Protein AF-A0A3D4EE93-F1 (afdb_monomer)

Foldseek 3Di:
DWEWEEDAQAIDTPDADAAEAQDAPPAKYFYHYDPVLVQFFKKKWKAFPVVRDIDIDRPPDRMDHDHNVSRNDWGWIKMKMFGAHPVRDTDGIHDIDTRHTHDYDPDNDRPPPHDHDPVVVVVVVVVVDDLVPDPAPDSPDPVVSVVSVVVLPDDDAAEKEWEDDPNFIAIPDFPVRVVVCVVSVHQYWYAYPVGDTWHWDWDQDDDFKTKTWTAPDPFWIKIKIAGNVRGIDIDGDDGDDCVVVVVVCVVVDQLVPQPFPQSPDPLRSVVRVVVVPPCDQVNCVVVQWHFCPPDDDADPVGDDLVLAFPLLNVLVVLLVQFPPDDDPQWDQPVVLVVVCVQWDFDDPPWDFDPDDDDPVVVVVLVPQDPDDDDDPPPDPCVVVVVVVVVVVVVVVVVVPPPQPPVDPVSDDPDHDDDDPCDQVNCVVVNIHRPPRDDDRDPRGHYLVNDDPVSNVVSVVSVPGDRDDDPSTDDVVVVCVSCVRIDGDDPPIDIDDDDDDPVSVVSVVVDPPDRDDDPDDDDCPVVVVVVCLQPDWAWWDKAFDPQQWDPKDKTWTHRPVVLKIWIKIKTAGADFADAPDKDFTIFTPDSAFPAWDWKDKDKPFDWTWIRHSVRTIIIHGNDGDSHGIMMIITDMGRD

pLDDT: mean 70.99, std 13.66, range [40.75, 96.69]

Solvent-accessible surface area (backbone atoms only — not comparable to full-atom values): 38159 Å² total; per-residue (Å²): 119,27,32,33,44,34,54,90,51,43,52,44,76,79,44,79,56,84,39,60,46,46,45,67,76,67,57,32,38,35,50,44,72,43,79,85,56,71,80,31,55,33,32,36,36,39,31,20,67,67,78,65,51,70,49,78,43,80,39,87,50,59,60,42,62,56,62,36,81,57,28,69,50,60,32,44,31,32,34,34,45,32,27,26,38,96,85,74,44,83,74,46,59,34,47,77,31,80,60,38,50,28,50,67,65,100,61,98,75,56,75,91,77,62,81,72,60,71,74,56,55,59,60,49,61,68,70,75,65,66,76,87,76,57,90,56,93,52,72,92,44,78,67,52,36,56,55,54,60,63,72,67,73,67,92,60,77,46,81,42,43,40,46,77,57,98,89,45,59,45,61,82,60,54,48,70,58,52,53,48,42,51,76,68,63,33,56,51,43,37,36,40,80,88,69,57,74,41,59,40,48,81,47,86,58,64,99,57,34,40,39,32,46,26,40,79,51,102,77,38,46,30,37,37,35,41,28,71,91,63,51,58,50,77,48,77,67,65,69,93,56,74,65,61,55,49,53,50,39,62,75,73,49,56,65,84,74,48,94,43,91,45,62,88,41,73,57,45,29,51,55,42,52,64,72,63,60,74,84,42,76,67,61,42,42,76,74,51,26,46,75,82,80,86,74,91,54,82,44,96,87,54,84,62,64,88,51,34,16,70,69,54,42,50,20,51,51,38,46,75,58,31,62,89,66,86,61,88,78,46,42,52,68,74,68,48,62,65,58,59,72,52,45,40,80,58,55,93,95,56,50,73,66,88,77,75,79,54,74,69,61,53,52,62,63,67,70,58,66,98,73,77,87,76,85,82,77,76,79,85,52,62,74,58,51,56,53,49,53,53,51,52,53,60,55,50,61,76,70,60,78,84,76,72,90,79,49,78,82,69,49,80,93,61,72,83,77,78,75,76,89,42,76,68,63,44,43,76,72,64,33,46,75,68,78,69,75,72,84,80,54,96,72,27,53,51,64,85,78,44,60,68,72,59,46,52,52,41,55,54,21,66,71,51,63,70,78,82,71,90,80,47,53,56,65,68,68,47,49,62,59,51,70,47,38,42,81,60,52,93,95,64,62,73,55,90,76,75,85,49,72,70,59,48,50,61,57,66,69,49,62,99,74,78,84,85,77,98,70,88,84,83,59,64,73,58,55,54,54,52,53,54,75,73,56,62,48,79,42,53,72,43,76,30,86,68,31,50,40,84,70,48,73,50,36,36,32,34,77,82,76,39,31,32,44,38,38,39,37,27,29,28,58,44,92,55,60,56,78,44,78,40,64,38,28,35,49,73,54,74,47,26,79,49,76,27,75,31,52,54,48,48,99,51,57,55,44,31,32,39,31,53,88,28,32,34,29,40,26,31,71,42,77,74,48,46,76,37,54,40,39,38,38,45,54,38,49,74

Secondary structure (DSSP, 8-state):
-EEEEEETTEEEEEE--PEETT-SS--EEEEEE-GGGGGSEEEEEEEETTT--EEEEE--SSEEEPPGGGGSS-EEEEEEEEEE-TTSSEEEEPPPEEEEEEEPPSS----S-SPPPHHHHHHHHTTS--GGG---S--SSHHHHHHHHHH-S----EEEEEEEETTEEEESS-HHHHHHHHHTTPPEEEEETTS-EEEEEEEE--TTEEEEEEEEETTEEEEEEEETTS-EEEEE--S--HHHHHHHHHHH--GGGSS-S--SSHHHHHHHHHHH----HHHHHHTTEEE--------TT---GGGB-HHHHHHHHHHHHS-SS--TTS--HHHHHHHHTTEEE--TT--B-SSPPPHHHHHHHHTS-SS----------HHHHHHHHHHHHHHHHHH--TT--S-GGG-TTPPPPPPP--HHHHHHTTEE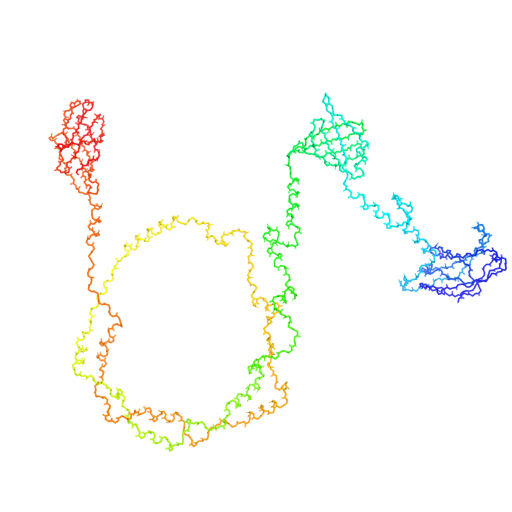E-S------TT-B-GGGS-HHHHHHHHHHTT------TTS--HHHHHHHHTTEEE--TT--B-S-PPPHHHHHHHHTS-SS----------HHHHHHHHHHH-PEEPPEEE-TTSEEEEEEEEEEETTTTEEEEEEEEEE-S---TT--EEEEEE-SS--SS-EEEEEEESS-EEEEEETTTEEEEEESSS--TT-EEEEEEEEE-

Structure (mmCIF, N/CA/C/O backbone):
data_AF-A0A3D4EE93-F1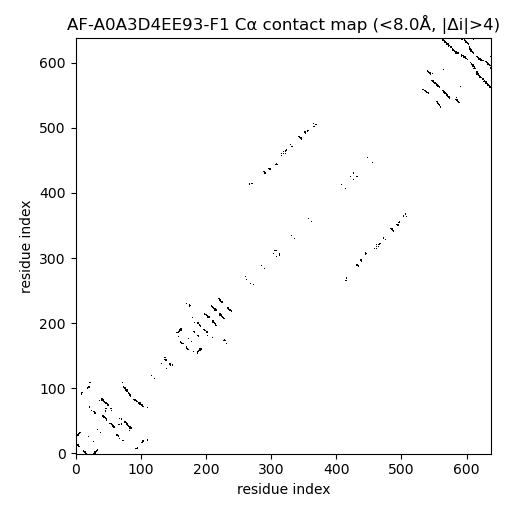
#
_entry.id   AF-A0A3D4EE93-F1
#
loop_
_atom_site.group_PDB
_atom_site.id
_atom_site.type_symbol
_atom_site.label_atom_id
_atom_site.label_alt_id
_atom_site.label_comp_id
_atom_site.label_asym_id
_atom_site.label_entity_id
_atom_site.label_seq_id
_atom_site.pdbx_PDB_ins_code
_atom_site.Cartn_x
_atom_site.Cartn_y
_atom_site.Cartn_z
_atom_site.occupancy
_atom_site.B_iso_or_equiv
_atom_site.auth_seq_id
_atom_site.auth_comp_id
_atom_site.auth_asym_id
_atom_site.auth_atom_id
_atom_site.pdbx_PDB_model_num
ATOM 1 N N . MET A 1 1 ? -30.752 37.827 77.256 1.00 70.75 1 MET A N 1
ATOM 2 C CA . MET A 1 1 ? -31.293 38.884 76.386 1.00 70.75 1 MET A CA 1
ATOM 3 C C . MET A 1 1 ? -31.217 40.205 77.133 1.00 70.75 1 MET A C 1
ATOM 5 O O . MET A 1 1 ? -31.628 40.242 78.287 1.00 70.75 1 MET A O 1
ATOM 9 N N . ILE A 1 2 ? -30.734 41.274 76.499 1.00 83.00 2 ILE A N 1
ATOM 10 C CA . ILE A 1 2 ? -30.638 42.598 77.132 1.00 83.00 2 ILE A CA 1
ATOM 11 C C . ILE A 1 2 ? -32.047 43.173 77.314 1.00 83.00 2 ILE A C 1
ATOM 13 O O . ILE A 1 2 ? -32.886 43.045 76.422 1.00 83.00 2 ILE A O 1
ATOM 17 N N . LYS A 1 3 ? -32.332 43.796 78.459 1.00 86.19 3 LYS A N 1
ATOM 18 C CA . LYS A 1 3 ? -33.631 44.434 78.722 1.00 86.19 3 LYS A CA 1
ATOM 19 C C . LYS A 1 3 ? -33.453 45.922 78.959 1.00 86.19 3 LYS A C 1
ATOM 21 O O . LYS A 1 3 ? -32.588 46.326 79.738 1.00 86.19 3 LYS A O 1
ATOM 26 N N . ALA A 1 4 ? -34.302 46.718 78.320 1.00 86.12 4 ALA A N 1
ATOM 27 C CA . ALA A 1 4 ? -34.351 48.154 78.512 1.00 86.12 4 ALA A CA 1
ATOM 28 C C . ALA A 1 4 ? -35.780 48.642 78.740 1.00 86.12 4 ALA A C 1
ATOM 30 O O . ALA A 1 4 ? -36.746 48.162 78.136 1.00 86.12 4 ALA A O 1
ATOM 31 N N . ARG A 1 5 ? -35.894 49.631 79.622 1.00 86.88 5 ARG A N 1
ATOM 32 C CA . ARG A 1 5 ? -37.134 50.350 79.892 1.00 86.88 5 ARG A CA 1
ATOM 33 C C . ARG A 1 5 ? -36.977 51.792 79.439 1.00 86.88 5 ARG A C 1
ATOM 35 O O . ARG A 1 5 ? -35.997 52.448 79.797 1.00 86.88 5 ARG A O 1
ATOM 42 N N . ILE A 1 6 ? -37.941 52.240 78.646 1.00 87.75 6 ILE A N 1
ATOM 43 C CA . ILE A 1 6 ? -38.070 53.603 78.160 1.00 87.75 6 ILE A CA 1
ATOM 44 C C . ILE A 1 6 ? -39.212 54.254 78.934 1.00 87.75 6 ILE A C 1
ATOM 46 O O . ILE A 1 6 ? -40.345 53.773 78.888 1.00 87.75 6 ILE A O 1
ATOM 50 N N . ASP A 1 7 ? -38.886 55.321 79.656 1.00 83.81 7 ASP A N 1
ATOM 51 C CA . ASP A 1 7 ? -39.820 56.136 80.434 1.00 83.81 7 ASP A CA 1
ATOM 52 C C . ASP A 1 7 ? -39.532 57.607 80.093 1.00 83.81 7 ASP A C 1
ATOM 54 O O . ASP A 1 7 ? -38.438 58.116 80.354 1.00 83.81 7 ASP A O 1
ATOM 58 N N . GLY A 1 8 ? -40.445 58.278 79.395 1.00 84.44 8 GLY A N 1
ATOM 59 C CA . GLY A 1 8 ? -40.204 59.589 78.799 1.00 84.44 8 GLY A CA 1
ATOM 60 C C . GLY A 1 8 ? -39.093 59.558 77.754 1.00 84.44 8 GLY A C 1
ATOM 61 O O . GLY A 1 8 ? -39.101 58.771 76.808 1.00 84.44 8 GLY A O 1
ATOM 62 N N . VAL A 1 9 ? -38.114 60.441 77.938 1.00 85.06 9 VAL A N 1
ATOM 63 C CA . VAL A 1 9 ? -36.894 60.532 77.119 1.00 85.06 9 VAL A CA 1
ATOM 64 C C . VAL A 1 9 ? -35.737 59.712 77.695 1.00 85.06 9 VAL A C 1
ATOM 66 O O . VAL A 1 9 ? -34.616 59.794 77.197 1.00 85.06 9 VAL A O 1
ATOM 69 N N . GLU A 1 10 ? -35.974 58.934 78.750 1.00 87.19 10 GLU A N 1
ATOM 70 C CA . GLU A 1 10 ? -34.929 58.170 79.418 1.00 87.19 10 GLU A CA 1
ATOM 71 C C . GLU A 1 10 ? -34.970 56.696 78.996 1.00 87.19 10 GLU A C 1
ATOM 73 O O . GLU A 1 10 ? -35.968 56.004 79.194 1.00 87.19 10 GLU A O 1
ATOM 78 N N . LEU A 1 11 ? -33.868 56.205 78.430 1.00 88.94 11 LEU A N 1
ATOM 79 C CA . LEU A 1 11 ? -33.621 54.799 78.133 1.00 88.94 11 LEU A CA 1
ATOM 80 C C . LEU A 1 11 ? -32.654 54.244 79.180 1.00 88.94 11 LEU A C 1
ATOM 82 O O . LEU A 1 11 ? -31.473 54.602 79.219 1.00 88.94 11 LEU A O 1
ATOM 86 N N . LYS A 1 12 ? -33.162 53.339 80.024 1.00 87.31 12 LYS A N 1
ATOM 87 C CA . LYS A 1 12 ? -32.379 52.631 81.044 1.00 87.31 12 LYS A CA 1
ATOM 88 C C . LYS A 1 12 ? -32.225 51.161 80.690 1.00 87.31 12 LYS A C 1
ATOM 90 O O . LYS A 1 12 ? -33.219 50.456 80.513 1.00 87.31 12 LYS A O 1
ATOM 95 N N . ILE A 1 13 ? -30.981 50.687 80.660 1.00 86.81 13 ILE A N 1
ATOM 96 C CA . ILE A 1 13 ? -30.675 49.259 80.546 1.00 86.81 13 ILE A CA 1
ATOM 97 C C . ILE A 1 13 ? -30.785 48.632 81.937 1.00 86.81 13 ILE A C 1
ATOM 99 O O . ILE A 1 13 ? -30.038 48.999 82.842 1.00 86.81 13 ILE A O 1
ATOM 103 N N . SER A 1 14 ? -31.731 47.711 82.114 1.00 81.06 14 SER A N 1
ATOM 104 C CA . SER A 1 14 ? -32.001 47.059 83.401 1.00 81.06 14 SER A CA 1
ATOM 105 C C . SER A 1 14 ? -31.238 45.745 83.583 1.00 81.06 14 SER A C 1
ATOM 107 O O . SER A 1 14 ? -30.918 45.383 84.709 1.00 81.06 14 SER A O 1
ATOM 109 N N . GLU A 1 15 ? -30.923 45.038 82.495 1.00 81.94 15 GLU A N 1
ATOM 110 C CA . GLU A 1 15 ? -30.105 43.815 82.493 1.00 81.94 15 GLU A CA 1
ATOM 111 C C . GLU A 1 15 ? -29.155 43.861 81.291 1.00 81.94 15 GLU A C 1
ATOM 113 O O . GLU A 1 15 ? -29.619 44.076 80.171 1.00 81.94 15 GLU A O 1
ATOM 118 N N . ARG A 1 16 ? -27.848 43.661 81.511 1.00 77.94 16 ARG A N 1
ATOM 119 C CA . ARG A 1 16 ? -26.829 43.600 80.449 1.00 77.94 16 ARG A CA 1
ATOM 120 C C . ARG A 1 16 ? -26.317 42.177 80.259 1.00 77.94 16 ARG A C 1
ATOM 122 O O . ARG A 1 16 ? -26.124 41.451 81.229 1.00 77.94 16 ARG A O 1
ATOM 129 N N . GLU A 1 17 ? -26.028 41.836 79.011 1.00 74.75 17 GLU A N 1
ATOM 130 C CA . GLU A 1 17 ? -25.298 40.635 78.608 1.00 74.75 17 GLU A CA 1
ATOM 131 C C . GLU A 1 17 ? -24.143 41.036 77.683 1.00 74.75 17 GLU A C 1
ATOM 133 O O . GLU A 1 17 ? -24.255 42.055 76.993 1.00 74.75 17 GLU A O 1
ATOM 138 N N . PRO A 1 18 ? -23.034 40.276 77.672 1.00 71.56 18 PRO A N 1
ATOM 139 C CA . PRO A 1 18 ? -21.932 40.531 76.754 1.00 71.56 18 PRO A CA 1
ATOM 140 C C . PRO A 1 18 ? -22.391 40.355 75.304 1.00 71.56 18 PRO A C 1
ATOM 142 O O . PRO A 1 18 ? -23.074 39.384 74.975 1.00 71.56 18 PRO A O 1
ATOM 145 N N . LEU A 1 19 ? -21.997 41.291 74.439 1.00 77.50 19 LEU A N 1
ATOM 146 C CA . LEU A 1 19 ? -22.240 41.195 73.006 1.00 77.50 19 LEU A CA 1
ATOM 147 C C . LEU A 1 19 ? -21.121 40.360 72.380 1.00 77.50 19 LEU A C 1
ATOM 149 O O . LEU A 1 19 ? -19.941 40.677 72.529 1.00 77.50 19 LEU A O 1
ATOM 153 N N . LEU A 1 20 ? -21.498 39.278 71.701 1.00 71.06 20 LEU A N 1
ATOM 154 C CA . LEU A 1 20 ? -20.548 38.366 71.061 1.00 71.06 20 LEU A CA 1
ATOM 155 C C . LEU A 1 20 ? -20.373 38.709 69.584 1.00 71.06 20 LEU A C 1
ATOM 157 O O . LEU A 1 20 ? -21.358 38.720 68.829 1.00 71.06 20 LEU A O 1
ATOM 161 N N . ALA A 1 21 ? -19.119 38.936 69.186 1.00 69.00 21 ALA A N 1
ATOM 162 C CA . ALA A 1 21 ? -18.758 39.188 67.801 1.00 69.00 21 ALA A CA 1
ATOM 163 C C . ALA A 1 21 ? -19.217 38.041 66.888 1.00 69.00 21 ALA A C 1
ATOM 165 O O . ALA A 1 21 ? -19.162 36.863 67.241 1.00 69.00 21 ALA A O 1
ATOM 166 N N . GLY A 1 22 ? -19.712 38.401 65.706 1.00 62.56 22 GLY A N 1
ATOM 167 C CA . GLY A 1 22 ? -20.025 37.452 64.641 1.00 62.56 22 GLY A CA 1
ATOM 168 C C . GLY A 1 22 ? -21.259 36.566 64.792 1.00 62.56 22 GLY A C 1
ATOM 169 O O . GLY A 1 22 ? -21.443 35.610 64.039 1.00 62.56 22 GLY A O 1
ATOM 170 N N . THR A 1 23 ? -22.147 36.907 65.718 1.00 66.50 23 THR A N 1
ATOM 171 C CA . THR A 1 23 ? -23.424 36.213 65.885 1.00 66.50 23 THR A CA 1
ATOM 172 C C . THR A 1 23 ? -24.553 36.910 65.118 1.00 66.50 23 THR A C 1
ATOM 174 O O . THR A 1 23 ? -24.770 38.112 65.253 1.00 66.50 23 THR A O 1
ATOM 177 N N . VAL A 1 24 ? -25.320 36.151 64.325 1.00 66.56 24 VAL A N 1
ATOM 178 C CA . VAL A 1 24 ? -26.496 36.654 63.592 1.00 66.56 24 VAL A CA 1
ATOM 179 C C . VAL A 1 24 ? -27.763 36.293 64.360 1.00 66.56 24 VAL A C 1
ATOM 181 O O . VAL A 1 24 ? -27.999 35.126 64.662 1.00 66.56 24 VAL A O 1
ATOM 184 N N . GLY A 1 25 ? -28.599 37.277 64.701 1.00 68.25 25 GLY A N 1
ATOM 185 C CA . GLY A 1 25 ? -29.917 37.007 65.292 1.00 68.25 25 GLY A CA 1
ATOM 186 C C . GLY A 1 25 ? -29.943 36.687 66.793 1.00 68.25 25 GLY A C 1
ATOM 187 O O . GLY A 1 25 ? -31.035 36.576 67.352 1.00 68.25 25 GLY A O 1
ATOM 188 N N . LEU A 1 26 ? -28.785 36.536 67.450 1.00 72.25 26 LEU A N 1
ATOM 189 C CA . LEU A 1 26 ? -28.692 36.103 68.854 1.00 72.25 26 LEU A CA 1
ATOM 190 C C . LEU A 1 26 ? -28.763 37.259 69.859 1.00 72.25 26 LEU A C 1
ATOM 192 O O . LEU A 1 26 ? -29.502 37.167 70.841 1.00 72.25 26 LEU A O 1
ATOM 196 N N . ASN A 1 27 ? -28.043 38.355 69.610 1.00 77.44 27 ASN A N 1
ATOM 197 C CA . ASN A 1 27 ? -28.063 39.517 70.497 1.00 77.44 27 ASN A CA 1
ATOM 198 C C . ASN A 1 27 ? -29.378 40.270 70.317 1.00 77.44 27 ASN A C 1
ATOM 200 O O . ASN A 1 27 ? -29.587 40.967 69.326 1.00 77.44 27 ASN A O 1
ATOM 204 N N . LYS A 1 28 ? -30.288 40.100 71.273 1.00 80.88 28 LYS A N 1
ATOM 205 C CA . LYS A 1 28 ? -31.600 40.745 71.272 1.00 80.88 28 LYS A CA 1
ATOM 206 C C . LYS A 1 28 ? -31.727 41.682 72.459 1.00 80.88 28 LYS A C 1
ATOM 208 O O . LYS A 1 28 ? -31.300 41.354 73.569 1.00 80.88 28 LYS A O 1
ATOM 213 N N . ILE A 1 29 ? -32.365 42.816 72.210 1.00 84.19 29 ILE A N 1
ATOM 214 C CA . ILE A 1 29 ? -32.796 43.773 73.213 1.00 84.19 29 ILE A CA 1
ATOM 215 C C . ILE A 1 29 ? -34.321 43.760 73.289 1.00 84.19 29 ILE A C 1
ATOM 217 O O . ILE A 1 29 ? -35.005 43.958 72.288 1.00 84.19 29 ILE A O 1
ATOM 221 N N . SER A 1 30 ? -34.867 43.520 74.476 1.00 86.50 30 SER A N 1
ATOM 222 C CA . SER A 1 30 ? -36.286 43.735 74.743 1.00 86.50 30 SER A CA 1
ATOM 223 C C . SER A 1 30 ? -36.499 45.161 75.233 1.00 86.50 30 SER A C 1
ATOM 225 O O . SER A 1 30 ? -35.852 45.598 76.185 1.00 86.50 30 SER A O 1
ATOM 227 N N . LEU A 1 31 ? -37.393 45.879 74.558 1.00 85.38 31 LEU A N 1
ATOM 228 C CA . LEU A 1 31 ? -37.742 47.267 74.827 1.00 85.38 31 LEU A CA 1
ATOM 229 C C . LEU A 1 31 ? -39.155 47.322 75.409 1.00 85.38 31 LEU A C 1
ATOM 231 O O . LEU A 1 31 ? -40.117 46.870 74.788 1.00 85.38 31 LEU A O 1
ATOM 235 N N . SER A 1 32 ? -39.271 47.901 76.598 1.00 86.25 32 SER A N 1
ATOM 236 C CA . SER A 1 32 ? -40.549 48.211 77.241 1.00 86.25 32 SER A CA 1
ATOM 237 C C . SER A 1 32 ? -40.748 49.721 77.248 1.00 86.25 32 SER A C 1
ATOM 239 O O . SER A 1 32 ? -39.836 50.453 77.623 1.00 86.25 32 SER A O 1
ATOM 241 N N . PHE A 1 33 ? -41.918 50.185 76.815 1.00 86.12 33 PHE A N 1
ATOM 242 C CA . PHE A 1 33 ? -42.217 51.607 76.643 1.00 86.12 33 PHE A CA 1
ATOM 243 C C . PHE A 1 33 ? -43.337 52.050 77.588 1.00 86.12 33 PHE A C 1
ATOM 245 O O . PHE A 1 33 ? -44.287 51.297 77.798 1.00 86.12 33 PHE A O 1
ATOM 252 N N . SER A 1 34 ? -43.237 53.264 78.131 1.00 87.00 34 SER A N 1
ATOM 253 C CA . SER A 1 34 ? -44.355 53.975 78.763 1.00 87.00 34 SER A CA 1
ATOM 254 C C . SER A 1 34 ? -45.463 54.288 77.741 1.00 87.00 34 SER A C 1
ATOM 256 O O . SER A 1 34 ? -45.212 54.383 76.535 1.00 87.00 34 SER A O 1
ATOM 258 N N . ASP A 1 35 ? -46.699 54.468 78.219 1.00 85.44 35 ASP A N 1
ATOM 259 C CA . ASP A 1 35 ? -47.897 54.629 77.374 1.00 85.44 35 ASP A CA 1
ATOM 260 C C . ASP A 1 35 ? -47.802 55.797 76.373 1.00 85.44 35 ASP A C 1
ATOM 262 O O . ASP A 1 35 ? -48.377 55.747 75.286 1.00 85.44 35 ASP A O 1
ATOM 266 N N . GLU A 1 36 ? -47.029 56.836 76.691 1.00 83.25 36 GLU A N 1
ATOM 267 C CA . GLU A 1 36 ? -46.832 58.011 75.830 1.00 83.25 36 GLU A CA 1
ATOM 268 C C . GLU A 1 36 ? -46.137 57.695 74.494 1.00 83.25 36 GLU A C 1
ATOM 270 O O . GLU A 1 36 ? -46.307 58.422 73.516 1.00 83.25 36 GLU A O 1
ATOM 275 N N . TRP A 1 37 ? -45.402 56.583 74.408 1.00 85.75 37 TRP A N 1
ATOM 276 C CA . TRP A 1 37 ? -44.758 56.140 73.172 1.00 85.75 37 TRP A CA 1
ATOM 277 C C . TRP A 1 37 ? -45.708 55.380 72.237 1.00 85.75 37 TRP A C 1
ATOM 279 O O . TRP A 1 37 ? -45.333 55.071 71.102 1.00 85.75 37 TRP A O 1
ATOM 289 N N . ALA A 1 38 ? -46.932 55.056 72.673 1.00 82.94 38 ALA A N 1
ATOM 290 C CA . ALA A 1 38 ? -47.883 54.256 71.899 1.00 82.94 38 ALA A CA 1
ATOM 291 C C . ALA A 1 38 ? -48.249 54.898 70.549 1.00 82.94 38 ALA A C 1
ATOM 293 O O . ALA A 1 38 ? -48.442 54.179 69.573 1.00 82.94 38 ALA A O 1
ATOM 294 N N . ILE A 1 39 ? -48.272 56.233 70.480 1.00 82.88 39 ILE A N 1
ATOM 295 C CA . ILE A 1 39 ? -48.678 56.999 69.291 1.00 82.88 39 ILE A CA 1
ATOM 296 C C . ILE A 1 39 ? -47.577 57.174 68.234 1.00 82.88 39 ILE A C 1
ATOM 298 O O . ILE A 1 39 ? -47.859 57.684 67.152 1.00 82.88 39 ILE A O 1
ATOM 302 N N . PHE A 1 40 ? -46.333 56.779 68.526 1.00 83.69 40 PHE A N 1
ATOM 303 C CA . PHE A 1 40 ? -45.205 56.953 67.609 1.00 83.69 40 PHE A CA 1
ATOM 304 C C . PHE A 1 40 ? -44.798 55.648 66.933 1.00 83.69 40 PHE A C 1
ATOM 306 O O . PHE A 1 40 ? -44.754 54.583 67.569 1.00 83.69 40 PHE A O 1
ATOM 313 N N . THR A 1 41 ? -44.376 55.762 65.674 1.00 83.50 41 THR A N 1
ATOM 314 C CA . THR A 1 41 ? -43.570 54.729 65.022 1.00 83.50 41 THR A CA 1
ATOM 315 C C . THR A 1 41 ? -42.186 54.756 65.654 1.00 83.50 41 THR A C 1
ATOM 317 O O . THR A 1 41 ? -41.505 55.782 65.659 1.00 83.50 41 THR A O 1
ATOM 320 N N . LYS A 1 42 ? -41.780 53.636 66.245 1.00 86.44 42 LYS A N 1
ATOM 321 C CA . LYS A 1 42 ? -40.547 53.553 67.025 1.00 86.44 42 LYS A CA 1
ATOM 322 C C . LYS A 1 42 ? -39.430 53.065 66.122 1.00 86.44 42 LYS A C 1
ATOM 324 O O . LYS A 1 42 ? -39.594 52.091 65.394 1.00 86.44 42 LYS A O 1
ATOM 329 N N . GLN A 1 43 ? -38.289 53.730 66.174 1.00 85.69 43 GLN A N 1
ATOM 330 C CA . GLN A 1 43 ? -37.079 53.296 65.485 1.00 85.69 43 GLN A CA 1
ATOM 331 C C . GLN A 1 43 ? -35.935 53.301 66.482 1.00 85.69 43 GLN A C 1
ATOM 333 O O . GLN A 1 43 ? -35.798 54.249 67.250 1.00 85.69 43 GLN A O 1
ATOM 338 N N . ILE A 1 44 ? -35.136 52.244 66.495 1.00 86.56 44 ILE A N 1
ATOM 339 C CA . ILE A 1 44 ? -33.929 52.180 67.312 1.00 86.56 44 ILE A CA 1
ATOM 340 C C . ILE A 1 44 ? -32.721 52.316 66.401 1.00 86.56 44 ILE A C 1
ATOM 342 O O . ILE A 1 44 ? -32.654 51.699 65.337 1.00 86.56 44 ILE A O 1
ATOM 346 N N . ASP A 1 45 ? -31.773 53.133 66.825 1.00 87.06 45 ASP A N 1
ATOM 347 C CA . ASP A 1 45 ? -30.479 53.227 66.179 1.00 87.06 45 ASP A CA 1
ATOM 348 C C . ASP A 1 45 ? -29.446 52.596 67.081 1.00 87.06 45 ASP A C 1
ATOM 350 O O . ASP A 1 45 ? -29.372 52.911 68.269 1.00 87.06 45 ASP A O 1
ATOM 354 N N . PHE A 1 46 ? -28.668 51.705 66.488 1.00 88.50 46 PHE A N 1
ATOM 355 C CA . PHE A 1 46 ? -27.486 51.132 67.093 1.00 88.50 46 PHE A CA 1
ATOM 356 C C . PHE A 1 46 ? -26.271 51.741 66.418 1.00 88.50 46 PHE A C 1
ATOM 358 O O . PHE A 1 46 ? -26.228 51.814 65.188 1.00 88.50 46 PHE A O 1
ATOM 365 N N . THR A 1 47 ? -25.284 52.120 67.214 1.00 87.12 47 THR A N 1
ATOM 366 C CA . THR A 1 47 ? -24.005 52.618 66.722 1.00 87.12 47 THR A CA 1
ATOM 367 C C . THR A 1 47 ? -22.898 51.785 67.331 1.00 87.12 47 THR A C 1
ATOM 369 O O . THR A 1 47 ? -22.890 51.560 68.539 1.00 87.12 47 THR A O 1
ATOM 372 N N . ASN A 1 48 ? -21.971 51.316 66.501 1.00 87.25 48 ASN A N 1
ATOM 373 C CA . ASN A 1 48 ? -20.695 50.819 66.993 1.00 87.25 48 ASN A CA 1
ATOM 374 C C . ASN A 1 48 ? -19.736 52.012 67.066 1.00 87.25 48 ASN A C 1
ATOM 376 O O . ASN A 1 48 ? -19.293 52.513 66.032 1.00 87.25 48 ASN A O 1
ATOM 380 N N . GLU A 1 49 ? -19.437 52.471 68.280 1.00 84.56 49 GLU A N 1
ATOM 381 C CA . GLU A 1 49 ? -18.675 53.701 68.542 1.00 84.56 49 GLU A CA 1
ATOM 382 C C . GLU A 1 49 ? -17.259 53.669 67.951 1.00 84.56 49 GLU A C 1
ATOM 384 O O . GLU A 1 49 ? -16.711 54.706 67.588 1.00 84.56 49 GLU A O 1
ATOM 389 N N . GLN A 1 50 ? -16.664 52.481 67.818 1.00 82.62 50 GLN A N 1
ATOM 390 C CA . GLN A 1 50 ? -15.303 52.341 67.306 1.00 82.62 50 GLN A CA 1
ATOM 391 C C . GLN A 1 50 ? -15.246 52.449 65.781 1.00 82.62 50 GLN A C 1
ATOM 393 O O . GLN A 1 50 ? -14.354 53.096 65.235 1.00 82.62 50 GLN A O 1
ATOM 398 N N . SER A 1 51 ? -16.202 51.831 65.085 1.00 79.00 51 SER A N 1
ATOM 399 C CA . SER A 1 51 ? -16.302 51.941 63.621 1.00 79.00 51 SER A CA 1
ATOM 400 C C . SER A 1 51 ? -16.995 53.228 63.156 1.00 79.00 51 SER A C 1
ATOM 402 O O . SER A 1 51 ? -16.817 53.650 62.016 1.00 79.00 51 SER A O 1
ATOM 404 N N . GLY A 1 52 ? -17.815 53.835 64.018 1.00 77.62 52 GLY A N 1
ATOM 405 C CA . GLY A 1 52 ? -18.742 54.907 63.662 1.00 77.62 52 GLY A CA 1
ATOM 406 C C . GLY A 1 52 ? -19.946 54.442 62.833 1.00 77.62 52 GLY A C 1
ATOM 407 O O . GLY A 1 52 ? -20.793 55.265 62.477 1.00 77.62 52 GLY A O 1
ATOM 408 N N . GLU A 1 53 ? -20.065 53.147 62.511 1.00 81.38 53 GLU A N 1
ATOM 409 C CA . GLU A 1 53 ? -21.212 52.638 61.763 1.00 81.38 53 GLU A CA 1
ATOM 410 C C . GLU A 1 53 ? -22.482 52.706 62.609 1.00 81.38 53 GLU A C 1
ATOM 412 O O . GLU A 1 53 ? -22.536 52.224 63.740 1.00 81.38 53 GLU A O 1
ATOM 417 N N . THR A 1 54 ? -23.531 53.279 62.022 1.00 81.00 54 THR A N 1
ATOM 418 C CA . THR A 1 54 ? -24.866 53.343 62.615 1.00 81.00 54 THR A CA 1
ATOM 419 C C . THR A 1 54 ? -25.837 52.540 61.763 1.00 81.00 54 THR A C 1
ATOM 421 O O . THR A 1 54 ? -25.870 52.686 60.539 1.00 81.00 54 THR A O 1
ATOM 424 N N . ARG A 1 55 ? -26.672 51.720 62.398 1.00 83.62 55 ARG A N 1
ATOM 425 C CA . ARG A 1 55 ? -27.786 51.028 61.747 1.00 83.62 55 ARG A CA 1
ATOM 426 C C . ARG A 1 55 ? -29.078 51.383 62.443 1.00 83.62 55 ARG A C 1
ATOM 428 O O . ARG A 1 55 ? -29.207 51.239 63.659 1.00 83.62 55 ARG A O 1
ATOM 435 N N . ARG A 1 56 ? -30.040 51.824 61.641 1.00 84.06 56 ARG A N 1
ATOM 436 C CA . ARG A 1 56 ? -31.397 52.071 62.097 1.00 84.06 56 ARG A CA 1
ATOM 437 C C . ARG A 1 56 ? -32.242 50.858 61.810 1.00 84.06 56 ARG A C 1
ATOM 439 O O . ARG A 1 56 ? -32.192 50.339 60.706 1.00 84.06 56 ARG A O 1
ATOM 446 N N . ILE A 1 57 ? -33.038 50.467 62.789 1.00 78.44 57 ILE A N 1
ATOM 447 C CA . ILE A 1 57 ? -34.041 49.430 62.634 1.00 78.44 57 ILE A CA 1
ATOM 448 C C . ILE A 1 57 ? -35.386 50.029 63.014 1.00 78.44 57 ILE A C 1
ATOM 450 O O . ILE A 1 57 ? -35.531 50.665 64.064 1.00 78.44 57 ILE A O 1
ATOM 454 N N . SER A 1 58 ? -36.382 49.823 62.157 1.00 69.31 58 SER A N 1
ATOM 455 C CA . SER A 1 58 ? -37.767 50.116 62.507 1.00 69.31 58 SER A CA 1
ATOM 456 C C . SER A 1 58 ? -38.200 49.152 63.609 1.00 69.31 58 SER A C 1
ATOM 458 O O . SER A 1 58 ? -38.372 47.956 63.396 1.00 69.31 58 SER A O 1
ATOM 460 N N . ALA A 1 59 ? -38.313 49.672 64.824 1.00 61.19 59 ALA A N 1
ATOM 461 C CA . ALA A 1 59 ? -38.638 48.914 66.018 1.00 61.19 59 ALA A CA 1
ATOM 462 C C . ALA A 1 59 ? -40.154 48.919 66.231 1.00 61.19 59 ALA A C 1
ATOM 464 O O . ALA A 1 59 ? -40.648 49.434 67.229 1.00 61.19 59 ALA A O 1
ATOM 465 N N . GLU A 1 60 ? -40.922 48.337 65.310 1.00 60.31 60 GLU A N 1
ATOM 466 C CA . GLU A 1 60 ? -42.369 48.177 65.524 1.00 60.31 60 GLU A CA 1
ATOM 467 C C . GLU A 1 60 ? -42.714 47.135 66.613 1.00 60.31 60 GLU A C 1
ATOM 469 O O . GLU A 1 60 ? -43.881 46.973 66.959 1.00 60.31 60 GLU A O 1
ATOM 474 N N . VAL A 1 61 ? -41.728 46.455 67.222 1.00 56.16 61 VAL A N 1
ATOM 475 C CA . VAL A 1 61 ? -41.954 45.342 68.164 1.00 56.16 61 VAL A CA 1
ATOM 476 C C . VAL A 1 61 ? -41.045 45.454 69.400 1.00 56.16 61 VAL A C 1
ATOM 478 O O . VAL A 1 61 ? -39.860 45.751 69.282 1.00 56.16 61 VAL A O 1
ATOM 481 N N . GLY A 1 62 ? -41.579 45.167 70.598 1.00 66.44 62 GLY A N 1
ATOM 482 C CA . GLY A 1 62 ? -40.894 45.230 71.909 1.00 66.44 62 GLY A CA 1
ATOM 483 C C . GLY A 1 62 ? -39.697 44.283 72.121 1.00 66.44 62 GLY A C 1
ATOM 484 O O . GLY A 1 62 ? -39.195 44.157 73.239 1.00 66.44 62 GLY A O 1
ATOM 485 N N . VAL A 1 63 ? -39.218 43.614 71.070 1.00 77.44 63 VAL A N 1
ATOM 486 C CA . VAL A 1 63 ? -37.920 42.931 71.029 1.00 77.44 63 VAL A CA 1
ATOM 487 C C . VAL A 1 63 ? -37.273 43.217 69.677 1.00 77.44 63 VAL A C 1
ATOM 489 O O . VAL A 1 63 ? -37.832 42.866 68.642 1.00 77.44 63 VAL A O 1
ATOM 492 N N . CYS A 1 64 ? -36.084 43.813 69.691 1.00 78.94 64 CYS A N 1
ATOM 493 C CA . CYS A 1 64 ? -35.272 44.072 68.508 1.00 78.94 64 CYS A CA 1
ATOM 494 C C . CYS A 1 64 ? -33.995 43.231 68.560 1.00 78.94 64 CYS A C 1
ATOM 496 O O . CYS A 1 64 ? -33.411 43.025 69.623 1.00 78.94 64 CYS A O 1
ATOM 498 N N . THR A 1 65 ? -33.538 42.754 67.410 1.00 82.56 65 THR A N 1
ATOM 499 C CA . THR A 1 65 ? -32.213 42.140 67.280 1.00 82.56 65 THR A CA 1
ATOM 500 C C . THR A 1 65 ? -31.192 43.245 67.021 1.00 82.56 65 THR A C 1
ATOM 502 O O . THR A 1 65 ? -31.443 44.117 66.191 1.00 82.56 65 THR A O 1
ATOM 505 N N . VAL A 1 66 ? -30.053 43.218 67.712 1.00 81.94 66 VAL A N 1
ATOM 506 C CA . VAL A 1 66 ? -28.915 44.091 67.400 1.00 81.94 66 VAL A CA 1
ATOM 507 C C . VAL A 1 66 ? -28.369 43.675 66.027 1.00 81.94 66 VAL A C 1
ATOM 509 O O . VAL A 1 66 ? -28.080 42.488 65.849 1.00 81.94 66 VAL A O 1
ATOM 512 N N . PRO A 1 67 ? -28.250 44.596 65.053 1.00 80.56 67 PRO A N 1
ATOM 513 C CA . PRO A 1 67 ? -27.779 44.274 63.710 1.00 80.56 67 PRO A CA 1
ATOM 514 C C . PRO A 1 67 ? -26.422 43.584 63.764 1.00 80.56 67 PRO A C 1
ATOM 516 O O . PRO A 1 67 ? -25.456 44.134 64.296 1.00 80.56 67 PRO A O 1
ATOM 519 N N . TRP A 1 68 ? -26.356 42.367 63.228 1.00 76.88 68 TRP A N 1
ATOM 520 C CA . TRP A 1 68 ? -25.139 41.556 63.254 1.00 76.88 68 TRP A CA 1
ATOM 521 C C . TRP A 1 68 ? -24.000 42.234 62.488 1.00 76.88 68 TRP A C 1
ATOM 523 O O . TRP A 1 68 ? -22.831 42.017 62.788 1.00 76.88 68 TRP A O 1
ATOM 533 N N . GLU A 1 69 ? -24.346 43.101 61.534 1.00 76.94 69 GLU A N 1
ATOM 534 C CA . GLU A 1 69 ? -23.418 43.920 60.773 1.00 76.94 69 GLU A CA 1
ATOM 535 C C . GLU A 1 69 ? -22.563 44.816 61.685 1.00 76.94 69 GLU A C 1
ATOM 537 O O . GLU A 1 69 ? -21.369 44.947 61.436 1.00 76.94 69 GLU A O 1
ATOM 542 N N . LEU A 1 70 ? -23.135 45.348 62.775 1.00 77.94 70 LEU A N 1
ATOM 543 C CA . LEU A 1 70 ? -22.422 46.176 63.760 1.00 77.94 70 LEU A CA 1
ATOM 544 C C . LEU A 1 70 ? -21.586 45.362 64.755 1.00 77.94 70 LEU A C 1
ATOM 546 O O . LEU A 1 70 ? -20.764 45.924 65.477 1.00 77.94 70 LEU A O 1
ATOM 550 N N . LEU A 1 71 ? -21.790 44.045 64.794 1.00 76.25 71 LEU A N 1
ATOM 551 C CA . LEU A 1 71 ? -21.097 43.108 65.680 1.00 76.25 71 LEU A CA 1
ATOM 552 C C . LEU A 1 71 ? -19.897 42.431 64.998 1.00 76.25 71 LEU A C 1
ATOM 554 O O . LEU A 1 71 ? -19.353 41.462 65.524 1.00 76.25 71 LEU A O 1
ATOM 558 N N . LYS A 1 72 ? -19.508 42.892 63.804 1.00 73.00 72 LYS A N 1
ATOM 559 C CA . LYS A 1 72 ? -18.331 42.386 63.079 1.00 73.00 72 LYS A CA 1
ATOM 560 C C . LYS A 1 72 ? -17.011 42.905 63.643 1.00 73.00 72 LYS A C 1
ATOM 562 O O . LYS A 1 72 ? -16.000 42.230 63.503 1.00 73.00 72 LYS A O 1
ATOM 567 N N . ALA A 1 73 ? -17.021 44.098 64.230 1.00 69.94 73 ALA A N 1
ATOM 568 C CA . ALA A 1 73 ? -15.844 44.747 64.791 1.00 69.94 73 ALA A CA 1
ATOM 569 C C . ALA A 1 73 ? -15.982 44.878 66.310 1.00 69.94 73 ALA A C 1
ATOM 571 O O . ALA A 1 73 ? -17.082 45.127 66.812 1.00 69.94 73 ALA A O 1
ATOM 572 N N . GLU A 1 74 ? -14.862 44.744 67.021 1.00 75.56 74 GLU A N 1
ATOM 573 C CA . GLU A 1 74 ? -14.782 45.114 68.434 1.00 75.56 74 GLU A CA 1
ATOM 574 C C . GLU A 1 74 ? -15.161 46.586 68.618 1.00 75.56 74 GLU A C 1
ATOM 576 O O . GLU A 1 74 ? -14.914 47.420 67.742 1.00 75.56 74 GLU A O 1
ATOM 581 N N . GLY A 1 75 ? -15.799 46.890 69.744 1.00 79.12 75 GLY A N 1
ATOM 582 C CA . GLY A 1 75 ? -16.230 48.244 70.067 1.00 79.12 75 GLY A CA 1
ATOM 583 C C . GLY A 1 75 ? -17.470 48.273 70.946 1.00 79.12 75 GLY A C 1
ATOM 584 O O . GLY A 1 75 ? -18.203 47.291 71.070 1.00 79.12 75 GLY A O 1
ATOM 585 N N . ASP A 1 76 ? -17.714 49.420 71.568 1.00 84.56 76 ASP A N 1
ATOM 586 C CA . ASP A 1 76 ? -18.933 49.646 72.334 1.00 84.56 76 ASP A CA 1
ATOM 587 C C . ASP A 1 76 ? -20.122 49.850 71.400 1.00 84.56 76 ASP A C 1
ATOM 589 O O . ASP A 1 76 ? -20.077 50.676 70.487 1.00 84.56 76 ASP A O 1
ATOM 593 N N . ILE A 1 77 ? -21.207 49.115 71.656 1.00 88.56 77 ILE A N 1
ATOM 594 C CA . ILE A 1 77 ? -22.486 49.377 71.007 1.00 88.56 77 ILE A CA 1
ATOM 595 C C . ILE A 1 77 ? -23.280 50.331 71.880 1.00 88.56 77 ILE A C 1
ATOM 597 O O . ILE A 1 77 ? -23.613 50.019 73.027 1.00 88.56 77 ILE A O 1
ATOM 601 N N . THR A 1 78 ? -23.637 51.480 71.327 1.00 88.88 78 THR A N 1
ATOM 602 C CA . THR A 1 78 ? -24.601 52.406 71.916 1.00 88.88 78 THR A CA 1
ATOM 603 C C . THR A 1 78 ? -25.920 52.319 71.169 1.00 88.88 78 THR A C 1
ATOM 605 O O . THR A 1 78 ? -25.995 51.887 70.016 1.00 88.88 78 THR A O 1
ATOM 608 N N . CYS A 1 79 ? -27.002 52.680 71.852 1.00 89.06 79 CYS A N 1
ATOM 609 C CA . CYS A 1 79 ? -28.300 52.792 71.218 1.00 89.06 79 CYS A CA 1
ATOM 610 C C . CYS A 1 79 ? -29.135 53.925 71.799 1.00 89.06 79 CYS A C 1
ATOM 612 O O . CYS A 1 79 ? -28.987 54.314 72.959 1.00 89.06 79 CYS A O 1
ATOM 614 N N . TYR A 1 80 ? -30.047 54.430 70.979 1.00 88.88 80 TYR A N 1
ATOM 615 C CA . TYR A 1 80 ? -31.125 55.314 71.401 1.00 88.88 80 TYR A CA 1
ATOM 616 C C . TYR A 1 80 ? -32.371 55.030 70.567 1.00 88.88 80 TYR A C 1
ATOM 618 O O . TYR A 1 80 ? -32.287 54.537 69.440 1.00 88.88 80 TYR A O 1
ATOM 626 N N . VAL A 1 81 ? -33.540 55.358 71.114 1.00 88.69 81 VAL A N 1
ATOM 627 C CA . VAL A 1 81 ? -34.822 55.157 70.439 1.00 88.69 81 VAL A CA 1
ATOM 628 C C . VAL A 1 81 ? -35.410 56.494 70.010 1.00 88.69 81 VAL A C 1
ATOM 630 O O . VAL A 1 81 ? -35.301 57.512 70.697 1.00 88.69 81 VAL A O 1
ATOM 633 N N . ARG A 1 82 ? -36.042 56.480 68.843 1.00 86.94 82 ARG A N 1
ATOM 634 C CA . ARG A 1 82 ? -36.757 57.582 68.219 1.00 86.94 82 ARG A CA 1
ATOM 635 C C . ARG A 1 82 ? -38.235 57.278 68.100 1.00 86.94 82 ARG A C 1
ATOM 637 O O . ARG A 1 82 ? -38.612 56.192 67.670 1.00 86.94 82 ARG A O 1
ATOM 644 N N . GLY A 1 83 ? -39.053 58.262 68.439 1.00 86.12 83 GLY A N 1
ATOM 645 C CA . GLY A 1 83 ? -40.477 58.294 68.156 1.00 86.12 83 GLY A CA 1
ATOM 646 C C . GLY A 1 83 ? -40.712 59.172 66.937 1.00 86.12 83 GLY A C 1
ATOM 647 O O . GLY A 1 83 ? -40.483 60.382 66.990 1.00 86.12 83 GLY A O 1
ATOM 648 N N . ILE A 1 84 ? -41.132 58.557 65.837 1.00 83.31 84 ILE A N 1
ATOM 649 C CA . ILE A 1 84 ? -41.500 59.229 64.594 1.00 83.31 84 ILE A CA 1
ATOM 650 C C . ILE A 1 84 ? -43.014 59.464 64.604 1.00 83.31 84 ILE A C 1
ATOM 652 O O . ILE A 1 84 ? -43.792 58.547 64.878 1.00 83.31 84 ILE A O 1
ATOM 656 N N . GLY A 1 85 ? -43.425 60.708 64.356 1.00 80.12 85 GLY A N 1
ATOM 657 C CA . GLY A 1 85 ? -44.830 61.088 64.225 1.00 80.12 85 GLY A CA 1
ATOM 658 C C . GLY A 1 85 ? -45.448 60.548 62.937 1.00 80.12 85 GLY A C 1
ATOM 659 O O . GLY A 1 85 ? -44.744 60.149 62.012 1.00 80.12 85 GLY A O 1
ATOM 660 N N . SER A 1 86 ? -46.778 60.578 62.835 1.00 79.62 86 SER A N 1
ATOM 661 C CA . SER A 1 86 ? -47.499 60.145 61.625 1.00 79.62 86 SER A CA 1
ATOM 662 C C . SER A 1 86 ? -47.166 60.971 60.372 1.00 79.62 86 SER A C 1
ATOM 664 O O . SER A 1 86 ? -47.487 60.560 59.263 1.00 79.62 86 SER A O 1
ATOM 666 N N . ASP A 1 87 ? -46.537 62.137 60.536 1.00 76.75 87 ASP A N 1
ATOM 667 C CA . ASP A 1 87 ? -46.029 62.993 59.460 1.00 76.75 87 ASP A CA 1
ATOM 668 C C . ASP A 1 87 ? -44.605 62.615 58.999 1.00 76.75 87 ASP A C 1
ATOM 670 O O . ASP A 1 87 ? -44.031 63.289 58.143 1.00 76.75 87 ASP A O 1
ATOM 674 N N . GLY A 1 88 ? -44.021 61.553 59.566 1.00 75.12 88 GLY A N 1
ATOM 675 C CA . GLY A 1 88 ? -42.686 61.058 59.236 1.00 75.12 88 GLY A CA 1
ATOM 676 C C . GLY A 1 88 ? -41.540 61.840 59.885 1.00 75.12 88 GLY A C 1
ATOM 677 O O . GLY A 1 88 ? -40.374 61.549 59.608 1.00 75.12 88 GLY A O 1
ATOM 678 N N . ARG A 1 89 ? -41.824 62.824 60.749 1.00 77.94 89 ARG A N 1
ATOM 679 C CA . ARG A 1 89 ? -40.790 63.610 61.439 1.00 77.94 89 ARG A CA 1
ATOM 680 C C . ARG A 1 89 ? -40.419 63.011 62.790 1.00 77.94 89 ARG A C 1
ATOM 682 O O . ARG A 1 89 ? -41.230 62.378 63.459 1.00 77.94 89 ARG A O 1
ATOM 689 N N . LEU A 1 90 ? -39.175 63.243 63.211 1.00 82.94 90 LEU A N 1
ATOM 690 C CA . LEU A 1 90 ? -38.713 62.890 64.551 1.00 82.94 90 LEU A CA 1
ATOM 691 C C . LEU A 1 90 ? -39.408 63.779 65.588 1.00 82.94 90 LEU A C 1
ATOM 693 O O . LEU A 1 90 ? -39.192 64.989 65.592 1.00 82.94 90 LEU A O 1
ATOM 697 N N . VAL A 1 91 ? -40.211 63.175 66.464 1.00 83.75 91 VAL A N 1
ATOM 698 C CA . VAL A 1 91 ? -40.967 63.882 67.510 1.00 83.75 91 VAL A CA 1
ATOM 699 C C . VAL A 1 91 ? -40.322 63.705 68.882 1.00 83.75 91 VAL A C 1
ATOM 701 O O . VAL A 1 91 ? -40.228 64.665 69.640 1.00 83.75 91 VAL A O 1
ATOM 704 N N . LEU A 1 92 ? -39.831 62.503 69.194 1.00 84.06 92 LEU A N 1
ATOM 705 C CA . LEU A 1 92 ? -39.190 62.183 70.473 1.00 84.06 92 LEU A CA 1
ATOM 706 C C . LEU A 1 92 ? -37.908 61.382 70.262 1.00 84.06 92 LEU A C 1
ATOM 708 O O . LEU A 1 92 ? -37.811 60.573 69.343 1.00 84.06 92 LEU A O 1
ATOM 712 N N . ARG A 1 93 ? -36.919 61.591 71.132 1.00 87.38 93 ARG A N 1
ATOM 713 C CA . ARG A 1 93 ? -35.658 60.845 71.139 1.00 87.38 93 ARG A CA 1
ATOM 714 C C . ARG A 1 93 ? -35.245 60.580 72.579 1.00 87.38 93 ARG A C 1
ATOM 716 O O . ARG A 1 93 ? -35.281 61.500 73.394 1.00 87.38 93 ARG A O 1
ATOM 723 N N . THR A 1 94 ? -34.846 59.350 72.880 1.00 88.44 94 THR A N 1
ATOM 724 C CA . THR A 1 94 ? -34.261 59.031 74.184 1.00 88.44 94 THR A CA 1
ATOM 725 C C . THR A 1 94 ? -32.815 59.515 74.284 1.00 88.44 94 THR A C 1
ATOM 727 O O . THR A 1 94 ? -32.180 59.818 73.271 1.00 88.44 94 THR A O 1
ATOM 730 N N . ASN A 1 95 ? -32.248 59.525 75.491 1.00 87.25 95 ASN A N 1
ATOM 731 C CA . ASN A 1 95 ? -30.794 59.565 75.638 1.00 87.25 95 ASN A CA 1
ATOM 732 C C . ASN A 1 95 ? -30.135 58.347 74.967 1.00 87.25 95 ASN A C 1
ATOM 734 O O . ASN A 1 95 ? -30.763 57.301 74.765 1.00 87.25 95 ASN A O 1
ATOM 738 N N . GLU A 1 96 ? -28.851 58.497 74.655 1.00 88.56 96 GLU A N 1
ATOM 739 C CA . GLU A 1 96 ? -27.988 57.386 74.272 1.00 88.56 96 GLU A CA 1
ATOM 740 C C . GLU A 1 96 ? -27.631 56.556 75.502 1.00 88.56 96 GLU A C 1
ATOM 742 O O . GLU A 1 96 ? -27.329 57.085 76.578 1.00 88.56 96 GLU A O 1
ATOM 747 N N . ALA A 1 97 ? -27.688 55.241 75.340 1.00 87.19 97 ALA A N 1
ATOM 748 C CA . ALA A 1 97 ? -27.277 54.286 76.345 1.00 87.19 97 ALA A CA 1
ATOM 749 C C . ALA A 1 97 ? -26.306 53.283 75.736 1.00 87.19 97 ALA A C 1
ATOM 751 O O . ALA A 1 97 ? -26.565 52.695 74.685 1.00 87.19 97 ALA A O 1
ATOM 752 N N . ASN A 1 98 ? -25.201 53.054 76.440 1.00 87.31 98 ASN A N 1
ATOM 753 C CA . ASN A 1 98 ? -24.280 51.979 76.107 1.00 87.31 98 ASN A CA 1
ATOM 754 C C . ASN A 1 98 ? -24.958 50.635 76.410 1.00 87.31 98 ASN A C 1
ATOM 756 O O . ASN A 1 98 ? -25.410 50.378 77.536 1.00 87.31 98 ASN A O 1
ATOM 760 N N . LEU A 1 99 ? -25.067 49.818 75.372 1.00 84.62 99 LEU A N 1
ATOM 761 C CA . LEU A 1 99 ? -25.686 48.509 75.395 1.00 84.62 99 LEU A CA 1
ATOM 762 C C . LEU A 1 99 ? -24.721 47.457 75.952 1.00 84.62 99 LEU A C 1
ATOM 764 O O . LEU A 1 99 ? -25.112 46.638 76.784 1.00 84.62 99 LEU A O 1
ATOM 768 N N . GLY A 1 100 ? -23.464 47.533 75.528 1.00 82.25 100 GLY A N 1
ATOM 769 C CA . GLY A 1 100 ? -22.351 46.704 75.967 1.00 82.25 100 GLY A CA 1
ATOM 770 C C . GLY A 1 100 ? -21.197 46.762 74.966 1.00 82.25 100 GLY A C 1
ATOM 771 O O . GLY A 1 100 ? -21.367 47.226 73.838 1.00 82.25 100 GLY A O 1
ATOM 772 N N . THR A 1 101 ? -20.033 46.265 75.373 1.00 82.19 101 THR A N 1
ATOM 773 C CA . THR A 1 101 ? -18.864 46.114 74.498 1.00 82.19 101 THR A CA 1
ATOM 774 C C . THR A 1 101 ? -18.968 44.810 73.717 1.00 82.19 101 THR A C 1
ATOM 776 O O . THR A 1 101 ? -19.252 43.759 74.301 1.00 82.19 101 THR A O 1
ATOM 779 N N . VAL A 1 102 ? -18.731 44.868 72.407 1.00 79.31 102 VAL A N 1
ATOM 780 C CA . VAL A 1 102 ? -18.484 43.675 71.595 1.00 79.31 102 VAL A CA 1
ATOM 781 C C . VAL A 1 102 ? -17.104 43.151 71.961 1.00 79.31 102 VAL A C 1
ATOM 783 O O . VAL A 1 102 ? -16.099 43.804 71.685 1.00 79.31 102 VAL A O 1
ATOM 786 N N . LEU A 1 103 ? -17.065 41.987 72.603 1.00 70.38 103 LEU A N 1
ATOM 787 C CA . LEU A 1 103 ? -15.816 41.286 72.883 1.00 70.38 103 LEU A CA 1
ATOM 788 C C . LEU A 1 103 ? -15.419 40.528 71.613 1.00 70.38 103 LEU A C 1
ATOM 790 O O . LEU A 1 103 ? -16.191 39.680 71.150 1.00 70.38 103 LEU A O 1
ATOM 794 N N . GLY A 1 104 ? -14.266 40.843 71.024 1.00 61.81 104 GLY A N 1
ATOM 795 C CA . GLY A 1 104 ? -13.750 40.064 69.906 1.00 61.81 104 GLY A CA 1
ATOM 796 C C . GLY A 1 104 ? -13.167 38.753 70.407 1.00 61.81 104 GLY A C 1
ATOM 797 O O . GLY A 1 104 ? -12.594 38.659 71.493 1.00 61.81 104 GLY A O 1
ATOM 798 N N . GLY A 1 105 ? -13.392 37.699 69.630 1.00 57.62 105 GLY A N 1
ATOM 799 C CA . GLY A 1 105 ? -12.588 36.493 69.736 1.00 57.62 105 GLY A CA 1
ATOM 800 C C . GLY A 1 105 ? -11.348 36.678 68.871 1.00 57.62 105 GLY A C 1
ATOM 801 O O . GLY A 1 105 ? -11.461 37.201 67.766 1.00 57.62 105 GLY A O 1
ATOM 802 N N . ASP A 1 106 ? -10.193 36.217 69.345 1.00 51.56 106 ASP A N 1
ATOM 803 C CA . ASP A 1 106 ? -8.900 36.284 68.641 1.00 51.56 106 ASP A CA 1
ATOM 804 C C . ASP A 1 106 ? -8.848 35.499 67.301 1.00 51.56 106 ASP A C 1
ATOM 806 O O . ASP A 1 106 ? -7.794 35.420 66.674 1.00 51.56 106 ASP A O 1
ATOM 810 N N . ASP A 1 107 ? -9.970 34.950 66.821 1.00 50.94 107 ASP A N 1
ATOM 811 C CA . ASP A 1 107 ? -10.092 34.262 65.533 1.00 50.94 107 ASP A CA 1
ATOM 812 C C . ASP A 1 107 ? -10.899 35.117 64.544 1.00 50.94 107 ASP A C 1
ATOM 814 O O . ASP A 1 107 ? -12.104 35.321 64.696 1.00 50.94 107 ASP A O 1
ATOM 818 N N . GLY A 1 108 ? -10.231 35.598 63.493 1.00 52.66 108 GLY A N 1
ATOM 819 C CA . GLY A 1 108 ? -10.784 36.426 62.413 1.00 52.66 108 GLY A CA 1
ATOM 820 C C . GLY A 1 108 ? -11.790 35.738 61.474 1.00 52.66 108 GLY A C 1
ATOM 821 O O . GLY A 1 108 ? -11.816 36.068 60.291 1.00 52.66 108 GLY A O 1
ATOM 822 N N . ASP A 1 109 ? -12.622 34.822 61.977 1.00 52.59 109 ASP A N 1
ATOM 823 C CA . ASP A 1 109 ? -13.659 34.096 61.233 1.00 52.59 109 ASP A CA 1
ATOM 824 C C . ASP A 1 109 ? -15.056 34.363 61.825 1.00 52.59 109 ASP A C 1
ATOM 826 O O . ASP A 1 109 ? -15.581 33.632 62.666 1.00 52.59 109 ASP A O 1
ATOM 830 N N . VAL A 1 110 ? -15.704 35.421 61.335 1.00 52.12 110 VAL A N 1
ATOM 831 C CA . VAL A 1 110 ? -17.151 35.624 61.486 1.00 52.12 110 VAL A CA 1
ATOM 832 C C . VAL A 1 110 ? -17.850 35.075 60.231 1.00 52.12 110 VAL A C 1
ATOM 834 O O . VAL A 1 110 ? -17.606 35.606 59.144 1.00 52.12 110 VAL A O 1
ATOM 837 N N . PRO A 1 111 ? -18.751 34.072 60.309 1.00 52.75 111 PRO A N 1
ATOM 838 C CA . PRO A 1 111 ? -19.445 33.547 59.132 1.00 52.75 111 PRO A CA 1
ATOM 839 C C . PRO A 1 111 ? -20.268 34.630 58.409 1.00 52.75 111 PRO A C 1
ATOM 841 O O . PRO A 1 111 ? -21.260 35.136 58.930 1.00 52.75 111 PRO A O 1
ATOM 844 N N . GLY A 1 112 ? -19.901 34.957 57.167 1.00 53.09 112 GLY A N 1
ATOM 845 C CA . GLY A 1 112 ? -20.586 35.940 56.314 1.00 53.09 112 GLY A CA 1
ATOM 846 C C . GLY A 1 112 ? -21.913 35.469 55.700 1.00 53.09 112 GLY A C 1
ATOM 847 O O . GLY A 1 112 ? -22.209 35.825 54.565 1.00 53.09 112 GLY A O 1
ATOM 848 N N . THR A 1 113 ? -22.694 34.639 56.398 1.00 52.06 113 THR A N 1
ATOM 849 C CA . THR A 1 113 ? -23.898 33.979 55.842 1.00 52.06 113 THR A CA 1
ATOM 850 C C . THR A 1 113 ? -25.206 34.325 56.562 1.00 52.06 113 THR A C 1
ATOM 852 O O . THR A 1 113 ? -26.210 33.635 56.401 1.00 52.06 113 THR A O 1
ATOM 855 N N . GLY A 1 114 ? -25.243 35.429 57.314 1.00 56.66 114 GLY A N 1
ATOM 856 C CA . GLY A 1 114 ? -26.502 35.987 57.808 1.00 56.66 114 GLY A CA 1
ATOM 857 C C . GLY A 1 114 ? -27.329 36.608 56.681 1.00 56.66 114 GLY A C 1
ATOM 858 O O . GLY A 1 114 ? -26.798 37.394 55.898 1.00 56.66 114 GLY A O 1
ATOM 859 N N . THR A 1 115 ? -28.624 36.286 56.600 1.00 57.78 115 THR A N 1
ATOM 860 C CA . THR A 1 115 ? -29.567 36.988 55.714 1.00 57.78 115 THR A CA 1
ATOM 861 C C . THR A 1 115 ? -29.487 38.496 56.004 1.00 57.78 115 THR A C 1
ATOM 863 O O . THR A 1 115 ? -29.620 38.864 57.176 1.00 57.78 115 THR A O 1
ATOM 866 N N . PRO A 1 116 ? -29.242 39.366 55.000 1.00 58.22 116 PRO A N 1
ATOM 867 C CA . PRO A 1 116 ? -29.150 40.810 55.212 1.00 58.22 116 PRO A CA 1
ATOM 868 C C . PRO A 1 116 ? -30.403 41.353 55.899 1.00 58.22 116 PRO A C 1
ATOM 870 O O . PRO A 1 116 ? -31.503 40.829 55.697 1.00 58.22 116 PRO A O 1
ATOM 873 N N . THR A 1 117 ? -30.250 42.397 56.715 1.00 59.09 117 THR A N 1
ATOM 874 C CA . THR A 1 117 ? -31.398 43.054 57.354 1.00 59.09 117 THR A CA 1
ATOM 875 C C . THR A 1 117 ? -32.414 43.522 56.288 1.00 59.09 117 THR A C 1
ATOM 877 O O . THR A 1 117 ? -31.982 43.934 55.212 1.00 59.09 117 THR A O 1
ATOM 880 N N . PRO A 1 118 ? -33.743 43.455 56.535 1.00 59.50 118 PRO A N 1
ATOM 881 C CA . PRO A 1 118 ? -34.785 43.730 55.530 1.00 59.50 118 PRO A CA 1
ATOM 882 C C . PRO A 1 118 ? -34.593 45.017 54.711 1.00 59.50 118 PRO A C 1
ATOM 884 O O . PRO A 1 118 ? -34.813 45.004 53.504 1.00 59.50 118 PRO A O 1
ATOM 887 N N . ASP A 1 119 ? -34.059 46.076 55.318 1.00 61.28 119 ASP A N 1
ATOM 888 C CA . ASP A 1 119 ? -33.777 47.346 54.637 1.00 61.28 119 ASP A CA 1
ATOM 889 C C . ASP A 1 119 ? -32.702 47.224 53.524 1.00 61.28 119 ASP A C 1
ATOM 891 O O . ASP A 1 119 ? -32.720 47.971 52.549 1.00 61.28 119 ASP A O 1
ATOM 895 N N . VAL A 1 120 ? -31.792 46.242 53.600 1.00 58.88 120 VAL A N 1
ATOM 896 C CA . VAL A 1 120 ? -30.780 45.949 52.560 1.00 58.88 120 VAL A CA 1
ATOM 897 C C . VAL A 1 120 ? -31.393 45.209 51.358 1.00 58.88 120 VAL A C 1
ATOM 899 O O . VAL A 1 120 ? -30.914 45.336 50.225 1.00 58.88 120 VAL A O 1
ATOM 902 N N . CYS A 1 121 ? -32.478 44.455 51.563 1.00 58.47 121 CYS A N 1
ATOM 903 C CA . CYS A 1 121 ? -33.214 43.811 50.471 1.00 58.47 121 CYS A CA 1
ATOM 904 C C . CYS A 1 121 ? -33.949 44.846 49.605 1.00 58.47 121 CYS A C 1
ATOM 906 O O . CYS A 1 121 ? -33.891 44.760 48.376 1.00 58.47 121 CYS A O 1
ATOM 908 N N . ASP A 1 122 ? -34.545 45.866 50.224 1.00 62.09 122 ASP A N 1
ATOM 909 C CA . ASP A 1 122 ? -35.214 46.962 49.512 1.00 62.09 122 ASP A CA 1
ATOM 910 C C . ASP A 1 122 ? -34.214 47.830 48.725 1.00 62.09 122 ASP A C 1
ATOM 912 O O . ASP A 1 122 ? -34.478 48.243 47.593 1.00 62.09 122 ASP A O 1
ATOM 916 N N . GLU A 1 123 ? -32.997 48.003 49.247 1.00 58.06 123 GLU A N 1
ATOM 917 C CA . GLU A 1 123 ? -31.898 48.675 48.541 1.00 58.06 123 GLU A CA 1
ATOM 918 C C . GLU A 1 123 ? -31.370 47.860 47.336 1.00 58.06 123 GLU A C 1
ATOM 920 O O . GLU A 1 123 ? -30.850 48.414 46.362 1.00 58.06 123 GLU A O 1
ATOM 925 N N . THR A 1 124 ? -31.537 46.533 47.357 1.00 55.84 124 THR A N 1
ATOM 926 C CA . THR A 1 124 ? -31.149 45.633 46.256 1.00 55.84 124 THR A CA 1
ATOM 927 C C . THR A 1 124 ? -32.207 45.593 45.145 1.00 55.84 124 THR A C 1
ATOM 929 O O . THR A 1 124 ? -31.851 45.530 43.968 1.00 55.84 124 THR A O 1
ATOM 932 N N . ALA A 1 125 ? -33.497 45.734 45.475 1.00 57.84 125 ALA A N 1
ATOM 933 C CA . ALA A 1 125 ? -34.578 45.878 44.492 1.00 57.84 125 ALA A CA 1
ATOM 934 C C . ALA A 1 125 ? -34.427 47.151 43.632 1.00 57.84 125 ALA A C 1
ATOM 936 O O . ALA A 1 125 ? -34.714 47.131 42.435 1.00 57.84 125 ALA A O 1
ATOM 937 N N . ALA A 1 126 ? -33.858 48.225 44.189 1.00 58.56 126 ALA A N 1
ATOM 938 C CA . ALA A 1 126 ? -33.500 49.428 43.435 1.00 58.56 126 ALA A CA 1
ATOM 939 C C . ALA A 1 126 ? -32.361 49.208 42.409 1.00 58.56 126 ALA A C 1
ATOM 941 O O . ALA A 1 126 ? -32.224 49.990 41.467 1.00 58.56 126 ALA A O 1
ATOM 942 N N . LYS A 1 127 ? -31.560 48.136 42.545 1.00 53.84 127 LYS A N 1
ATOM 943 C CA . LYS A 1 127 ? -30.432 47.809 41.648 1.00 53.84 127 LYS A CA 1
ATOM 944 C C . LYS A 1 127 ? -30.803 46.905 40.457 1.00 53.84 127 LYS A C 1
ATOM 946 O O . LYS A 1 127 ? -29.991 46.791 39.546 1.00 53.84 127 LYS A O 1
ATOM 951 N N . ILE A 1 128 ? -32.005 46.309 40.414 1.00 59.47 128 ILE A N 1
ATOM 952 C CA . ILE A 1 128 ? -32.482 45.465 39.286 1.00 59.47 128 ILE A CA 1
ATOM 953 C C . ILE A 1 128 ? -33.082 46.304 38.130 1.00 59.47 128 ILE A C 1
ATOM 955 O O . ILE A 1 128 ? -33.220 45.817 37.010 1.00 59.47 128 ILE A O 1
ATOM 959 N N . GLY A 1 129 ? -33.313 47.604 38.348 1.00 56.38 129 GLY A N 1
ATOM 960 C CA . GLY A 1 129 ? -33.651 48.575 37.300 1.00 56.38 129 GLY A CA 1
ATOM 961 C C . GLY A 1 129 ? -35.145 48.671 36.953 1.00 56.38 129 GLY A C 1
ATOM 962 O O . GLY A 1 129 ? -35.924 47.749 37.169 1.00 56.38 129 GLY A O 1
ATOM 963 N N . ASP A 1 130 ? -35.542 49.831 36.419 1.00 57.00 130 ASP A N 1
ATOM 964 C CA . ASP A 1 130 ? -36.927 50.207 36.093 1.00 57.00 130 ASP A CA 1
ATOM 965 C C . ASP A 1 130 ? -37.208 50.047 34.584 1.00 57.00 130 ASP A C 1
ATOM 967 O O . ASP A 1 130 ? -36.525 50.655 33.755 1.00 57.00 130 ASP A O 1
ATOM 971 N N . LEU A 1 131 ? -38.230 49.258 34.224 1.00 59.94 131 LEU A N 1
ATOM 972 C CA . LEU A 1 131 ? -38.657 49.016 32.835 1.00 59.94 131 LEU A CA 1
ATOM 973 C C . LEU A 1 131 ? -39.117 50.285 32.100 1.00 59.94 131 LEU A C 1
ATOM 975 O O . LEU A 1 131 ? -39.125 50.311 30.868 1.00 59.94 131 LEU A O 1
ATOM 979 N N . SER A 1 132 ? -39.476 51.346 32.827 1.00 56.88 132 SER A N 1
ATOM 980 C CA . SER A 1 132 ? -39.904 52.624 32.246 1.00 56.88 132 SER A CA 1
ATOM 981 C C . SER A 1 132 ? -38.805 53.325 31.429 1.00 56.88 132 SER A C 1
ATOM 983 O O . SER A 1 132 ? -39.107 54.201 30.614 1.00 56.88 132 SER A O 1
ATOM 985 N N . LYS A 1 133 ? -37.543 52.901 31.598 1.00 55.59 133 LYS A N 1
ATOM 986 C CA . LYS A 1 133 ? -36.349 53.483 30.967 1.00 55.59 133 LYS A CA 1
ATOM 987 C C . LYS A 1 133 ? -35.942 52.851 29.625 1.00 55.59 133 LYS A C 1
ATOM 989 O O . LYS A 1 133 ? -34.969 53.305 29.036 1.00 55.59 133 LYS A O 1
ATOM 994 N N . LEU A 1 134 ? -36.647 51.829 29.130 1.00 60.38 134 LEU A N 1
ATOM 995 C CA . LEU A 1 134 ? -36.442 51.272 27.778 1.00 60.38 134 LEU A CA 1
ATOM 996 C C . LEU A 1 134 ? -37.132 52.150 26.719 1.00 60.38 134 LEU A C 1
ATOM 998 O O . LEU A 1 134 ? -38.189 52.705 27.001 1.00 60.38 134 LEU A O 1
ATOM 1002 N N . GLU A 1 135 ? -36.586 52.269 25.505 1.00 58.91 135 GLU A N 1
ATOM 1003 C CA . GLU A 1 135 ? -37.137 53.124 24.426 1.00 58.91 135 GLU A CA 1
ATOM 1004 C C . GLU A 1 135 ? -38.116 52.411 23.469 1.00 58.91 135 GLU A C 1
ATOM 1006 O O . GLU A 1 135 ? -38.619 53.023 22.533 1.00 58.91 135 GLU A O 1
ATOM 1011 N N . THR A 1 136 ? -38.435 51.135 23.703 1.00 62.88 136 THR A N 1
ATOM 1012 C CA . THR A 1 136 ? -39.397 50.375 22.882 1.00 62.88 136 THR A CA 1
ATOM 1013 C C . THR A 1 136 ? -40.812 50.957 22.991 1.00 62.88 136 THR A C 1
ATOM 1015 O O . THR A 1 136 ? -41.191 51.478 24.043 1.00 62.88 136 THR A O 1
ATOM 1018 N N . ASN A 1 137 ? -41.620 50.889 21.929 1.00 66.12 137 ASN A N 1
ATOM 1019 C CA . ASN A 1 137 ? -42.982 51.431 21.969 1.00 66.12 137 ASN A CA 1
ATOM 1020 C C . ASN A 1 137 ? -43.913 50.587 22.853 1.00 66.12 137 ASN A C 1
ATOM 1022 O O . ASN A 1 137 ? -44.787 51.150 23.515 1.00 66.12 137 ASN A O 1
ATOM 1026 N N . ASP A 1 138 ? -43.723 49.262 22.908 1.00 61.31 138 ASP A N 1
ATOM 1027 C CA . ASP A 1 138 ? -44.448 48.388 23.840 1.00 61.31 138 ASP A CA 1
ATOM 1028 C C . ASP A 1 138 ? -43.585 48.044 25.065 1.00 61.31 138 ASP A C 1
ATOM 1030 O O . ASP A 1 138 ? -42.521 47.427 24.962 1.00 61.31 138 ASP A O 1
ATOM 1034 N N . LYS A 1 139 ? -44.059 48.465 26.244 1.00 65.88 139 LYS A N 1
ATOM 1035 C CA . LYS A 1 139 ? -43.391 48.291 27.549 1.00 65.88 139 LYS A CA 1
ATOM 1036 C C . LYS A 1 139 ? -44.253 47.523 28.547 1.00 65.88 139 LYS A C 1
ATOM 1038 O O . LYS A 1 139 ? -43.992 47.546 29.746 1.00 65.88 139 LYS A O 1
ATOM 1043 N N . SER A 1 140 ? -45.308 46.873 28.064 1.00 64.44 140 SER A N 1
ATOM 1044 C CA . SER A 1 140 ? -46.268 46.183 28.921 1.00 64.44 140 SER A CA 1
ATOM 1045 C C . SER A 1 140 ? -45.664 44.952 29.606 1.00 64.44 140 SER A C 1
ATOM 1047 O O . SER A 1 140 ? -45.983 44.702 30.767 1.00 64.44 140 SER A O 1
ATOM 1049 N N . GLN A 1 141 ? -44.760 44.223 28.929 1.00 64.88 141 GLN A N 1
ATOM 1050 C CA . GLN A 1 141 ? -43.941 43.132 29.480 1.00 64.88 141 GLN A CA 1
ATOM 1051 C C . GLN A 1 141 ? -42.563 43.044 28.797 1.00 64.88 141 GLN A C 1
ATOM 1053 O O . GLN A 1 141 ? -42.428 43.360 27.616 1.00 64.88 141 GLN A O 1
ATOM 1058 N N . LEU A 1 142 ? -41.552 42.523 29.508 1.00 59.47 142 LEU A N 1
ATOM 1059 C CA . LEU A 1 142 ? -40.170 42.340 29.017 1.00 59.47 142 LEU A CA 1
ATOM 1060 C C . LEU A 1 142 ? -40.082 41.588 27.674 1.00 59.47 142 LEU A C 1
ATOM 1062 O O . LEU A 1 142 ? -39.237 41.895 26.842 1.00 59.47 142 LEU A O 1
ATOM 1066 N N . VAL A 1 143 ? -40.982 40.634 27.428 1.00 61.84 143 VAL A N 1
ATOM 1067 C CA . VAL A 1 143 ? -41.002 39.822 26.198 1.00 61.84 143 VAL A CA 1
ATOM 1068 C C . VAL A 1 143 ? -41.521 40.606 24.979 1.00 61.84 143 VAL A C 1
ATOM 1070 O O . VAL A 1 143 ? -41.088 40.347 23.858 1.00 61.84 143 VAL A O 1
ATOM 1073 N N . ALA A 1 144 ? -42.408 41.588 25.173 1.00 58.81 144 ALA A N 1
ATOM 1074 C CA . ALA A 1 144 ? -42.942 42.419 24.089 1.00 58.81 144 ALA A CA 1
ATOM 1075 C C . ALA A 1 144 ? -41.884 43.401 23.557 1.00 58.81 144 ALA A C 1
ATOM 1077 O O . ALA A 1 144 ? -41.681 43.487 22.346 1.00 58.81 144 ALA A O 1
ATOM 1078 N N . ALA A 1 145 ? -41.123 44.020 24.465 1.00 61.53 145 ALA A N 1
ATOM 1079 C CA . ALA A 1 145 ? -39.970 44.854 24.129 1.00 61.53 145 ALA A CA 1
ATOM 1080 C C . ALA A 1 145 ? -38.892 44.073 23.342 1.00 61.53 145 ALA A C 1
ATOM 1082 O O . ALA A 1 145 ? -38.338 44.576 22.368 1.00 61.53 145 ALA A O 1
ATOM 1083 N N . ILE A 1 146 ? -38.644 42.806 23.699 1.00 59.00 146 ILE A N 1
ATOM 1084 C CA . ILE A 1 146 ? -37.686 41.926 22.999 1.00 59.00 146 ILE A CA 1
ATOM 1085 C C . ILE A 1 146 ? -38.164 41.558 21.579 1.00 59.00 146 ILE A C 1
ATOM 1087 O O . ILE A 1 146 ? -37.359 41.483 20.651 1.00 59.00 146 ILE A O 1
ATOM 1091 N N . ASN A 1 147 ? -39.469 41.351 21.374 1.00 56.25 147 ASN A N 1
ATOM 1092 C CA . ASN A 1 147 ? -40.022 41.016 20.056 1.00 56.25 147 ASN A CA 1
ATOM 1093 C C . ASN A 1 147 ? -40.096 42.222 19.095 1.00 56.25 147 ASN A C 1
ATOM 1095 O O . ASN A 1 147 ? -40.037 42.025 17.880 1.00 56.25 147 ASN A O 1
ATOM 1099 N N . GLU A 1 148 ? -40.195 43.458 19.600 1.00 63.06 148 GLU A N 1
ATOM 1100 C CA . GLU A 1 148 ? -40.120 44.688 18.790 1.00 63.06 148 GLU A CA 1
ATOM 1101 C C . GLU A 1 148 ? -38.733 44.854 18.151 1.00 63.06 148 GLU A C 1
ATOM 1103 O O . GLU A 1 148 ? -38.634 45.081 16.944 1.00 63.06 148 GLU A O 1
ATOM 1108 N N . LEU A 1 149 ? -37.678 44.596 18.925 1.00 57.66 149 LEU A N 1
ATOM 1109 C CA . LEU A 1 149 ? -36.288 44.579 18.459 1.00 57.66 149 LEU A CA 1
ATOM 1110 C C . LEU A 1 149 ? -36.033 43.545 17.347 1.00 57.66 149 LEU A C 1
ATOM 1112 O O . LEU A 1 149 ? -35.236 43.795 16.451 1.00 57.66 149 LEU A O 1
ATOM 1116 N N . LYS A 1 150 ? -36.764 42.424 17.322 1.00 53.66 150 LYS A N 1
ATOM 1117 C CA . LYS A 1 150 ? -36.611 41.379 16.292 1.00 53.66 150 LYS A CA 1
ATOM 1118 C C . LYS A 1 150 ? -37.172 41.760 14.911 1.00 53.66 150 LYS A C 1
ATOM 1120 O O . LYS A 1 150 ? -36.782 41.164 13.914 1.00 53.66 150 LYS A O 1
ATOM 1125 N N . ARG A 1 151 ? -38.094 42.729 14.816 1.00 53.50 151 ARG A N 1
ATOM 1126 C CA . ARG A 1 151 ? -38.609 43.238 13.521 1.00 53.50 151 ARG A CA 1
ATOM 1127 C C . ARG A 1 151 ? -37.766 44.368 12.934 1.00 53.50 151 ARG A C 1
ATOM 1129 O O . ARG A 1 151 ? -37.942 44.686 11.763 1.00 53.50 151 ARG A O 1
ATOM 1136 N N . ALA A 1 152 ? -36.879 44.959 13.727 1.00 55.38 152 ALA A N 1
ATOM 1137 C CA . ALA A 1 152 ? -35.915 45.950 13.262 1.00 55.38 152 ALA A CA 1
ATOM 1138 C C . ALA A 1 152 ? -34.735 45.318 12.487 1.00 55.38 152 ALA A C 1
ATOM 1140 O O . ALA A 1 152 ? -33.950 46.041 11.887 1.00 55.38 152 ALA A O 1
ATOM 1141 N N . ASP A 1 153 ? -34.652 43.983 12.417 1.00 44.69 153 ASP A N 1
ATOM 1142 C CA . ASP A 1 153 ? -33.580 43.218 11.756 1.00 44.69 153 ASP A CA 1
ATOM 1143 C C . ASP A 1 153 ? -33.713 43.137 10.203 1.00 44.69 153 ASP A C 1
ATOM 1145 O O . ASP A 1 153 ? -33.606 42.073 9.598 1.00 44.69 153 ASP A O 1
ATOM 1149 N N . GLY A 1 154 ? -33.950 44.295 9.559 1.00 53.34 154 GLY A N 1
ATOM 1150 C CA . GLY A 1 154 ? -33.383 44.701 8.255 1.00 53.34 154 GLY A CA 1
ATOM 1151 C C . GLY A 1 154 ? -33.851 44.057 6.933 1.00 53.34 154 GLY A C 1
ATOM 1152 O O . GLY A 1 154 ? -33.401 42.970 6.598 1.00 53.34 154 GLY A O 1
ATOM 1153 N N . LEU A 1 155 ? -34.616 44.804 6.103 1.00 51.03 155 LEU A N 1
ATOM 1154 C CA . LEU A 1 155 ? -34.505 44.863 4.615 1.00 51.03 155 LEU A CA 1
ATOM 1155 C C . LEU A 1 155 ? -35.543 45.827 3.970 1.00 51.03 155 LEU A C 1
ATOM 1157 O O . LEU A 1 155 ? -36.452 45.419 3.251 1.00 51.03 155 LEU A O 1
ATOM 1161 N N . SER A 1 156 ? -35.396 47.139 4.182 1.00 56.03 156 SER A N 1
ATOM 1162 C CA . SER A 1 156 ? -35.978 48.166 3.295 1.00 56.03 156 SER A CA 1
ATOM 1163 C C . SER A 1 156 ? -34.872 49.139 2.881 1.00 56.03 156 SER A C 1
ATOM 1165 O O . SER A 1 156 ? -34.283 49.772 3.756 1.00 56.03 156 SER A O 1
ATOM 1167 N N . VAL A 1 157 ? -34.565 49.231 1.586 1.00 58.91 157 VAL A N 1
ATOM 1168 C CA . VAL A 1 157 ? -33.485 50.072 1.030 1.00 58.91 157 VAL A CA 1
ATOM 1169 C C . VAL A 1 157 ? -33.912 51.547 0.971 1.00 58.91 157 VAL A C 1
ATOM 1171 O O . VAL A 1 157 ? -35.064 51.837 0.653 1.00 58.91 157 VAL A O 1
ATOM 1174 N N . PHE A 1 158 ? -32.994 52.477 1.255 1.00 67.81 158 PHE A N 1
ATOM 1175 C CA . PHE A 1 158 ? -33.200 53.929 1.151 1.00 67.81 158 PHE A CA 1
ATOM 1176 C C . PHE A 1 158 ? -32.440 54.506 -0.063 1.00 67.81 158 PHE A C 1
ATOM 1178 O O . PHE A 1 158 ? -31.219 54.418 -0.115 1.00 67.81 158 PHE A O 1
ATOM 1185 N N . GLU A 1 159 ? -33.127 55.088 -1.052 1.00 70.50 159 GLU A N 1
ATOM 1186 C CA . GLU A 1 159 ? -32.504 55.533 -2.317 1.00 70.50 159 GLU A CA 1
ATOM 1187 C C . GLU A 1 159 ? -32.222 57.047 -2.368 1.00 70.50 159 GLU A C 1
ATOM 1189 O O . GLU A 1 159 ? -33.060 57.864 -1.969 1.00 70.50 159 GLU A O 1
ATOM 1194 N N . VAL A 1 160 ? -31.050 57.420 -2.898 1.00 70.12 160 VAL A N 1
ATOM 1195 C CA . VAL A 1 160 ? -30.611 58.816 -3.102 1.00 70.12 160 VAL A CA 1
ATOM 1196 C C . VAL A 1 160 ? -30.207 59.035 -4.562 1.00 70.12 160 VAL A C 1
ATOM 1198 O O . VAL A 1 160 ? -29.390 58.293 -5.105 1.00 70.12 160 VAL A O 1
ATOM 1201 N N . THR A 1 161 ? -30.745 60.077 -5.197 1.00 74.31 161 THR A N 1
ATOM 1202 C CA . THR A 1 161 ? -30.472 60.435 -6.596 1.00 74.31 161 THR A CA 1
ATOM 1203 C C . THR A 1 161 ? -29.605 61.687 -6.682 1.00 74.31 161 THR A C 1
ATOM 1205 O O . THR A 1 161 ? -29.923 62.704 -6.062 1.00 74.31 161 THR A O 1
ATOM 1208 N N . LEU A 1 162 ? -28.527 61.635 -7.473 1.00 66.75 162 LEU A N 1
ATOM 1209 C CA . LEU A 1 162 ? -27.663 62.796 -7.720 1.00 66.75 162 LEU A CA 1
ATOM 1210 C C . LEU A 1 162 ? -27.775 63.300 -9.163 1.00 66.75 162 LEU A C 1
ATOM 1212 O O . LEU A 1 162 ? -27.701 62.520 -10.113 1.00 66.75 162 LEU A O 1
ATOM 1216 N N . THR A 1 163 ? -27.860 64.619 -9.315 1.00 70.00 163 THR A N 1
ATOM 1217 C CA . THR A 1 163 ? -27.728 65.341 -10.585 1.00 70.00 163 THR A CA 1
ATOM 1218 C C . THR A 1 163 ? -26.445 66.170 -10.580 1.00 70.00 163 THR A C 1
ATOM 1220 O O . THR A 1 163 ? -26.079 66.772 -9.572 1.00 70.00 163 THR A O 1
ATOM 1223 N N . SER A 1 164 ? -25.735 66.202 -11.709 1.00 63.78 164 SER A N 1
ATOM 1224 C CA . SER A 1 164 ? -24.571 67.075 -11.896 1.00 63.78 164 SER A CA 1
ATOM 1225 C C . SER A 1 164 ? -24.923 68.197 -12.865 1.00 63.78 164 SER A C 1
ATOM 1227 O O . SER A 1 164 ? -25.387 67.927 -13.971 1.00 63.78 164 SER A O 1
ATOM 1229 N N . ALA A 1 165 ? -24.690 69.444 -12.461 1.00 59.94 165 ALA A N 1
ATOM 1230 C CA . ALA A 1 165 ? -24.757 70.607 -13.340 1.00 59.94 165 ALA A CA 1
ATOM 1231 C C . ALA A 1 165 ? -23.544 71.507 -13.070 1.00 59.94 165 ALA A C 1
ATOM 1233 O O . ALA A 1 165 ? -23.222 71.786 -11.916 1.00 59.94 165 ALA A O 1
ATOM 1234 N N . ASP A 1 166 ? -22.839 71.907 -14.133 1.00 56.12 166 ASP A N 1
ATOM 1235 C CA . ASP A 1 166 ? -21.648 72.772 -14.091 1.00 56.12 166 ASP A CA 1
ATOM 1236 C C . ASP A 1 166 ? -20.566 72.332 -13.082 1.00 56.12 166 ASP A C 1
ATOM 1238 O O . ASP A 1 166 ? -19.901 73.145 -12.443 1.00 56.12 166 ASP A O 1
ATOM 1242 N N . GLY A 1 167 ? -20.382 71.013 -12.941 1.00 57.25 167 GLY A N 1
ATOM 1243 C CA . GLY A 1 167 ? -19.366 70.412 -12.069 1.00 57.25 167 GLY A CA 1
ATOM 1244 C C . GLY A 1 167 ? -19.733 70.367 -10.583 1.00 57.25 167 GLY A C 1
ATOM 1245 O O . GLY A 1 167 ? -18.943 69.861 -9.789 1.00 57.25 167 GLY A O 1
ATOM 1246 N N . VAL A 1 168 ? -20.927 70.832 -10.203 1.00 57.75 168 VAL A N 1
ATOM 1247 C CA . VAL A 1 168 ? -21.454 70.750 -8.835 1.00 57.75 168 VAL A CA 1
ATOM 1248 C C . VAL A 1 168 ? -22.479 69.614 -8.757 1.00 57.75 168 VAL A C 1
ATOM 1250 O O . VAL A 1 168 ? -23.357 69.493 -9.614 1.00 57.75 168 VAL A O 1
ATOM 1253 N N . LEU A 1 169 ? -22.348 68.747 -7.749 1.00 62.19 169 LEU A N 1
ATOM 1254 C CA . LEU A 1 169 ? -23.274 67.638 -7.498 1.00 62.19 169 LEU A CA 1
ATOM 1255 C C . LEU A 1 169 ? -24.400 68.091 -6.562 1.00 62.19 169 LEU A C 1
ATOM 1257 O O . LEU A 1 169 ? -24.135 68.612 -5.480 1.00 62.19 169 LEU A O 1
ATOM 1261 N N . ALA A 1 170 ? -25.648 67.857 -6.966 1.00 67.94 170 ALA A N 1
ATOM 1262 C CA . ALA A 1 170 ? -26.839 68.109 -6.166 1.00 67.94 170 ALA A CA 1
ATOM 1263 C C . ALA A 1 170 ? -27.583 66.797 -5.889 1.00 67.94 170 ALA A C 1
ATOM 1265 O O . ALA A 1 170 ? -27.785 65.988 -6.793 1.00 67.94 170 ALA A O 1
ATOM 1266 N N . ALA A 1 171 ? -27.992 66.591 -4.638 1.00 72.12 171 ALA A N 1
ATOM 1267 C CA . ALA A 1 171 ? -28.765 65.429 -4.211 1.00 72.12 171 ALA A CA 1
ATOM 1268 C C . ALA A 1 171 ? -30.243 65.778 -4.041 1.00 72.12 171 ALA A C 1
ATOM 1270 O O . ALA A 1 171 ? -30.583 66.861 -3.566 1.00 72.12 171 ALA A O 1
ATOM 1271 N N . ASP A 1 172 ? -31.127 64.834 -4.356 1.00 74.38 172 ASP A N 1
ATOM 1272 C CA . ASP A 1 172 ? -32.562 64.962 -4.082 1.00 74.38 172 ASP A CA 1
ATOM 1273 C C . ASP A 1 172 ? -32.917 64.747 -2.593 1.00 74.38 172 ASP A C 1
ATOM 1275 O O . ASP A 1 172 ? -34.027 65.073 -2.160 1.00 74.38 172 ASP A O 1
ATOM 1279 N N . LYS A 1 173 ? -31.986 64.198 -1.800 1.00 78.94 173 LYS A N 1
ATOM 1280 C CA . LYS A 1 173 ? -32.108 63.986 -0.350 1.00 78.94 173 LYS A CA 1
ATOM 1281 C C . LYS A 1 173 ? -31.086 64.819 0.417 1.00 78.94 173 LYS A C 1
ATOM 1283 O O . LYS A 1 173 ? -29.938 64.968 0.009 1.00 78.94 173 LYS A O 1
ATOM 1288 N N . THR A 1 174 ? -31.504 65.342 1.568 1.00 76.81 174 THR A N 1
ATOM 1289 C CA . THR A 1 174 ? -30.642 66.168 2.428 1.00 76.81 174 THR A CA 1
ATOM 1290 C C . THR A 1 174 ? -29.743 65.312 3.323 1.00 76.81 174 THR A C 1
ATOM 1292 O O . THR A 1 174 ? -30.106 64.192 3.687 1.00 76.81 174 THR A O 1
ATOM 1295 N N . PHE A 1 175 ? -28.604 65.865 3.757 1.00 70.62 175 PHE A N 1
ATOM 1296 C CA . PHE A 1 175 ? -27.679 65.213 4.694 1.00 70.62 175 PHE A CA 1
ATOM 1297 C C . PHE A 1 175 ? -28.383 64.662 5.945 1.00 70.62 175 PHE A C 1
ATOM 1299 O O . PHE A 1 175 ? -28.162 63.519 6.329 1.00 70.62 175 PHE A O 1
ATOM 1306 N N . ALA A 1 176 ? -29.294 65.435 6.546 1.00 73.62 176 ALA A N 1
ATOM 1307 C CA . ALA A 1 176 ? -30.029 65.018 7.740 1.00 73.62 176 ALA A CA 1
ATOM 1308 C C . ALA A 1 176 ? -30.944 63.806 7.487 1.00 73.62 176 ALA A C 1
ATOM 1310 O O . ALA A 1 176 ? -31.068 62.938 8.348 1.00 73.62 176 ALA A O 1
ATOM 1311 N N . GLN A 1 177 ? -31.558 63.722 6.303 1.00 75.31 177 GLN A N 1
ATOM 1312 C CA . GLN A 1 177 ? -32.420 62.596 5.933 1.00 75.31 177 GLN A CA 1
ATOM 1313 C C . GLN A 1 177 ? -31.613 61.329 5.662 1.00 75.31 177 GLN A C 1
ATOM 1315 O O . GLN A 1 177 ? -32.001 60.254 6.111 1.00 75.31 177 GLN A O 1
ATOM 1320 N N . VAL A 1 178 ? -30.479 61.459 4.972 1.00 69.94 178 VAL A N 1
ATOM 1321 C CA . VAL A 1 178 ? -29.577 60.330 4.729 1.00 69.94 178 VAL A CA 1
ATOM 1322 C C . VAL A 1 178 ? -29.012 59.831 6.057 1.00 69.94 178 VAL A C 1
ATOM 1324 O O . VAL A 1 178 ? -29.127 58.651 6.361 1.00 69.94 178 VAL A O 1
ATOM 1327 N N . LYS A 1 179 ? -28.538 60.735 6.920 1.00 70.44 179 LYS A N 1
ATOM 1328 C CA . LYS A 1 179 ? -28.058 60.399 8.264 1.00 70.44 179 LYS A CA 1
ATOM 1329 C C . LYS A 1 179 ? -29.093 59.664 9.115 1.00 70.44 179 LYS A C 1
ATOM 1331 O O . LYS A 1 179 ? -28.754 58.705 9.800 1.00 70.44 179 LYS A O 1
ATOM 1336 N N . ALA A 1 180 ? -30.352 60.096 9.060 1.00 69.88 180 ALA A N 1
ATOM 1337 C CA . ALA A 1 180 ? -31.433 59.440 9.782 1.00 69.88 180 ALA A CA 1
ATOM 1338 C C . ALA A 1 180 ? -31.685 58.015 9.265 1.00 69.88 180 ALA A C 1
ATOM 1340 O O . ALA A 1 180 ? -31.825 57.106 10.070 1.00 69.88 180 ALA A O 1
ATOM 1341 N N . ALA A 1 181 ? -31.687 57.796 7.946 1.00 67.12 181 ALA A N 1
ATOM 1342 C CA . ALA A 1 181 ? -31.880 56.463 7.366 1.00 67.12 181 ALA A CA 1
ATOM 1343 C C . ALA A 1 181 ? -30.739 55.485 7.705 1.00 67.12 181 ALA A C 1
ATOM 1345 O O . ALA A 1 181 ? -30.991 54.302 7.933 1.00 67.12 181 ALA A O 1
ATOM 1346 N N . VAL A 1 182 ? -29.505 55.991 7.780 1.00 63.03 182 VAL A N 1
ATOM 1347 C CA . VAL A 1 182 ? -28.311 55.240 8.204 1.00 63.03 182 VAL A CA 1
ATOM 1348 C C . VAL A 1 182 ? -28.403 54.845 9.672 1.00 63.03 182 VAL A C 1
ATOM 1350 O O . VAL A 1 182 ? -28.203 53.681 10.009 1.00 63.03 182 VAL A O 1
ATOM 1353 N N . ALA A 1 183 ? -28.747 55.799 10.540 1.00 63.56 183 ALA A N 1
ATOM 1354 C CA . ALA A 1 183 ? -28.933 55.542 11.965 1.00 63.56 183 ALA A CA 1
ATOM 1355 C C . ALA A 1 183 ? -30.057 54.522 12.230 1.00 63.56 183 ALA A C 1
ATOM 1357 O O . ALA A 1 183 ? -29.989 53.768 13.195 1.00 63.56 183 ALA A O 1
ATOM 1358 N N . ASP A 1 184 ? -31.051 54.466 11.341 1.00 60.44 184 ASP A N 1
ATOM 1359 C CA . ASP A 1 184 ? -32.184 53.533 11.373 1.00 60.44 184 ASP A CA 1
ATOM 1360 C C . ASP A 1 184 ? -31.862 52.159 10.731 1.00 60.44 184 ASP A C 1
ATOM 1362 O O . ASP A 1 184 ? -32.756 51.336 10.537 1.00 60.44 184 ASP A O 1
ATOM 1366 N N . GLY A 1 185 ? -30.596 51.901 10.366 1.00 54.00 185 GLY A N 1
ATOM 1367 C CA . GLY A 1 185 ? -30.104 50.594 9.907 1.00 54.00 185 GLY A CA 1
ATOM 1368 C C . GLY A 1 185 ? -30.481 50.201 8.473 1.00 54.00 185 GLY A C 1
ATOM 1369 O O . GLY A 1 185 ? -30.410 49.022 8.120 1.00 54.00 185 GLY A O 1
ATOM 1370 N N . LYS A 1 186 ? -30.896 51.153 7.626 1.00 59.72 186 LYS A N 1
ATOM 1371 C CA . LYS A 1 186 ? -31.346 50.873 6.250 1.00 59.72 186 LYS A CA 1
ATOM 1372 C C . LYS A 1 186 ? -30.182 50.959 5.247 1.00 59.72 186 LYS A C 1
ATOM 1374 O O . LYS A 1 186 ? -29.482 51.970 5.237 1.00 59.72 186 LYS A O 1
ATOM 1379 N N . PRO A 1 187 ? -29.971 49.957 4.366 1.00 57.28 187 PRO A N 1
ATOM 1380 C CA . PRO A 1 187 ? -28.955 50.050 3.316 1.00 57.28 187 PRO A CA 1
ATOM 1381 C C . PRO A 1 187 ? -29.309 51.161 2.313 1.00 57.28 187 PRO A C 1
ATOM 1383 O O . PRO A 1 187 ? -30.457 51.244 1.872 1.00 57.28 187 PRO A O 1
ATOM 1386 N N . VAL A 1 188 ? -28.336 52.014 1.964 1.00 61.31 188 VAL A N 1
ATOM 1387 C CA . VAL A 1 188 ? -28.534 53.173 1.073 1.00 61.31 188 VAL A CA 1
ATOM 1388 C C . VAL A 1 188 ? -28.006 52.871 -0.332 1.00 61.31 188 VAL A C 1
ATOM 1390 O O . VAL A 1 188 ? -26.849 52.495 -0.486 1.00 61.31 188 VAL A O 1
ATOM 1393 N N . LEU A 1 189 ? -28.837 53.051 -1.360 1.00 60.78 189 LEU A N 1
ATOM 1394 C CA . LEU A 1 189 ? -28.492 52.826 -2.774 1.00 60.78 189 LEU A CA 1
ATOM 1395 C C . LEU A 1 189 ? -28.515 54.149 -3.546 1.00 60.78 189 LEU A C 1
ATOM 1397 O O . LEU A 1 189 ? -29.374 54.997 -3.299 1.00 60.78 189 LEU A O 1
ATOM 1401 N N . LYS A 1 190 ? -27.572 54.345 -4.476 1.00 68.06 190 LYS A N 1
ATOM 1402 C CA . LYS A 1 190 ? -27.455 55.597 -5.235 1.00 68.06 190 LYS A CA 1
ATOM 1403 C C . LYS A 1 190 ? -27.712 55.388 -6.724 1.00 68.06 190 LYS A C 1
ATOM 1405 O O . LYS A 1 190 ? -27.162 54.475 -7.337 1.00 68.06 190 LYS A O 1
ATOM 1410 N N . VAL A 1 191 ? -28.482 56.308 -7.301 1.00 59.81 191 VAL A N 1
ATOM 1411 C CA . VAL A 1 191 ? -28.835 56.326 -8.726 1.00 59.81 191 VAL A CA 1
ATOM 1412 C C . VAL A 1 191 ? -28.406 57.666 -9.329 1.00 59.81 191 VAL A C 1
ATOM 1414 O O . VAL A 1 191 ? -28.716 58.728 -8.784 1.00 59.81 191 VAL A O 1
ATOM 1417 N N . HIS A 1 192 ? -27.642 57.652 -10.419 1.00 61.31 192 HIS A N 1
ATOM 1418 C CA . HIS A 1 192 ? -27.383 58.873 -11.187 1.00 61.31 192 HIS A CA 1
ATOM 1419 C C . HIS A 1 192 ? -28.600 59.217 -12.061 1.00 61.31 192 HIS A C 1
ATOM 1421 O O . HIS A 1 192 ? -29.384 58.347 -12.433 1.00 61.31 192 HIS A O 1
ATOM 1427 N N . SER A 1 193 ? -28.795 60.497 -12.392 1.00 59.75 193 SER A N 1
ATOM 1428 C CA . SER A 1 193 ? -29.964 60.943 -13.172 1.00 59.75 193 SER A CA 1
ATOM 1429 C C . SER A 1 193 ? -30.061 60.376 -14.597 1.00 59.75 193 SER A C 1
ATOM 1431 O O . SER A 1 193 ? -31.106 60.503 -15.229 1.00 59.75 193 SER A O 1
ATOM 1433 N N . ASP A 1 194 ? -28.981 59.790 -15.112 1.00 58.44 194 ASP A N 1
ATOM 1434 C CA . ASP A 1 194 ? -28.902 59.072 -16.391 1.00 58.44 194 ASP A CA 1
ATOM 1435 C C . ASP A 1 194 ? -29.327 57.592 -16.293 1.00 58.44 194 ASP A C 1
ATOM 1437 O O . ASP A 1 194 ? -29.546 56.958 -17.325 1.00 58.44 194 ASP A O 1
ATOM 1441 N N . GLY A 1 195 ? -29.538 57.073 -15.077 1.00 56.28 195 GLY A N 1
ATOM 1442 C CA . GLY A 1 195 ? -30.066 55.734 -14.810 1.00 56.28 195 GLY A CA 1
ATOM 1443 C C . GLY A 1 195 ? -29.033 54.699 -14.360 1.00 56.28 195 GLY A C 1
ATOM 1444 O O . GLY A 1 195 ? -29.429 53.571 -14.061 1.00 56.28 195 GLY A O 1
ATOM 1445 N N . ASP A 1 196 ? -27.749 55.053 -14.256 1.00 59.25 196 ASP A N 1
ATOM 1446 C CA . ASP A 1 196 ? -26.720 54.123 -13.785 1.00 59.25 196 ASP A CA 1
ATOM 1447 C C . ASP A 1 196 ? -26.710 54.021 -12.248 1.00 59.25 196 ASP A C 1
ATOM 1449 O O . ASP A 1 196 ? -26.706 55.021 -11.516 1.00 59.25 196 ASP A O 1
ATOM 1453 N N . VAL A 1 197 ? -26.726 52.779 -11.750 1.00 55.19 197 VAL A N 1
ATOM 1454 C CA . VAL A 1 197 ? -26.770 52.458 -10.316 1.00 55.19 197 VAL A CA 1
ATOM 1455 C C . VAL A 1 197 ? -25.372 52.105 -9.829 1.00 55.19 197 VAL A C 1
ATOM 1457 O O . VAL A 1 197 ? -24.778 51.118 -10.263 1.00 55.19 197 VAL A O 1
ATOM 1460 N N . LEU A 1 198 ? -24.871 52.884 -8.874 1.00 58.03 198 LEU A N 1
ATOM 1461 C CA . LEU A 1 198 ? -23.610 52.623 -8.188 1.00 58.03 198 LEU A CA 1
ATOM 1462 C C . LEU A 1 198 ? -23.927 52.172 -6.757 1.00 58.03 198 LEU A C 1
ATOM 1464 O O . LEU A 1 198 ? -24.731 52.785 -6.048 1.00 58.03 198 LEU A O 1
ATOM 1468 N N . TRP A 1 199 ? -23.313 51.070 -6.337 1.00 55.88 199 TRP A N 1
ATOM 1469 C CA . TRP A 1 199 ? -23.560 50.459 -5.033 1.00 55.88 199 TRP A CA 1
ATOM 1470 C C . TRP A 1 199 ? -22.613 51.075 -4.014 1.00 55.88 199 TRP A C 1
ATOM 1472 O O . TRP A 1 199 ? -21.400 51.026 -4.216 1.00 55.88 199 TRP A O 1
ATOM 1482 N N . PHE A 1 200 ? -23.153 51.634 -2.931 1.00 59.41 200 PHE A N 1
ATOM 1483 C CA . PHE A 1 200 ? -22.361 52.220 -1.856 1.00 59.41 200 PHE A CA 1
ATOM 1484 C C . PHE A 1 200 ? -22.662 51.531 -0.529 1.00 59.41 200 PHE A C 1
ATOM 1486 O O . PHE A 1 200 ? -23.812 51.267 -0.189 1.00 59.41 200 PHE A O 1
ATOM 1493 N N . PHE A 1 201 ? -21.612 51.282 0.238 1.00 56.56 201 PHE A N 1
ATOM 1494 C CA . PHE A 1 201 ? -21.676 50.909 1.639 1.00 56.56 201 PHE A CA 1
ATOM 1495 C C . PHE A 1 201 ? -21.337 52.137 2.482 1.00 56.56 201 PHE A C 1
ATOM 1497 O O . PHE A 1 201 ? -20.481 52.948 2.124 1.00 56.56 201 PHE A O 1
ATOM 1504 N N . LEU A 1 202 ? -22.044 52.288 3.594 1.00 62.22 202 LEU A N 1
ATOM 1505 C CA . LEU A 1 202 ? -21.878 53.410 4.509 1.00 62.22 202 LEU A CA 1
ATOM 1506 C C . LEU A 1 202 ? -20.704 53.173 5.453 1.00 62.22 202 LEU A C 1
ATOM 1508 O O . LEU A 1 202 ? -20.664 52.151 6.137 1.00 62.22 202 LEU A O 1
ATOM 1512 N N . LEU A 1 203 ? -19.803 54.148 5.544 1.00 59.66 203 LEU A N 1
ATOM 1513 C CA . LEU A 1 203 ? -18.824 54.255 6.620 1.00 59.66 203 LEU A CA 1
ATOM 1514 C C . LEU A 1 203 ? -19.107 55.565 7.358 1.00 59.66 203 LEU A C 1
ATOM 1516 O O . LEU A 1 203 ? -18.673 56.634 6.939 1.00 59.66 203 LEU A O 1
ATOM 1520 N N . ASP A 1 204 ? -19.876 55.504 8.445 1.00 59.69 204 ASP A N 1
ATOM 1521 C CA . ASP A 1 204 ? -20.159 56.711 9.226 1.00 59.69 204 ASP A CA 1
ATOM 1522 C C . ASP A 1 204 ? -18.872 57.206 9.911 1.00 59.69 204 ASP A C 1
ATOM 1524 O O . ASP A 1 204 ? -18.268 56.502 10.729 1.00 59.69 204 ASP A O 1
ATOM 1528 N N . LYS A 1 205 ? -18.432 58.418 9.549 1.00 54.66 205 LYS A N 1
ATOM 1529 C CA . LYS A 1 205 ? -17.224 59.062 10.065 1.00 54.66 205 LYS A CA 1
ATOM 1530 C C . LYS A 1 205 ? -17.559 60.481 10.534 1.00 54.66 205 LYS A C 1
ATOM 1532 O O . LYS A 1 205 ? -17.252 61.478 9.893 1.00 54.66 205 LYS A O 1
ATOM 1537 N N . SER A 1 206 ? -18.070 60.548 11.762 1.00 58.69 206 SER A N 1
ATOM 1538 C CA . SER A 1 206 ? -18.266 61.757 12.581 1.00 58.69 206 SER A CA 1
ATOM 1539 C C . SER A 1 206 ? -19.576 62.543 12.359 1.00 58.69 206 SER A C 1
ATOM 1541 O O . SER A 1 206 ? -20.281 62.372 11.374 1.00 58.69 206 SER A O 1
ATOM 1543 N N . PRO A 1 207 ? -19.955 63.441 13.293 1.00 61.25 207 PRO A N 1
ATOM 1544 C CA . PRO A 1 207 ? -21.256 64.104 13.259 1.00 61.25 207 PRO A CA 1
ATOM 1545 C C . PRO A 1 207 ? -21.492 65.052 12.070 1.00 61.25 207 PRO A C 1
ATOM 1547 O O . PRO A 1 207 ? -22.656 65.360 11.799 1.00 61.25 207 PRO A O 1
ATOM 1550 N N . ALA A 1 208 ? -20.435 65.517 11.400 1.00 66.12 208 ALA A N 1
ATOM 1551 C CA . ALA A 1 208 ? -20.501 66.570 10.384 1.00 66.12 208 ALA A CA 1
ATOM 1552 C C . ALA A 1 208 ? -20.437 66.055 8.934 1.00 66.12 208 ALA A C 1
ATOM 1554 O O . ALA A 1 208 ? -20.790 66.800 8.020 1.00 66.12 208 ALA A O 1
ATOM 1555 N N . GLU A 1 209 ? -20.016 64.806 8.720 1.00 71.44 209 GLU A N 1
ATOM 1556 C CA . GLU A 1 209 ? -19.777 64.230 7.392 1.00 71.44 209 GLU A CA 1
ATOM 1557 C C . GLU A 1 209 ? -20.169 62.746 7.373 1.00 71.44 209 GLU A C 1
ATOM 1559 O O . GLU A 1 209 ? -20.074 62.065 8.390 1.00 71.44 209 GLU A O 1
ATOM 1564 N N . ILE A 1 210 ? -20.639 62.245 6.230 1.00 64.06 210 ILE A N 1
ATOM 1565 C CA . ILE A 1 210 ? -20.942 60.823 6.021 1.00 64.06 210 ILE A CA 1
ATOM 1566 C C . ILE A 1 210 ? -20.211 60.374 4.768 1.00 64.06 210 ILE A C 1
ATOM 1568 O O . ILE A 1 210 ? -20.487 60.886 3.679 1.00 64.06 210 ILE A O 1
ATOM 1572 N N . ASP A 1 211 ? -19.322 59.398 4.931 1.00 68.69 211 ASP A N 1
ATOM 1573 C CA . ASP A 1 211 ? -18.579 58.804 3.832 1.00 68.69 211 ASP A CA 1
ATOM 1574 C C . ASP A 1 211 ? -19.298 57.560 3.301 1.00 68.69 211 ASP A C 1
ATOM 1576 O O . ASP A 1 211 ? -19.747 56.671 4.030 1.00 68.69 211 ASP A O 1
ATOM 1580 N N . PHE A 1 212 ? -19.369 57.489 1.983 1.00 63.41 212 PHE A N 1
ATOM 1581 C CA . PHE A 1 212 ? -19.895 56.379 1.214 1.00 63.41 212 PHE A CA 1
ATOM 1582 C C . PHE A 1 212 ? -18.750 55.765 0.426 1.00 63.41 212 PHE A C 1
ATOM 1584 O O . PHE A 1 212 ? -18.027 56.475 -0.273 1.00 63.41 212 PHE A O 1
ATOM 1591 N N . VAL A 1 213 ? -18.615 54.445 0.495 1.00 64.00 213 VAL A N 1
ATOM 1592 C CA . VAL A 1 213 ? -17.643 53.696 -0.305 1.00 64.00 213 VAL A CA 1
ATOM 1593 C C . VAL A 1 213 ? -18.393 52.849 -1.297 1.00 64.00 213 VAL A C 1
ATOM 1595 O O . VAL A 1 213 ? -19.187 51.996 -0.912 1.00 64.00 213 VAL A O 1
ATOM 1598 N N . GLY A 1 214 ? -18.150 53.085 -2.575 1.00 62.72 214 GLY A N 1
ATOM 1599 C CA . GLY A 1 214 ? -18.780 52.330 -3.640 1.00 62.72 214 GLY A CA 1
ATOM 1600 C C . GLY A 1 214 ? -17.807 51.960 -4.732 1.00 62.72 214 GLY A C 1
ATOM 1601 O O . GLY A 1 214 ? -16.626 52.295 -4.693 1.00 62.72 214 GLY A O 1
ATOM 1602 N N . PHE A 1 215 ? -18.324 51.256 -5.721 1.00 56.28 215 PHE A N 1
ATOM 1603 C CA . PHE A 1 215 ? -17.586 50.904 -6.921 1.00 56.28 215 PHE A CA 1
ATOM 1604 C C . PHE A 1 215 ? -18.018 51.846 -8.041 1.00 56.28 215 PHE A C 1
ATOM 1606 O O . PHE A 1 215 ? -19.214 51.971 -8.279 1.00 56.28 215 PHE A O 1
ATOM 1613 N N . ALA A 1 216 ? -17.071 52.533 -8.684 1.00 56.03 216 ALA A N 1
ATOM 1614 C CA . ALA A 1 216 ? -17.321 53.359 -9.868 1.00 56.03 216 ALA A CA 1
ATOM 1615 C C . ALA A 1 216 ? -17.521 52.499 -11.131 1.00 56.03 216 ALA A C 1
ATOM 1617 O O . ALA A 1 216 ? -18.266 52.883 -12.026 1.00 56.03 216 ALA A O 1
ATOM 1618 N N . ASP A 1 217 ? -16.872 51.333 -11.171 1.00 56.56 217 ASP A N 1
ATOM 1619 C CA . ASP A 1 217 ? -17.084 50.225 -12.107 1.00 56.56 217 ASP A CA 1
ATOM 1620 C C . ASP A 1 217 ? -16.718 48.896 -11.408 1.00 56.56 217 ASP A C 1
ATOM 1622 O O . ASP A 1 217 ? -16.368 48.906 -10.228 1.00 56.56 217 ASP A O 1
ATOM 1626 N N . GLU A 1 218 ? -16.753 47.751 -12.102 1.00 52.69 218 GLU A N 1
ATOM 1627 C CA . GLU A 1 218 ? -16.473 46.427 -11.508 1.00 52.69 218 GLU A CA 1
ATOM 1628 C C . GLU A 1 218 ? -15.131 46.308 -10.749 1.00 52.69 218 GLU A C 1
ATOM 1630 O O . GLU A 1 218 ? -14.945 45.338 -10.014 1.00 52.69 218 GLU A O 1
ATOM 1635 N N . GLN A 1 219 ? -14.171 47.226 -10.931 1.00 51.38 219 GLN A N 1
ATOM 1636 C CA . GLN A 1 219 ? -12.806 47.097 -10.405 1.00 51.38 219 GLN A CA 1
ATOM 1637 C C . GLN A 1 219 ? -12.240 48.370 -9.744 1.00 51.38 219 GLN A C 1
ATOM 1639 O O . GLN A 1 219 ? -11.095 48.346 -9.278 1.00 51.38 219 GLN A O 1
ATOM 1644 N N . ILE A 1 220 ? -12.986 49.479 -9.689 1.00 57.47 220 ILE A N 1
ATOM 1645 C CA . ILE A 1 220 ? -12.507 50.759 -9.140 1.00 57.47 220 ILE A CA 1
ATOM 1646 C C . ILE A 1 220 ? -13.365 51.200 -7.955 1.00 57.47 220 ILE A C 1
ATOM 1648 O O . ILE A 1 220 ? -14.551 51.476 -8.108 1.00 57.47 220 ILE A O 1
ATOM 1652 N N . LEU A 1 221 ? -12.739 51.339 -6.784 1.00 57.94 221 LEU A N 1
ATOM 1653 C CA . LEU A 1 221 ? -13.377 51.882 -5.586 1.00 57.94 221 LEU A CA 1
ATOM 1654 C C . LEU A 1 221 ? -13.387 53.420 -5.623 1.00 57.94 221 LEU A C 1
ATOM 1656 O O . LEU A 1 221 ? -12.372 54.062 -5.907 1.00 57.94 221 LEU A O 1
ATOM 1660 N N . ALA A 1 222 ? -14.532 54.016 -5.308 1.00 61.31 222 ALA A N 1
ATOM 1661 C CA . ALA A 1 222 ? -14.733 55.453 -5.206 1.00 61.31 222 ALA A CA 1
ATOM 1662 C C . ALA A 1 222 ? -15.362 55.815 -3.858 1.00 61.31 222 ALA A C 1
ATOM 1664 O O . ALA A 1 222 ? -16.248 55.119 -3.359 1.00 61.31 222 ALA A O 1
ATOM 1665 N N . TYR A 1 223 ? -14.907 56.930 -3.292 1.00 64.06 223 TYR A N 1
ATOM 1666 C CA . TYR A 1 223 ? -15.399 57.482 -2.037 1.00 64.06 223 TYR A CA 1
ATOM 1667 C C . TYR A 1 223 ? -16.196 58.754 -2.325 1.00 64.06 223 TYR A C 1
ATOM 1669 O O . TYR A 1 223 ? -15.766 59.602 -3.109 1.00 64.06 223 TYR A O 1
ATOM 1677 N N . LEU A 1 224 ? -17.356 58.891 -1.693 1.00 66.44 224 LEU A N 1
ATOM 1678 C CA . LEU A 1 224 ? -18.211 60.070 -1.775 1.00 66.44 224 LEU A CA 1
ATOM 1679 C C . LEU A 1 224 ? -18.548 60.532 -0.360 1.00 66.44 224 LEU A C 1
ATOM 1681 O O . LEU A 1 224 ? -19.018 59.735 0.440 1.00 66.44 224 LEU A O 1
ATOM 1685 N N . THR A 1 225 ? -18.364 61.810 -0.075 1.00 67.56 225 THR A N 1
ATOM 1686 C CA . THR A 1 225 ? -18.616 62.402 1.238 1.00 67.56 225 THR A CA 1
ATOM 1687 C C . THR A 1 225 ? -19.784 63.371 1.141 1.00 67.56 225 THR A C 1
ATOM 1689 O O . THR A 1 225 ? -19.763 64.298 0.329 1.00 67.56 225 THR A O 1
ATOM 1692 N N . ALA A 1 226 ? -20.804 63.171 1.972 1.00 69.94 226 ALA A N 1
ATOM 1693 C CA . ALA A 1 226 ? -21.883 64.131 2.183 1.00 69.94 226 ALA A CA 1
ATOM 1694 C C . ALA A 1 226 ? -21.572 64.983 3.415 1.00 69.94 226 ALA A C 1
ATOM 1696 O O . ALA A 1 226 ? -21.230 64.428 4.458 1.00 69.94 226 ALA A O 1
ATOM 1697 N N . LYS A 1 227 ? -21.729 66.306 3.330 1.00 73.62 227 LYS A N 1
ATOM 1698 C CA . LYS A 1 227 ? -21.421 67.233 4.430 1.00 73.62 227 LYS A CA 1
ATOM 1699 C C . LYS A 1 227 ? -22.679 67.870 5.014 1.00 73.62 227 LYS A C 1
ATOM 1701 O O . LYS A 1 227 ? -23.698 68.026 4.338 1.00 73.62 227 LYS A O 1
ATOM 1706 N N . GLN A 1 228 ? -22.610 68.267 6.285 1.00 74.25 228 GLN A N 1
ATOM 1707 C CA . GLN A 1 228 ? -23.736 68.853 7.023 1.00 74.25 228 GLN A CA 1
ATOM 1708 C C . GLN A 1 228 ? -24.268 70.164 6.421 1.00 74.25 228 GLN A C 1
ATOM 1710 O O . GLN A 1 228 ? -25.443 70.484 6.603 1.00 74.25 228 GLN A O 1
ATOM 1715 N N . ASP A 1 229 ? -23.437 70.902 5.687 1.00 73.81 229 ASP A N 1
ATOM 1716 C CA . ASP A 1 229 ? -23.843 72.116 4.970 1.00 73.81 229 ASP A CA 1
ATOM 1717 C C . ASP A 1 229 ? -24.641 71.841 3.678 1.00 73.81 229 ASP A C 1
ATOM 1719 O O . ASP A 1 229 ? -25.140 72.776 3.053 1.00 73.81 229 ASP A O 1
ATOM 1723 N N . GLY A 1 230 ? -24.815 70.566 3.307 1.00 62.28 230 GLY A N 1
ATOM 1724 C CA . GLY A 1 230 ? -25.562 70.118 2.133 1.00 62.28 230 GLY A CA 1
ATOM 1725 C C . GLY A 1 230 ? -24.710 69.884 0.883 1.00 62.28 230 GLY A C 1
ATOM 1726 O O . GLY A 1 230 ? -25.260 69.458 -0.133 1.00 62.28 230 GLY A O 1
ATOM 1727 N N . SER A 1 231 ? -23.397 70.129 0.939 1.00 69.62 231 SER A N 1
ATOM 1728 C CA . SER A 1 231 ? -22.468 69.860 -0.165 1.00 69.62 231 SER A CA 1
ATOM 1729 C C . SER A 1 231 ? -22.039 68.383 -0.239 1.00 69.62 231 SER A C 1
ATOM 1731 O O . SER A 1 231 ? -22.076 67.654 0.757 1.00 69.62 231 SER A O 1
ATOM 1733 N N . TRP A 1 232 ? -21.659 67.929 -1.442 1.00 65.69 232 TRP A N 1
ATOM 1734 C CA . TRP A 1 232 ? -21.212 66.556 -1.720 1.00 65.69 232 TRP A CA 1
ATOM 1735 C C . TRP A 1 232 ? -19.877 66.565 -2.478 1.00 65.69 232 TRP A C 1
ATOM 1737 O O . TRP A 1 232 ? -19.742 67.268 -3.480 1.00 65.69 232 TRP A O 1
ATOM 1747 N N . GLU A 1 233 ? -18.907 65.759 -2.038 1.00 67.12 233 GLU A N 1
ATOM 1748 C CA . GLU A 1 233 ? -17.550 65.682 -2.609 1.00 67.12 233 GLU A CA 1
ATOM 1749 C C . GLU A 1 233 ? -17.169 64.243 -2.978 1.00 67.12 233 GLU A C 1
ATOM 1751 O O . GLU A 1 233 ? -17.461 63.315 -2.233 1.00 67.12 233 GLU A O 1
ATOM 1756 N N . THR A 1 234 ? -16.488 64.034 -4.110 1.00 60.78 234 THR A N 1
ATOM 1757 C CA . THR A 1 234 ? -16.039 62.702 -4.558 1.00 60.78 234 THR A CA 1
ATOM 1758 C C . THR A 1 234 ? -14.516 62.621 -4.609 1.00 60.78 234 THR A C 1
ATOM 1760 O O . THR A 1 234 ? -13.866 63.488 -5.188 1.00 60.78 234 THR A O 1
ATOM 1763 N N . THR A 1 235 ? -13.943 61.543 -4.071 1.00 60.69 235 THR A N 1
ATOM 1764 C CA . THR A 1 235 ? -12.514 61.218 -4.189 1.00 60.69 235 THR A CA 1
ATOM 1765 C C . THR A 1 235 ? -12.361 59.772 -4.668 1.00 60.69 235 THR A C 1
ATOM 1767 O O . THR A 1 235 ? -12.874 58.842 -4.054 1.00 60.69 235 THR A O 1
ATOM 1770 N N . VAL A 1 236 ? -11.682 59.562 -5.800 1.00 58.06 236 VAL A N 1
ATOM 1771 C CA . VAL A 1 236 ? -11.405 58.216 -6.333 1.00 58.06 236 VAL A CA 1
ATOM 1772 C C . VAL A 1 236 ? -10.089 57.727 -5.743 1.00 58.06 236 VAL A C 1
ATOM 1774 O O . VAL A 1 236 ? -9.035 58.299 -6.025 1.00 58.06 236 VAL A O 1
ATOM 1777 N N . THR A 1 237 ? -10.136 56.674 -4.930 1.00 54.03 237 THR A N 1
ATOM 1778 C CA . THR A 1 237 ? -9.008 56.300 -4.067 1.00 54.03 237 THR A CA 1
ATOM 1779 C C . THR A 1 237 ? -8.481 54.905 -4.420 1.00 54.03 237 THR A C 1
ATOM 1781 O O . THR A 1 237 ? -8.617 53.969 -3.653 1.00 54.03 237 THR A O 1
ATOM 1784 N N . ALA A 1 238 ? -7.831 54.796 -5.585 1.00 51.41 238 ALA A N 1
ATOM 1785 C CA . ALA A 1 238 ? -6.865 53.750 -5.974 1.00 51.41 238 ALA A CA 1
ATOM 1786 C C . ALA A 1 238 ? -7.317 52.262 -6.108 1.00 51.41 238 ALA A C 1
ATOM 1788 O O . ALA A 1 238 ? -8.236 51.768 -5.469 1.00 51.41 238 ALA A O 1
ATOM 1789 N N . ARG A 1 239 ? -6.606 51.526 -6.985 1.00 51.31 239 ARG A N 1
ATOM 1790 C CA . ARG A 1 239 ? -6.736 50.071 -7.245 1.00 51.31 239 ARG A CA 1
ATOM 1791 C C . ARG A 1 239 ? -6.326 49.225 -6.030 1.00 51.31 239 ARG A C 1
ATOM 1793 O O . ARG A 1 239 ? -5.363 49.580 -5.364 1.00 51.31 239 ARG A O 1
ATOM 1800 N N . VAL A 1 240 ? -6.978 48.066 -5.864 1.00 52.06 240 VAL A N 1
ATOM 1801 C CA . VAL A 1 240 ? -6.666 46.925 -4.964 1.00 52.06 240 VAL A CA 1
ATOM 1802 C C . VAL A 1 240 ? -5.249 46.935 -4.356 1.00 52.06 240 VAL A C 1
ATOM 1804 O O . VAL A 1 240 ? -4.263 46.757 -5.074 1.00 52.06 240 VAL A O 1
ATOM 1807 N N . THR A 1 241 ? -5.151 47.075 -3.027 1.00 52.78 241 THR A N 1
ATOM 1808 C CA . THR A 1 241 ? -3.890 47.080 -2.251 1.00 52.78 241 THR A CA 1
ATOM 1809 C C . THR A 1 241 ? -3.851 45.978 -1.166 1.00 52.78 241 THR A C 1
ATOM 1811 O O . THR A 1 241 ? -4.768 45.165 -1.059 1.00 52.78 241 THR A O 1
ATOM 1814 N N . VAL A 1 242 ? -2.757 45.917 -0.382 1.00 48.38 242 VAL A N 1
ATOM 1815 C CA . VAL A 1 242 ? -2.356 44.849 0.574 1.00 48.38 242 VAL A CA 1
ATOM 1816 C C . VAL A 1 242 ? -3.437 44.422 1.584 1.00 48.38 242 VAL A C 1
ATOM 1818 O O . VAL A 1 242 ? -3.423 43.280 2.037 1.00 48.38 242 VAL A O 1
ATOM 1821 N N . GLU A 1 243 ? -4.419 45.263 1.893 1.00 51.97 243 GLU A N 1
ATOM 1822 C CA . GLU A 1 243 ? -5.538 44.906 2.780 1.00 51.97 243 GLU A CA 1
ATOM 1823 C C . GLU A 1 243 ? -6.501 43.885 2.155 1.00 51.97 243 GLU A C 1
ATOM 1825 O O . GLU A 1 243 ? -6.978 42.993 2.851 1.00 51.97 243 GLU A O 1
ATOM 1830 N N . MET A 1 244 ? -6.683 43.889 0.830 1.00 50.75 244 MET A N 1
ATOM 1831 C CA . MET A 1 244 ? -7.426 42.822 0.138 1.00 50.75 244 MET A CA 1
ATOM 1832 C C . MET A 1 244 ? -6.675 41.484 0.170 1.00 50.75 244 MET A C 1
ATOM 1834 O O . MET A 1 244 ? -7.286 40.418 0.130 1.00 50.75 244 MET A O 1
ATOM 1838 N N . LEU A 1 245 ? -5.344 41.531 0.294 1.00 52.81 245 LEU A N 1
ATOM 1839 C CA . LEU A 1 245 ? -4.511 40.359 0.563 1.00 52.81 245 LEU A CA 1
ATOM 1840 C C . LEU A 1 245 ? -4.727 39.847 2.000 1.00 52.81 245 LEU A C 1
ATOM 1842 O O . LEU A 1 245 ? -4.726 38.637 2.216 1.00 52.81 245 LEU A O 1
ATOM 1846 N N . SER A 1 246 ? -4.967 40.751 2.957 1.00 54.16 246 SER A N 1
ATOM 1847 C CA . SER A 1 246 ? -5.317 40.421 4.346 1.00 54.16 246 SER A CA 1
ATOM 1848 C C . SER A 1 246 ? -6.706 39.789 4.453 1.00 54.16 246 SER A C 1
ATOM 1850 O O . SER A 1 246 ? -6.850 38.756 5.094 1.00 54.16 246 SER A O 1
ATOM 1852 N N . GLU A 1 247 ? -7.715 40.316 3.759 1.00 52.81 247 GLU A N 1
ATOM 1853 C CA . GLU A 1 247 ? -9.057 39.715 3.745 1.00 52.81 247 GLU A CA 1
ATOM 1854 C C . GLU A 1 247 ? -9.102 38.366 3.013 1.00 52.81 247 GLU A C 1
ATOM 1856 O O . GLU A 1 247 ? -9.842 37.462 3.407 1.00 52.81 247 GLU A O 1
ATOM 1861 N N . LEU A 1 248 ? -8.305 38.192 1.952 1.00 53.53 248 LEU A N 1
ATOM 1862 C CA . LEU A 1 248 ? -8.135 36.890 1.304 1.00 53.53 248 LEU A CA 1
ATOM 1863 C C . LEU A 1 248 ? -7.423 35.903 2.243 1.00 53.53 248 LEU A C 1
ATOM 1865 O O . LEU A 1 248 ? -7.798 34.733 2.294 1.00 53.53 248 LEU A O 1
ATOM 1869 N N . SER A 1 249 ? -6.446 36.381 3.021 1.00 52.91 249 SER A N 1
ATOM 1870 C CA . SER A 1 249 ? -5.784 35.612 4.079 1.00 52.91 249 SER A CA 1
ATOM 1871 C C . SER A 1 249 ? -6.737 35.251 5.228 1.00 52.91 249 SER A C 1
ATOM 1873 O O . SER A 1 249 ? -6.619 34.163 5.785 1.00 52.91 249 SER A O 1
ATOM 1875 N N . ASP A 1 250 ? -7.710 36.102 5.554 1.00 55.28 250 ASP A N 1
ATOM 1876 C CA . ASP A 1 250 ? -8.738 35.814 6.561 1.00 55.28 250 ASP A CA 1
ATOM 1877 C C . ASP A 1 250 ? -9.801 34.834 6.039 1.00 55.28 250 ASP A C 1
ATOM 1879 O O . ASP A 1 250 ? -10.237 33.948 6.773 1.00 55.28 250 ASP A O 1
ATOM 1883 N N . LYS A 1 251 ? -10.168 34.914 4.751 1.00 51.12 251 LYS A N 1
ATOM 1884 C CA . LYS A 1 251 ? -11.105 33.975 4.101 1.00 51.12 251 LYS A CA 1
ATOM 1885 C C . LYS A 1 251 ? -10.497 32.595 3.819 1.00 51.12 251 LYS A C 1
ATOM 1887 O O . LYS A 1 251 ? -11.218 31.602 3.870 1.00 51.12 251 LYS A O 1
ATOM 1892 N N . LEU A 1 252 ? -9.196 32.516 3.530 1.00 54.41 252 LEU A N 1
ATOM 1893 C CA . LEU A 1 252 ? -8.441 31.254 3.432 1.00 54.41 252 LEU A CA 1
ATOM 1894 C C . LEU A 1 252 ? -8.039 30.704 4.814 1.00 54.41 252 LEU A C 1
ATOM 1896 O O . LEU A 1 252 ? -7.714 29.521 4.930 1.00 54.41 252 LEU A O 1
ATOM 1900 N N . GLY A 1 253 ? -8.099 31.547 5.850 1.00 57.62 253 GLY A N 1
ATOM 1901 C CA . GLY A 1 253 ? -7.662 31.258 7.211 1.00 57.62 253 GLY A CA 1
ATOM 1902 C C . GLY A 1 253 ? -6.147 31.412 7.409 1.00 57.62 253 GLY A C 1
ATOM 1903 O O . GLY A 1 253 ? -5.342 31.180 6.507 1.00 57.62 253 GLY A O 1
ATOM 1904 N N . ASN A 1 254 ? -5.737 31.769 8.631 1.00 58.31 254 ASN A N 1
ATOM 1905 C CA . ASN A 1 254 ? -4.326 31.879 9.010 1.00 58.31 254 ASN A CA 1
ATOM 1906 C C . ASN A 1 254 ? -3.793 30.536 9.549 1.00 58.31 254 ASN A C 1
ATOM 1908 O O . ASN A 1 254 ? -4.314 30.009 10.534 1.00 58.31 254 ASN A O 1
ATOM 1912 N N . LEU A 1 255 ? -2.700 30.017 8.971 1.00 61.75 255 LEU A N 1
ATOM 1913 C CA . LEU A 1 255 ? -1.960 28.846 9.480 1.00 61.75 255 LEU A CA 1
ATOM 1914 C C . LEU A 1 255 ? -1.530 29.034 10.951 1.00 61.75 255 LEU A C 1
ATOM 1916 O O . LEU A 1 255 ? -1.500 28.087 11.733 1.00 61.75 255 LEU A O 1
ATOM 1920 N N . GLY A 1 256 ? -1.282 30.288 11.339 1.00 61.75 256 GLY A N 1
ATOM 1921 C CA . GLY A 1 256 ? -1.044 30.771 12.698 1.00 61.75 256 GLY A CA 1
ATOM 1922 C C . GLY A 1 256 ? -2.171 30.490 13.694 1.00 61.75 256 GLY A C 1
ATOM 1923 O O . GLY A 1 256 ? -1.885 30.319 14.877 1.00 61.75 256 GLY A O 1
ATOM 1924 N N . ASN A 1 257 ? -3.419 30.381 13.236 1.00 63.75 257 ASN A N 1
ATOM 1925 C CA . ASN A 1 257 ? -4.594 30.190 14.093 1.00 63.75 257 ASN A CA 1
ATOM 1926 C C . ASN A 1 257 ? -4.928 28.711 14.334 1.00 63.75 257 ASN A C 1
ATOM 1928 O O . ASN A 1 257 ? -5.761 28.398 15.182 1.00 63.75 257 ASN A O 1
ATOM 1932 N N . LEU A 1 258 ? -4.267 27.791 13.625 1.00 63.44 258 LEU A N 1
ATOM 1933 C CA . LEU A 1 258 ? -4.361 26.363 13.914 1.00 63.44 258 LEU A CA 1
ATOM 1934 C C . LEU A 1 258 ? -3.665 26.060 15.253 1.00 63.44 258 LEU A C 1
ATOM 1936 O O . LEU A 1 258 ? -2.621 26.629 15.581 1.00 63.44 258 LEU A O 1
ATOM 1940 N N . THR A 1 259 ? -4.241 25.155 16.044 1.00 65.50 259 THR A N 1
ATOM 1941 C CA . THR A 1 259 ? -3.720 24.740 17.365 1.00 65.50 259 THR A CA 1
ATOM 1942 C C . THR A 1 259 ? -2.487 23.831 17.278 1.00 65.50 259 THR A C 1
ATOM 1944 O O . THR A 1 259 ? -1.948 23.409 18.296 1.00 65.50 259 THR A O 1
ATOM 1947 N N . THR A 1 260 ? -2.031 23.560 16.058 1.00 68.81 260 THR A N 1
ATOM 1948 C CA . THR A 1 260 ? -0.864 22.758 15.688 1.00 68.81 260 THR A CA 1
ATOM 1949 C C . THR A 1 260 ? 0.445 23.505 15.950 1.00 68.81 260 THR A C 1
ATOM 1951 O O . THR A 1 260 ? 0.605 24.632 15.506 1.00 68.81 260 THR A O 1
ATOM 1954 N N . THR A 1 261 ? 1.414 22.901 16.619 1.00 73.31 261 THR A N 1
ATOM 1955 C CA . THR A 1 261 ? 2.809 23.340 16.786 1.00 73.31 261 THR A CA 1
ATOM 1956 C C . THR A 1 261 ? 3.629 23.504 15.480 1.00 73.31 261 THR A C 1
ATOM 1958 O O . THR A 1 261 ? 4.534 24.336 15.435 1.00 73.31 261 THR A O 1
ATOM 1961 N N . ALA A 1 262 ? 3.309 22.800 14.393 1.00 70.81 262 ALA A N 1
ATOM 1962 C CA . ALA A 1 262 ? 3.981 22.749 13.097 1.00 70.81 262 ALA A CA 1
ATOM 1963 C C . ALA A 1 262 ? 3.242 23.609 12.057 1.00 70.81 262 ALA A C 1
ATOM 1965 O O . ALA A 1 262 ? 2.351 23.156 11.342 1.00 70.81 262 ALA A O 1
ATOM 1966 N N . LYS A 1 263 ? 3.644 24.880 11.962 1.00 73.81 263 LYS A N 1
ATOM 1967 C CA . LYS A 1 263 ? 2.983 25.917 11.144 1.00 73.81 263 LYS A CA 1
ATOM 1968 C C . LYS A 1 263 ? 3.822 26.391 9.954 1.00 73.81 263 LYS A C 1
ATOM 1970 O O . LYS A 1 263 ? 3.666 27.516 9.494 1.00 73.81 263 LYS A O 1
ATOM 1975 N N . THR A 1 264 ? 4.753 25.569 9.474 1.00 74.12 264 THR A N 1
ATOM 1976 C CA . THR A 1 264 ? 5.659 25.945 8.372 1.00 74.12 264 THR A CA 1
ATOM 1977 C C . THR A 1 264 ? 5.020 25.792 6.990 1.00 74.12 264 THR A C 1
ATOM 1979 O O . THR A 1 264 ? 5.442 26.455 6.049 1.00 74.12 264 THR A O 1
ATOM 1982 N N . SER A 1 265 ? 3.982 24.959 6.860 1.00 71.50 265 SER A N 1
ATOM 1983 C CA . SER A 1 265 ? 3.117 24.866 5.679 1.00 71.50 265 SER A CA 1
ATOM 1984 C C . SER A 1 265 ? 1.745 24.295 6.058 1.00 71.50 265 SER A C 1
ATOM 1986 O O . SER A 1 265 ? 1.600 23.662 7.106 1.00 71.50 265 SER A O 1
ATOM 1988 N N . LEU A 1 266 ? 0.733 24.471 5.198 1.00 66.88 266 LEU A N 1
ATOM 1989 C CA . LEU A 1 266 ? -0.578 23.825 5.377 1.00 66.88 266 LEU A CA 1
ATOM 1990 C C . LEU A 1 266 ? -0.445 22.295 5.469 1.00 66.88 266 LEU A C 1
ATOM 1992 O O . LEU A 1 266 ? -1.129 21.661 6.266 1.00 66.88 266 LEU A O 1
ATOM 1996 N N . VAL A 1 267 ? 0.490 21.706 4.715 1.00 69.88 267 VAL A N 1
ATOM 1997 C CA . VAL A 1 267 ? 0.802 20.269 4.770 1.00 69.88 267 VAL A CA 1
ATOM 1998 C C . VAL A 1 267 ? 1.381 19.880 6.135 1.00 69.88 267 VAL A C 1
ATOM 2000 O O . VAL A 1 267 ? 0.997 18.849 6.686 1.00 69.88 267 VAL A O 1
ATOM 2003 N N . ALA A 1 268 ? 2.253 20.711 6.715 1.00 68.50 268 ALA A N 1
ATOM 2004 C CA . ALA A 1 268 ? 2.822 20.478 8.042 1.00 68.50 268 ALA A CA 1
ATOM 2005 C C . ALA A 1 268 ? 1.751 20.515 9.148 1.00 68.50 268 ALA A C 1
ATOM 2007 O O . ALA A 1 268 ? 1.695 19.595 9.965 1.00 68.50 268 ALA A O 1
ATOM 2008 N N . ALA A 1 269 ? 0.846 21.499 9.121 1.00 72.38 269 ALA A N 1
ATOM 2009 C CA . ALA A 1 269 ? -0.229 21.594 10.110 1.00 72.38 269 ALA A CA 1
ATOM 2010 C C . ALA A 1 269 ? -1.276 20.477 9.957 1.00 72.38 269 ALA A C 1
ATOM 2012 O O . ALA A 1 269 ? -1.733 19.913 10.950 1.00 72.38 269 ALA A O 1
ATOM 2013 N N . ILE A 1 270 ? -1.616 20.080 8.724 1.00 70.62 270 ILE A N 1
ATOM 2014 C CA . ILE A 1 270 ? -2.499 18.926 8.474 1.00 70.62 270 ILE A CA 1
ATOM 2015 C C . ILE A 1 270 ? -1.876 17.635 9.024 1.00 70.62 270 ILE A C 1
ATOM 2017 O O . ILE A 1 270 ? -2.566 16.847 9.675 1.00 70.62 270 ILE A O 1
ATOM 2021 N N . ASN A 1 271 ? -0.576 17.418 8.801 1.00 70.44 271 ASN A N 1
ATOM 2022 C CA . ASN A 1 271 ? 0.128 16.242 9.315 1.00 70.44 271 ASN A CA 1
ATOM 2023 C C . ASN A 1 271 ? 0.160 16.211 10.853 1.00 70.44 271 ASN A C 1
ATOM 2025 O O . ASN A 1 271 ? 0.056 15.133 11.439 1.00 70.44 271 ASN A O 1
ATOM 2029 N N . GLU A 1 272 ? 0.232 17.366 11.517 1.00 73.75 272 GLU A N 1
ATOM 2030 C CA . GLU A 1 272 ? 0.158 17.426 12.974 1.00 73.75 272 GLU A CA 1
ATOM 2031 C C . GLU A 1 272 ? -1.248 17.189 13.530 1.00 73.75 272 GLU A C 1
ATOM 2033 O O . GLU A 1 272 ? -1.382 16.360 14.429 1.00 73.75 272 GLU A O 1
ATOM 2038 N N . LEU A 1 273 ? -2.298 17.844 13.011 1.00 68.50 273 LEU A N 1
ATOM 2039 C CA . LEU A 1 273 ? -3.681 17.574 13.454 1.00 68.50 273 LEU A CA 1
ATOM 2040 C C . LEU A 1 273 ? -4.006 16.084 13.335 1.00 68.50 273 LEU A C 1
ATOM 2042 O O . LEU A 1 273 ? -4.633 15.494 14.212 1.00 68.50 273 LEU A O 1
ATOM 2046 N N . LYS A 1 274 ? -3.525 15.464 12.258 1.00 64.56 274 LYS A N 1
ATOM 2047 C CA . LYS A 1 274 ? -3.641 14.029 12.019 1.00 64.56 274 LYS A CA 1
ATOM 2048 C C . LYS A 1 274 ? -2.888 13.186 13.056 1.00 64.56 274 LYS A C 1
ATOM 2050 O O . LYS A 1 274 ? -3.370 12.116 13.413 1.00 64.56 274 LYS A O 1
ATOM 2055 N N . SER A 1 275 ? -1.740 13.650 13.549 1.00 60.59 275 SER A N 1
ATOM 2056 C CA . SER A 1 275 ? -1.000 12.997 14.639 1.00 60.59 275 SER A CA 1
ATOM 2057 C C . SER A 1 275 ? -1.631 13.219 16.024 1.00 60.59 275 SER A C 1
ATOM 2059 O O . SER A 1 275 ? -1.475 12.381 16.908 1.00 60.59 275 SER A O 1
ATOM 2061 N N . GLY A 1 276 ? -2.363 14.327 16.201 1.00 52.97 276 GLY A N 1
ATOM 2062 C CA . GLY A 1 276 ? -2.999 14.739 17.456 1.00 52.97 276 GLY A CA 1
ATOM 2063 C C . GLY A 1 276 ? -4.452 14.289 17.630 1.00 52.97 276 GLY A C 1
ATOM 2064 O O . GLY A 1 276 ? -5.011 14.467 18.712 1.00 52.97 276 GLY A O 1
ATOM 2065 N N . ALA A 1 277 ? -5.079 13.700 16.606 1.00 56.38 277 ALA A N 1
ATOM 2066 C CA . ALA A 1 277 ? -6.404 13.099 16.724 1.00 56.38 277 ALA A CA 1
ATOM 2067 C C . ALA A 1 277 ? -6.335 11.882 17.660 1.00 56.38 277 ALA A C 1
ATOM 2069 O O . ALA A 1 277 ? -6.059 10.759 17.237 1.00 56.38 277 ALA A O 1
ATOM 2070 N N . ALA A 1 278 ? -6.565 12.118 18.954 1.00 51.00 278 ALA A N 1
ATOM 2071 C CA . ALA A 1 278 ? -6.640 11.068 19.952 1.00 51.00 278 ALA A CA 1
ATOM 2072 C C . ALA A 1 278 ? -7.716 10.060 19.535 1.00 51.00 278 ALA A C 1
ATOM 2074 O O . ALA A 1 278 ? -8.903 10.373 19.427 1.00 51.00 278 ALA A O 1
ATOM 2075 N N . VAL A 1 279 ? -7.278 8.837 19.272 1.00 59.00 279 VAL A N 1
ATOM 2076 C CA . VAL A 1 279 ? -8.145 7.717 18.936 1.00 59.00 279 VAL A CA 1
ATOM 2077 C C . VAL A 1 279 ? -8.979 7.388 20.183 1.00 59.00 279 VAL A C 1
ATOM 2079 O O . VAL A 1 279 ? -8.475 6.833 21.156 1.00 59.00 279 VAL A O 1
ATOM 2082 N N . THR A 1 280 ? -10.246 7.815 20.196 1.00 63.34 280 THR A N 1
ATOM 2083 C CA . THR A 1 280 ? -11.146 7.637 21.348 1.00 63.34 280 THR A CA 1
ATOM 2084 C C . THR A 1 280 ? -11.664 6.201 21.428 1.00 63.34 280 THR A C 1
ATOM 2086 O O . THR A 1 280 ? -11.784 5.516 20.412 1.00 63.34 280 THR A O 1
ATOM 2089 N N . GLU A 1 281 ? -12.056 5.745 22.623 1.00 60.00 281 GLU A N 1
ATOM 2090 C CA . GLU A 1 281 ? -12.674 4.418 22.822 1.00 60.00 281 GLU A CA 1
ATOM 2091 C C . GLU A 1 281 ? -13.902 4.201 21.915 1.00 60.00 281 GLU A C 1
ATOM 2093 O O . GLU A 1 281 ? -14.175 3.090 21.454 1.00 60.00 281 GLU A O 1
ATOM 2098 N N . GLN A 1 282 ? -14.612 5.281 21.585 1.00 63.66 282 GLN A N 1
ATOM 2099 C CA . GLN A 1 282 ? -15.785 5.265 20.718 1.00 63.66 282 GLN A CA 1
ATOM 2100 C C . GLN A 1 282 ? -15.400 5.100 19.237 1.00 63.66 282 GLN A C 1
ATOM 2102 O O . GLN A 1 282 ? -16.014 4.310 18.524 1.00 63.66 282 GLN A O 1
ATOM 2107 N N . THR A 1 283 ? -14.319 5.747 18.795 1.00 65.88 283 THR A N 1
ATOM 2108 C CA . THR A 1 283 ? -13.744 5.555 17.453 1.00 65.88 283 THR A CA 1
ATOM 2109 C C . THR A 1 283 ? -13.211 4.130 17.271 1.00 65.88 283 THR A C 1
ATOM 2111 O O . THR A 1 283 ? -13.484 3.486 16.261 1.00 65.88 283 THR A O 1
ATOM 2114 N N . VAL A 1 284 ? -12.514 3.599 18.279 1.00 63.47 284 VAL A N 1
ATOM 2115 C CA . VAL A 1 284 ? -11.939 2.242 18.261 1.00 63.47 284 VAL A CA 1
ATOM 2116 C C . VAL A 1 284 ? -13.019 1.159 18.275 1.00 63.47 284 VAL A C 1
ATOM 2118 O O . VAL A 1 284 ? -12.906 0.157 17.566 1.00 63.47 284 VAL A O 1
ATOM 2121 N N . SER A 1 285 ? -14.105 1.374 19.024 1.00 58.53 285 SER A N 1
ATOM 2122 C CA . SER A 1 285 ? -15.255 0.460 19.029 1.00 58.53 285 SER A CA 1
ATOM 2123 C C . SER A 1 285 ? -16.028 0.454 17.712 1.00 58.53 285 SER A C 1
ATOM 2125 O O . SER A 1 285 ? -16.417 -0.622 17.257 1.00 58.53 285 SER A O 1
ATOM 2127 N N . GLY A 1 286 ? -16.146 1.599 17.032 1.00 62.41 286 GLY A N 1
ATOM 2128 C CA . GLY A 1 286 ? -16.667 1.672 15.662 1.00 62.41 286 GLY A CA 1
ATOM 2129 C C . GLY A 1 286 ? -15.842 0.877 14.637 1.00 62.41 286 GLY A C 1
ATOM 2130 O O . GLY A 1 286 ? -16.384 0.444 13.623 1.00 62.41 286 GLY A O 1
ATOM 2131 N N . TRP A 1 287 ? -14.556 0.626 14.913 1.00 63.28 287 TRP A N 1
ATOM 2132 C CA . TRP A 1 287 ? -13.667 -0.214 14.096 1.00 63.28 287 TRP A CA 1
ATOM 2133 C C . TRP A 1 287 ? -13.680 -1.706 14.489 1.00 63.28 287 TRP A C 1
ATOM 2135 O O . TRP A 1 287 ? -12.945 -2.498 13.901 1.00 63.28 287 TRP A O 1
ATOM 2145 N N . GLY A 1 288 ? -14.498 -2.109 15.472 1.00 57.47 288 GLY A N 1
ATOM 2146 C CA . GLY A 1 288 ? -14.629 -3.505 15.915 1.00 57.47 288 GLY A CA 1
ATOM 2147 C C . GLY A 1 288 ? -13.631 -3.951 16.995 1.00 57.47 288 GLY A C 1
ATOM 2148 O O . GLY A 1 288 ? -13.414 -5.151 17.184 1.00 57.47 288 GLY A O 1
ATOM 2149 N N . PHE A 1 289 ? -13.014 -3.014 17.716 1.00 60.22 289 PHE A N 1
ATOM 2150 C CA . PHE A 1 289 ? -12.067 -3.284 18.805 1.00 60.22 289 PHE A CA 1
ATOM 2151 C C . PHE A 1 289 ? -12.681 -2.871 20.157 1.00 60.22 289 PHE A C 1
ATOM 2153 O O . PHE A 1 289 ? -13.404 -1.884 20.241 1.00 60.22 289 PHE A O 1
ATOM 2160 N N . THR A 1 290 ? -12.439 -3.608 21.245 1.00 58.72 290 THR A N 1
ATOM 2161 C CA . THR A 1 290 ? -13.077 -3.338 22.557 1.00 58.72 290 THR A CA 1
ATOM 2162 C C . THR A 1 290 ? -12.036 -3.287 23.675 1.00 58.72 290 THR A C 1
ATOM 2164 O O . THR A 1 290 ? -11.053 -4.028 23.645 1.00 58.72 290 THR A O 1
ATOM 2167 N N . LYS A 1 291 ? -12.236 -2.400 24.663 1.00 54.91 291 LYS A N 1
ATOM 2168 C CA . LYS A 1 291 ? -11.382 -2.285 25.856 1.00 54.91 291 LYS A CA 1
ATOM 2169 C C . LYS A 1 291 ? -11.552 -3.528 26.731 1.00 54.91 291 LYS A C 1
ATOM 2171 O O . LYS A 1 291 ? -12.673 -3.948 27.004 1.00 54.91 291 LYS A O 1
ATOM 2176 N N . ASN A 1 292 ? -10.446 -4.136 27.145 1.00 51.97 292 ASN A N 1
ATOM 2177 C CA . ASN A 1 292 ? -10.457 -5.419 27.843 1.00 51.97 292 ASN A CA 1
ATOM 2178 C C . ASN A 1 292 ? -10.956 -5.241 29.294 1.00 51.97 292 ASN A C 1
ATOM 2180 O O . ASN A 1 292 ? -10.201 -4.817 30.165 1.00 51.97 292 ASN A O 1
ATOM 2184 N N . THR A 1 293 ? -12.238 -5.523 29.556 1.00 41.59 293 THR A N 1
ATOM 2185 C CA . THR A 1 293 ? -12.878 -5.366 30.881 1.00 41.59 293 THR A CA 1
ATOM 2186 C C . THR A 1 293 ? -12.944 -6.660 31.703 1.00 41.59 293 THR A C 1
ATOM 2188 O O . THR A 1 293 ? -13.702 -6.738 32.665 1.00 41.59 293 THR A O 1
ATOM 2191 N N . GLY A 1 294 ? -12.159 -7.688 31.367 1.00 48.78 294 GLY A N 1
ATOM 2192 C CA . GLY A 1 294 ? -11.960 -8.842 32.254 1.00 48.78 294 GLY A CA 1
ATOM 2193 C C . GLY A 1 294 ? -13.160 -9.784 32.438 1.00 48.78 294 GLY A C 1
ATOM 2194 O O . GLY A 1 294 ? -13.179 -10.553 33.396 1.00 48.78 294 GLY A O 1
ATOM 2195 N N . THR A 1 295 ? -14.151 -9.783 31.543 1.00 41.47 295 THR A N 1
ATOM 2196 C CA . THR A 1 295 ? -15.271 -10.737 31.593 1.00 41.47 295 THR A CA 1
ATOM 2197 C C . THR A 1 295 ? -15.012 -11.978 30.735 1.00 41.47 295 THR A C 1
ATOM 2199 O O . THR A 1 295 ? -14.741 -11.916 29.536 1.00 41.47 295 THR A O 1
ATOM 2202 N N . TYR A 1 296 ? -15.089 -13.137 31.391 1.00 47.41 296 TYR A N 1
ATOM 2203 C CA . TYR A 1 296 ? -14.816 -14.466 30.844 1.00 47.41 296 TYR A CA 1
ATOM 2204 C C . TYR A 1 296 ? -15.770 -14.835 29.697 1.00 47.41 296 TYR A C 1
ATOM 2206 O O . TYR A 1 296 ? -16.970 -15.002 29.908 1.00 47.41 296 TYR A O 1
ATOM 2214 N N . SER A 1 297 ? -15.215 -15.041 28.499 1.00 49.06 297 SER A N 1
ATOM 2215 C CA . SER A 1 297 ? -15.890 -15.707 27.378 1.00 49.06 297 SER A CA 1
ATOM 2216 C C . SER A 1 297 ? -15.139 -16.993 27.035 1.00 49.06 297 SER A C 1
ATOM 2218 O O . SER A 1 297 ? -13.963 -16.966 26.668 1.00 49.06 297 SER A O 1
ATOM 2220 N N . LYS A 1 298 ? -15.806 -18.141 27.201 1.00 50.00 298 LYS A N 1
ATOM 2221 C CA . LYS A 1 298 ? -15.252 -19.469 26.904 1.00 50.00 298 LYS A CA 1
ATOM 2222 C C . LYS A 1 298 ? -14.969 -19.590 25.394 1.00 50.00 298 LYS A C 1
ATOM 2224 O O . LYS A 1 298 ? -15.904 -19.399 24.617 1.00 50.00 298 LYS A O 1
ATOM 2229 N N . PRO A 1 299 ? -13.748 -19.964 24.959 1.00 58.09 299 PRO A N 1
ATOM 2230 C CA . PRO A 1 299 ? -13.471 -20.214 23.545 1.00 58.09 299 PRO A CA 1
ATOM 2231 C C . PRO A 1 299 ? -14.382 -21.313 22.987 1.00 58.09 299 PRO A C 1
ATOM 2233 O O . PRO A 1 299 ? -14.577 -22.342 23.642 1.00 58.09 299 PRO A O 1
ATOM 2236 N N . ALA A 1 300 ? -14.884 -21.140 21.761 1.00 50.22 300 ALA A N 1
ATOM 2237 C CA . ALA A 1 300 ? -15.731 -22.135 21.093 1.00 50.22 300 ALA A CA 1
ATOM 2238 C C . ALA A 1 300 ? -15.038 -23.509 20.948 1.00 50.22 300 ALA A C 1
ATOM 2240 O O . ALA A 1 300 ? -15.701 -24.541 21.006 1.00 50.22 300 ALA A O 1
ATOM 2241 N N . GLY A 1 301 ? -13.702 -23.524 20.835 1.00 51.62 301 GLY A N 1
ATOM 2242 C CA . GLY A 1 301 ? -12.869 -24.734 20.781 1.00 51.62 301 GLY A CA 1
ATOM 2243 C C . GLY A 1 301 ? -12.385 -25.271 22.137 1.00 51.62 301 GLY A C 1
ATOM 2244 O O . GLY A 1 301 ? -11.620 -26.230 22.165 1.00 51.62 301 GLY A O 1
ATOM 2245 N N . GLY A 1 302 ? -12.800 -24.675 23.262 1.00 59.22 302 GLY A N 1
ATOM 2246 C CA . GLY A 1 302 ? -12.256 -24.999 24.587 1.00 59.22 302 GLY A CA 1
ATOM 2247 C C . GLY A 1 302 ? -10.879 -24.371 24.861 1.00 59.22 302 GLY A C 1
ATOM 2248 O O . GLY A 1 302 ? -10.350 -23.618 24.049 1.00 59.22 302 GLY A O 1
ATOM 2249 N N . ILE A 1 303 ? -10.317 -24.625 26.049 1.00 70.88 303 ILE A N 1
ATOM 2250 C CA . ILE A 1 303 ? -9.046 -24.027 26.504 1.00 70.88 303 ILE A CA 1
ATOM 2251 C C . ILE A 1 303 ? -7.866 -24.910 26.046 1.00 70.88 303 ILE A C 1
ATOM 2253 O O . ILE A 1 303 ? -7.869 -26.102 26.370 1.00 70.88 303 ILE A O 1
ATOM 2257 N N . PRO A 1 304 ? -6.848 -24.371 25.342 1.00 72.19 304 PRO A N 1
ATOM 2258 C CA . PRO A 1 304 ? -5.665 -25.133 24.934 1.00 72.19 304 PRO A CA 1
ATOM 2259 C C . PRO A 1 304 ? -4.870 -25.705 26.120 1.00 72.19 304 PRO A C 1
ATOM 2261 O O . PRO A 1 304 ? -4.695 -25.046 27.144 1.00 72.19 304 PRO A O 1
ATOM 2264 N N . LYS A 1 305 ? -4.300 -26.913 25.967 1.00 72.06 305 LYS A N 1
ATOM 2265 C CA . LYS A 1 305 ? -3.488 -27.576 27.014 1.00 72.06 305 LYS A CA 1
ATOM 2266 C C . LYS A 1 305 ? -2.300 -26.717 27.470 1.00 72.06 305 LYS A C 1
ATOM 2268 O O . LYS A 1 305 ? -2.016 -26.675 28.659 1.00 72.06 305 LYS A O 1
ATOM 2273 N N . THR A 1 306 ? -1.659 -25.984 26.559 1.00 73.44 306 THR A N 1
ATOM 2274 C CA . THR A 1 306 ? -0.521 -25.076 26.824 1.00 73.44 306 THR A CA 1
ATOM 2275 C C . THR A 1 306 ? -0.858 -23.871 27.704 1.00 73.44 306 THR A C 1
ATOM 2277 O O . THR A 1 306 ? 0.044 -23.176 28.178 1.00 73.44 306 THR A O 1
ATOM 2280 N N . ASP A 1 307 ? -2.146 -23.597 27.899 1.00 74.56 307 ASP A N 1
ATOM 2281 C CA . ASP A 1 307 ? -2.633 -22.465 28.686 1.00 74.56 307 ASP A CA 1
ATOM 2282 C C . ASP A 1 307 ? -3.042 -22.879 30.107 1.00 74.56 307 ASP A C 1
ATOM 2284 O O . ASP A 1 307 ? -3.376 -22.045 30.949 1.00 74.56 307 ASP A O 1
ATOM 2288 N N . LEU A 1 308 ? -2.951 -24.176 30.406 1.00 81.00 308 LEU A N 1
ATOM 2289 C CA . LEU A 1 308 ? -3.078 -24.730 31.749 1.00 81.00 308 LEU A CA 1
ATOM 2290 C C . LEU A 1 308 ? -1.739 -24.616 32.490 1.00 81.00 308 LEU A C 1
ATOM 2292 O O . LEU A 1 308 ? -0.680 -24.601 31.867 1.00 81.00 308 LEU A O 1
ATOM 2296 N N . ALA A 1 309 ? -1.751 -24.584 33.821 1.00 82.69 309 ALA A N 1
ATOM 2297 C CA . ALA A 1 309 ? -0.514 -24.629 34.600 1.00 82.69 309 ALA A CA 1
ATOM 2298 C C . ALA A 1 309 ? 0.305 -25.905 34.303 1.00 82.69 309 ALA A C 1
ATOM 2300 O O . ALA A 1 309 ? -0.261 -26.981 34.079 1.00 82.69 309 ALA A O 1
ATOM 2301 N N . SER A 1 310 ? 1.639 -25.819 34.365 1.00 82.81 310 SER A N 1
ATOM 2302 C CA . SER A 1 310 ? 2.569 -26.908 34.005 1.00 82.81 310 SER A CA 1
ATOM 2303 C C . SER A 1 310 ? 2.269 -28.243 34.700 1.00 82.81 310 SER A C 1
ATOM 2305 O O . SER A 1 310 ? 2.421 -29.310 34.103 1.00 82.81 310 SER A O 1
ATOM 2307 N N . ALA A 1 311 ? 1.782 -28.201 35.943 1.00 79.81 311 ALA A N 1
ATOM 2308 C CA . ALA A 1 311 ? 1.366 -29.395 36.675 1.00 79.81 311 ALA A CA 1
ATOM 2309 C C . ALA A 1 311 ? 0.181 -30.115 36.001 1.00 79.81 311 ALA A C 1
ATOM 2311 O O . ALA A 1 311 ? 0.196 -31.334 35.864 1.00 79.81 311 ALA A O 1
ATOM 2312 N N . VAL A 1 312 ? -0.821 -29.372 35.520 1.00 82.81 312 VAL A N 1
ATOM 2313 C CA . VAL A 1 312 ? -1.995 -29.936 34.829 1.00 82.81 312 VAL A CA 1
ATOM 2314 C C . VAL A 1 312 ? -1.597 -30.515 33.475 1.00 82.81 312 VAL A C 1
ATOM 2316 O O . VAL A 1 312 ? -2.041 -31.604 33.110 1.00 82.81 312 VAL A O 1
ATOM 2319 N N . GLN A 1 313 ? -0.715 -29.821 32.751 1.00 85.75 313 GLN A N 1
ATOM 2320 C CA . GLN A 1 313 ? -0.162 -30.317 31.491 1.00 85.75 313 GLN A CA 1
ATOM 2321 C C . GLN A 1 313 ? 0.561 -31.653 31.679 1.00 85.75 313 GLN A C 1
ATOM 2323 O O . GLN A 1 313 ? 0.360 -32.575 30.888 1.00 85.75 313 GLN A O 1
ATOM 2328 N N . THR A 1 314 ? 1.344 -31.765 32.754 1.00 82.88 314 THR A N 1
ATOM 2329 C CA . THR A 1 314 ? 2.089 -32.975 33.116 1.00 82.88 314 THR A CA 1
ATOM 2330 C C . THR A 1 314 ? 1.151 -34.147 33.398 1.00 82.88 314 THR A C 1
ATOM 2332 O O . THR A 1 314 ? 1.326 -35.212 32.808 1.00 82.88 314 THR A O 1
ATOM 2335 N N . SER A 1 315 ? 0.118 -33.957 34.228 1.00 84.31 315 SER A N 1
ATOM 2336 C CA . SER A 1 315 ? -0.862 -35.014 34.518 1.00 84.31 315 SER A CA 1
ATOM 2337 C C . SER A 1 315 ? -1.609 -35.461 33.256 1.00 84.31 315 SER A C 1
ATOM 2339 O O . SER A 1 315 ? -1.777 -36.655 33.030 1.00 84.31 315 SER A O 1
ATOM 2341 N N . LEU A 1 316 ? -2.019 -34.523 32.391 1.00 80.81 316 LEU A N 1
ATOM 2342 C CA . LEU A 1 316 ? -2.647 -34.866 31.112 1.00 80.81 316 LEU A CA 1
ATOM 2343 C C . LEU A 1 316 ? -1.680 -35.627 30.194 1.00 80.81 316 LEU A C 1
ATOM 2345 O O . LEU A 1 316 ? -2.091 -36.562 29.529 1.00 80.81 316 LEU A O 1
ATOM 2349 N N . GLY A 1 317 ? -0.398 -35.247 30.153 1.00 80.19 317 GLY A N 1
ATOM 2350 C CA . GLY A 1 317 ? 0.617 -35.958 29.367 1.00 80.19 317 GLY A CA 1
ATOM 2351 C C . GLY A 1 317 ? 0.795 -37.410 29.811 1.00 80.19 317 GLY A C 1
ATOM 2352 O O . GLY A 1 317 ? 0.879 -38.293 28.968 1.00 80.19 317 GLY A O 1
ATOM 2353 N N . LYS A 1 318 ? 0.763 -37.666 31.124 1.00 80.75 318 LYS A N 1
ATOM 2354 C CA . LYS A 1 318 ? 0.790 -39.032 31.669 1.00 80.75 318 LYS A CA 1
ATOM 2355 C C . LYS A 1 318 ? -0.469 -39.834 31.338 1.00 80.75 318 LYS A C 1
ATOM 2357 O O . LYS A 1 318 ? -0.372 -41.039 31.147 1.00 80.75 318 LYS A O 1
ATOM 2362 N N . ALA A 1 319 ? -1.637 -39.191 31.276 1.00 74.62 319 ALA A N 1
ATOM 2363 C CA . ALA A 1 319 ? -2.867 -39.840 30.816 1.00 74.62 319 ALA A CA 1
ATOM 2364 C C . ALA A 1 319 ? -2.802 -40.204 29.326 1.00 74.62 319 ALA A C 1
ATOM 2366 O O . ALA A 1 319 ? -3.235 -41.294 28.961 1.00 74.62 319 ALA A O 1
ATOM 2367 N N . ASP A 1 320 ? -2.241 -39.324 28.492 1.00 72.56 320 ASP A N 1
ATOM 2368 C CA . ASP A 1 320 ? -2.084 -39.559 27.052 1.00 72.56 320 ASP A CA 1
ATOM 2369 C C . ASP A 1 320 ? -1.102 -40.715 26.765 1.00 72.56 320 ASP A C 1
ATOM 2371 O O . ASP A 1 320 ? -1.296 -41.471 25.816 1.00 72.56 320 ASP A O 1
ATOM 2375 N N . SER A 1 321 ? -0.058 -40.875 27.591 1.00 68.00 321 SER A N 1
ATOM 2376 C CA . SER A 1 321 ? 0.957 -41.934 27.457 1.00 68.00 321 SER A CA 1
ATOM 2377 C C . SER A 1 321 ? 0.660 -43.207 28.254 1.00 68.00 321 SER A C 1
ATOM 2379 O O . SER A 1 321 ? 1.414 -44.180 28.163 1.00 68.00 321 SER A O 1
ATOM 2381 N N . ALA A 1 322 ? -0.415 -43.225 29.043 1.00 74.50 322 ALA A N 1
ATOM 2382 C CA . ALA A 1 322 ? -0.805 -44.401 29.804 1.00 74.50 322 ALA A CA 1
ATOM 2383 C C . ALA A 1 322 ? -1.236 -45.525 28.855 1.00 74.50 322 ALA A C 1
ATOM 2385 O O . ALA A 1 322 ? -2.129 -45.358 28.020 1.00 74.50 322 ALA A O 1
ATOM 2386 N N . LEU A 1 323 ? -0.628 -46.704 29.005 1.00 67.81 323 LEU A N 1
ATOM 2387 C CA . LEU A 1 323 ? -0.990 -47.860 28.195 1.00 67.81 323 LEU A CA 1
ATOM 2388 C C . LEU A 1 323 ? -2.371 -48.373 28.623 1.00 67.81 323 LEU A C 1
ATOM 2390 O O . LEU A 1 323 ? -2.508 -48.996 29.673 1.00 67.81 323 LEU A O 1
ATOM 2394 N N . GLN A 1 324 ? -3.398 -48.138 27.804 1.00 65.69 324 GLN A N 1
ATOM 2395 C CA . GLN A 1 324 ? -4.740 -48.670 28.077 1.00 65.69 324 GLN A CA 1
ATOM 2396 C C . GLN A 1 324 ? -4.901 -50.130 27.627 1.00 65.69 324 GLN A C 1
ATOM 2398 O O . GLN A 1 324 ? -5.751 -50.846 28.146 1.00 65.69 324 GLN A O 1
ATOM 2403 N N . THR A 1 325 ? -4.074 -50.582 26.680 1.00 61.38 325 THR A N 1
ATOM 2404 C CA . THR A 1 325 ? -3.999 -51.953 26.143 1.00 61.38 325 THR A CA 1
ATOM 2405 C C . THR A 1 325 ? -2.612 -52.184 25.521 1.00 61.38 325 THR A C 1
ATOM 2407 O O . THR A 1 325 ? -1.949 -51.230 25.115 1.00 61.38 325 THR A O 1
ATOM 2410 N N . VAL A 1 326 ? -2.133 -53.434 25.466 1.00 63.81 326 VAL A N 1
ATOM 2411 C CA . VAL A 1 326 ? -0.829 -53.763 24.849 1.00 63.81 326 VAL A CA 1
ATOM 2412 C C . VAL A 1 326 ? 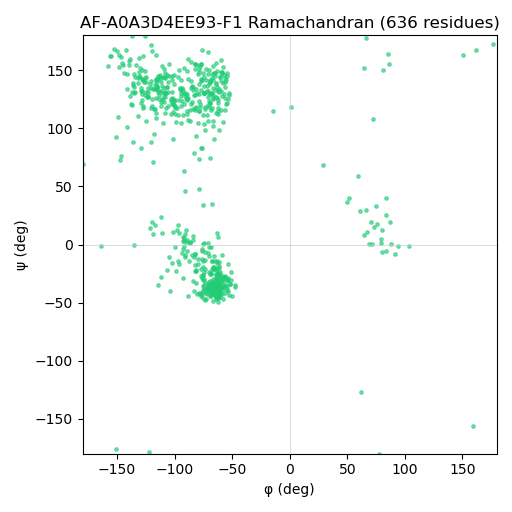-0.897 -53.531 23.323 1.00 63.81 326 VAL A C 1
ATOM 2414 O O . VAL A 1 326 ? -1.835 -54.033 22.700 1.00 63.81 326 VAL A O 1
ATOM 2417 N N . PRO A 1 327 ? 0.056 -52.804 22.699 1.00 66.06 327 PRO A N 1
ATOM 2418 C CA . PRO A 1 327 ? -0.003 -52.479 21.272 1.00 66.06 327 PRO A CA 1
ATOM 2419 C C . PRO A 1 327 ? 0.137 -53.712 20.364 1.00 66.06 327 PRO A C 1
ATOM 2421 O O . PRO A 1 327 ? 0.977 -54.575 20.601 1.00 66.06 327 PRO A O 1
ATOM 2424 N N . SER A 1 328 ? -0.615 -53.754 19.261 1.00 58.56 328 SER A N 1
ATOM 2425 C CA . SER A 1 328 ? -0.639 -54.856 18.277 1.00 58.56 328 SER A CA 1
ATOM 2426 C C . SER A 1 328 ? 0.666 -55.069 17.488 1.00 58.56 328 SER A C 1
ATOM 2428 O O . SER A 1 328 ? 0.802 -56.065 16.776 1.00 58.56 328 SER A O 1
ATOM 2430 N N . THR A 1 329 ? 1.626 -54.146 17.600 1.00 55.94 329 THR A N 1
ATOM 2431 C CA . THR A 1 329 ? 2.985 -54.242 17.033 1.00 55.94 329 THR A CA 1
ATOM 2432 C C . THR A 1 329 ? 3.893 -55.164 17.833 1.00 55.94 329 THR A C 1
ATOM 2434 O O . THR A 1 329 ? 4.888 -55.669 17.319 1.00 55.94 329 THR A O 1
ATOM 2437 N N . TYR A 1 330 ? 3.536 -55.403 19.088 1.00 63.84 330 TYR A N 1
ATOM 2438 C CA . TYR A 1 330 ? 4.189 -56.374 19.930 1.00 63.84 330 TYR A CA 1
ATOM 2439 C C . TYR A 1 330 ? 3.519 -57.722 19.679 1.00 63.84 330 TYR A C 1
ATOM 2441 O O . TYR A 1 330 ? 2.385 -57.968 20.087 1.00 63.84 330 TYR A O 1
ATOM 2449 N N . ARG A 1 331 ? 4.217 -58.607 18.970 1.00 66.25 331 ARG A N 1
ATOM 2450 C CA . ARG A 1 331 ? 3.773 -59.988 18.775 1.00 66.25 331 ARG A CA 1
ATOM 2451 C C . ARG A 1 331 ? 4.307 -60.860 19.898 1.00 66.25 331 ARG A C 1
ATOM 2453 O O . ARG A 1 331 ? 5.402 -60.631 20.420 1.00 66.25 331 ARG A O 1
ATOM 2460 N N . THR A 1 332 ? 3.558 -61.899 20.245 1.00 67.75 332 THR A N 1
ATOM 2461 C CA . THR A 1 332 ? 4.150 -63.009 20.989 1.00 67.75 332 THR A CA 1
ATOM 2462 C C . THR A 1 332 ? 5.266 -63.606 20.138 1.00 67.75 332 THR A C 1
ATOM 2464 O O . THR A 1 332 ? 5.139 -63.684 18.914 1.00 67.75 332 THR A O 1
ATOM 2467 N N . ALA A 1 333 ? 6.351 -64.048 20.776 1.00 67.12 333 ALA A N 1
ATOM 2468 C CA . ALA A 1 333 ? 7.488 -64.662 20.086 1.00 67.12 333 ALA A CA 1
ATOM 2469 C C . ALA A 1 333 ? 7.054 -65.734 19.059 1.00 67.12 333 ALA A C 1
ATOM 2471 O O . ALA A 1 333 ? 7.580 -65.780 17.954 1.00 67.12 333 ALA A O 1
ATOM 2472 N N . SER A 1 334 ? 6.011 -66.502 19.382 1.00 67.31 334 SER A N 1
ATOM 2473 C CA . SER A 1 334 ? 5.436 -67.556 18.540 1.00 67.31 334 SER A CA 1
ATOM 2474 C C . SER A 1 334 ? 4.813 -67.090 17.218 1.00 67.31 334 SER A C 1
ATOM 2476 O O . SER A 1 334 ? 4.894 -67.804 16.221 1.00 67.31 334 SER A O 1
ATOM 2478 N N . ALA A 1 335 ? 4.173 -65.918 17.181 1.00 71.75 335 ALA A N 1
ATOM 2479 C CA . ALA A 1 335 ? 3.516 -65.427 15.967 1.00 71.75 335 ALA A CA 1
ATOM 2480 C C . ALA A 1 335 ? 4.534 -64.925 14.929 1.00 71.75 335 ALA A C 1
ATOM 2482 O O . ALA A 1 335 ? 4.240 -64.892 13.736 1.00 71.75 335 ALA A O 1
ATOM 2483 N N . GLN A 1 336 ? 5.729 -64.545 15.381 1.00 75.19 336 GLN A N 1
ATOM 2484 C CA . GLN A 1 336 ? 6.781 -64.000 14.534 1.00 75.19 336 GLN A CA 1
ATOM 2485 C C . GLN A 1 336 ? 7.606 -65.088 13.840 1.00 75.19 336 GLN A C 1
ATOM 2487 O O . GLN A 1 336 ? 7.847 -64.990 12.641 1.00 75.19 336 GLN A O 1
ATOM 2492 N N . ASP A 1 337 ? 7.917 -66.177 14.545 1.00 71.25 337 ASP A N 1
ATOM 2493 C CA . ASP A 1 337 ? 8.656 -67.316 13.982 1.00 71.25 337 ASP A CA 1
ATOM 2494 C C . ASP A 1 337 ? 7.958 -67.912 12.732 1.00 71.25 337 ASP A C 1
ATOM 2496 O O . ASP A 1 337 ? 8.607 -68.447 11.833 1.00 71.25 337 ASP A O 1
ATOM 2500 N N . SER A 1 338 ? 6.629 -67.775 12.626 1.00 74.88 338 SER A N 1
ATOM 2501 C CA . SER A 1 338 ? 5.863 -68.203 11.443 1.00 74.88 338 SER A CA 1
ATOM 2502 C C . SER A 1 338 ? 6.112 -67.331 10.202 1.00 74.88 338 SER A C 1
ATOM 2504 O O . SER A 1 338 ? 6.091 -67.847 9.086 1.00 74.88 338 SER A O 1
ATOM 2506 N N . ILE A 1 339 ? 6.371 -66.032 10.368 1.00 72.25 339 ILE A N 1
ATOM 2507 C CA . ILE A 1 339 ? 6.600 -65.083 9.263 1.00 72.25 339 ILE A CA 1
ATOM 2508 C C . ILE A 1 339 ? 8.014 -65.249 8.701 1.00 72.25 339 ILE A C 1
ATOM 2510 O O . ILE A 1 339 ? 8.201 -65.283 7.483 1.00 72.25 339 ILE A O 1
ATOM 2514 N N . ASP A 1 340 ? 8.996 -65.422 9.583 1.00 72.94 340 ASP A N 1
ATOM 2515 C CA . ASP A 1 340 ? 10.412 -65.520 9.216 1.00 72.94 340 ASP A CA 1
ATOM 2516 C C . ASP A 1 340 ? 10.696 -66.747 8.323 1.00 72.94 340 ASP A C 1
ATOM 2518 O O . ASP A 1 340 ? 11.614 -66.732 7.499 1.00 72.94 340 ASP A O 1
ATOM 2522 N N . SER A 1 341 ? 9.855 -67.788 8.401 1.00 74.88 341 SER A N 1
ATOM 2523 C CA . SER A 1 341 ? 9.925 -68.983 7.545 1.00 74.88 341 SER A CA 1
ATOM 2524 C C . SER A 1 341 ? 9.747 -68.702 6.036 1.00 74.88 341 SER A C 1
ATOM 2526 O O . SER A 1 341 ? 10.165 -69.509 5.199 1.00 74.88 341 SER A O 1
ATOM 2528 N N . GLY A 1 342 ? 9.180 -67.544 5.669 1.00 79.19 342 GLY A N 1
ATOM 2529 C CA . GLY A 1 342 ? 8.978 -67.081 4.290 1.00 79.19 342 GLY A CA 1
ATOM 2530 C C . GLY A 1 342 ? 10.117 -66.232 3.708 1.00 79.19 342 GLY A C 1
ATOM 2531 O O . GLY A 1 342 ? 9.954 -65.649 2.636 1.00 79.19 342 GLY A O 1
ATOM 2532 N N . LYS A 1 343 ? 11.263 -66.130 4.389 1.00 82.19 343 LYS A N 1
ATOM 2533 C CA . LYS A 1 343 ? 12.404 -65.282 4.001 1.00 82.19 343 LYS A CA 1
ATOM 2534 C C . LYS A 1 343 ? 13.658 -66.119 3.671 1.00 82.19 343 LYS A C 1
ATOM 2536 O O . LYS A 1 343 ? 13.750 -67.289 4.035 1.00 82.19 343 LYS A O 1
ATOM 2541 N N . VAL A 1 344 ? 14.646 -65.534 2.990 1.00 79.88 344 VAL A N 1
ATOM 2542 C CA . VAL A 1 344 ? 15.991 -66.111 2.742 1.00 79.88 344 VAL A CA 1
ATOM 2543 C C . VAL A 1 344 ? 17.097 -65.141 3.160 1.00 79.88 344 VAL A C 1
ATOM 2545 O O . VAL A 1 344 ? 16.830 -63.956 3.317 1.00 79.88 344 VAL A O 1
ATOM 2548 N N . ASP A 1 345 ? 18.329 -65.620 3.350 1.00 81.75 345 ASP A N 1
ATOM 2549 C CA . ASP A 1 345 ? 19.450 -64.790 3.819 1.00 81.75 345 ASP A CA 1
ATOM 2550 C C . ASP A 1 345 ? 19.910 -63.756 2.784 1.00 81.75 345 ASP A C 1
ATOM 2552 O O . ASP A 1 345 ? 20.008 -64.023 1.584 1.00 81.75 345 ASP A O 1
ATOM 2556 N N . LYS A 1 346 ? 20.223 -62.557 3.269 1.00 77.25 346 LYS A N 1
ATOM 2557 C CA . LYS A 1 346 ? 20.725 -61.436 2.480 1.00 77.25 346 LYS A CA 1
ATOM 2558 C C . LYS A 1 346 ? 22.237 -61.550 2.291 1.00 77.25 346 LYS A C 1
ATOM 2560 O O . LYS A 1 346 ? 22.978 -61.771 3.242 1.00 77.25 346 LYS A O 1
ATOM 2565 N N . VAL A 1 347 ? 22.703 -61.304 1.067 1.00 72.81 347 VAL A N 1
ATOM 2566 C CA . VAL A 1 347 ? 24.130 -61.157 0.743 1.00 72.81 347 VAL A CA 1
ATOM 2567 C C . VAL A 1 347 ? 24.370 -59.736 0.239 1.00 72.81 347 VAL A C 1
ATOM 2569 O O . VAL A 1 347 ? 23.695 -59.278 -0.683 1.00 72.81 347 VAL A O 1
ATOM 2572 N N . THR A 1 348 ? 25.316 -59.022 0.849 1.00 68.94 348 THR A N 1
ATOM 2573 C CA . THR A 1 348 ? 25.631 -57.624 0.516 1.00 68.94 348 THR A CA 1
ATOM 2574 C C . THR A 1 348 ? 26.002 -57.467 -0.961 1.00 68.94 348 THR A C 1
ATOM 2576 O O . THR A 1 348 ? 26.852 -58.191 -1.472 1.00 68.94 348 THR A O 1
ATOM 2579 N N . GLY A 1 349 ? 25.367 -56.506 -1.639 1.00 64.19 349 GLY A N 1
ATOM 2580 C CA . GLY A 1 349 ? 25.595 -56.202 -3.056 1.00 64.19 349 GLY A CA 1
ATOM 2581 C C . GLY A 1 349 ? 24.690 -56.951 -4.036 1.00 64.19 349 GLY A C 1
ATOM 2582 O O . GLY A 1 349 ? 24.688 -56.588 -5.203 1.00 64.19 349 GLY A O 1
ATOM 2583 N N . LYS A 1 350 ? 23.890 -57.924 -3.570 1.00 64.75 350 LYS A N 1
ATOM 2584 C CA . LYS A 1 350 ? 22.990 -58.730 -4.410 1.00 64.75 350 LYS A CA 1
ATOM 2585 C C . LYS A 1 350 ? 21.516 -58.459 -4.115 1.00 64.75 350 LYS A C 1
ATOM 2587 O O . LYS A 1 350 ? 21.136 -58.235 -2.966 1.00 64.75 350 LYS A O 1
ATOM 2592 N N . GLY A 1 351 ? 20.680 -58.534 -5.150 1.00 66.56 351 GLY A N 1
ATOM 2593 C CA . GLY A 1 351 ? 19.219 -58.447 -5.049 1.00 66.56 351 GLY A CA 1
ATOM 2594 C C . GLY A 1 351 ? 18.506 -59.700 -5.573 1.00 66.56 351 GLY A C 1
ATOM 2595 O O . GLY A 1 351 ? 19.127 -60.578 -6.174 1.00 66.56 351 GLY A O 1
ATOM 2596 N N . LEU A 1 352 ? 17.187 -59.780 -5.362 1.00 63.19 352 LEU A N 1
ATOM 2597 C CA . LEU A 1 352 ? 16.314 -60.738 -6.057 1.00 63.19 352 LEU A CA 1
ATOM 2598 C C . LEU A 1 352 ? 16.099 -60.232 -7.488 1.00 63.19 352 LEU A C 1
ATOM 2600 O O . LEU A 1 352 ? 15.470 -59.188 -7.678 1.00 63.19 352 LEU A O 1
ATOM 2604 N N . SER A 1 353 ? 16.634 -60.923 -8.498 1.00 61.91 353 SER A N 1
ATOM 2605 C CA . SER A 1 353 ? 16.551 -60.419 -9.873 1.00 61.91 353 SER A CA 1
ATOM 2606 C C . SER A 1 353 ? 15.109 -60.426 -10.408 1.00 61.91 353 SER A C 1
ATOM 2608 O O . SER A 1 353 ? 14.276 -61.289 -10.095 1.00 61.91 353 SER A O 1
ATOM 2610 N N . THR A 1 354 ? 14.779 -59.401 -11.203 1.00 53.72 354 THR A N 1
ATOM 2611 C CA . THR A 1 354 ? 13.516 -59.343 -11.964 1.00 53.72 354 THR A CA 1
ATOM 2612 C C . THR A 1 354 ? 13.763 -59.394 -13.468 1.00 53.72 354 THR A C 1
ATOM 2614 O O . THR A 1 354 ? 12.998 -60.061 -14.147 1.00 53.72 354 THR A O 1
ATOM 2617 N N . ASN A 1 355 ? 14.850 -58.797 -13.967 1.00 53.12 355 ASN A N 1
ATOM 2618 C CA . ASN A 1 355 ? 15.372 -59.002 -15.321 1.00 53.12 355 ASN A CA 1
ATOM 2619 C C . ASN A 1 355 ? 16.900 -58.828 -15.286 1.00 53.12 355 ASN A C 1
ATOM 2621 O O . ASN A 1 355 ? 17.376 -57.713 -15.083 1.00 53.12 355 ASN A O 1
ATOM 2625 N N . ASP A 1 356 ? 17.662 -59.910 -15.454 1.00 56.62 356 ASP A N 1
ATOM 2626 C CA . ASP A 1 356 ? 19.125 -59.849 -15.584 1.00 56.62 356 ASP A CA 1
ATOM 2627 C C . ASP A 1 356 ? 19.517 -59.339 -16.989 1.00 56.62 356 ASP A C 1
ATOM 2629 O O . ASP A 1 356 ? 18.819 -59.610 -17.970 1.00 56.62 356 ASP A O 1
ATOM 2633 N N . TYR A 1 357 ? 20.633 -58.605 -17.126 1.00 52.81 357 TYR A N 1
ATOM 2634 C CA . TYR A 1 357 ? 21.130 -58.223 -18.454 1.00 52.81 357 TYR A CA 1
ATOM 2635 C C . TYR A 1 357 ? 21.481 -59.460 -19.278 1.00 52.81 357 TYR A C 1
ATOM 2637 O O . TYR A 1 357 ? 22.235 -60.329 -18.837 1.00 52.81 357 TYR A O 1
ATOM 2645 N N . THR A 1 358 ? 21.040 -59.486 -20.534 1.00 56.19 358 THR A N 1
ATOM 2646 C CA . THR A 1 358 ? 21.658 -60.374 -21.519 1.00 56.19 358 THR A CA 1
ATOM 2647 C C . THR A 1 358 ? 23.067 -59.863 -21.836 1.00 56.19 358 THR A C 1
ATOM 2649 O O . THR A 1 358 ? 23.333 -58.657 -21.809 1.00 56.19 358 THR A O 1
ATOM 2652 N N . ALA A 1 359 ? 23.989 -60.766 -22.181 1.00 62.00 359 ALA A N 1
ATOM 2653 C CA . ALA A 1 359 ? 25.378 -60.409 -22.498 1.00 62.00 359 ALA A CA 1
ATOM 2654 C C . ALA A 1 359 ? 25.499 -59.320 -23.594 1.00 62.00 359 ALA A C 1
ATOM 2656 O O . ALA A 1 359 ? 26.425 -58.510 -23.570 1.00 62.00 359 ALA A O 1
ATOM 2657 N N . ALA A 1 360 ? 24.526 -59.237 -24.510 1.00 57.28 360 ALA A N 1
ATOM 2658 C CA . ALA A 1 360 ? 24.476 -58.241 -25.581 1.00 57.28 360 ALA A CA 1
ATOM 2659 C C . ALA A 1 360 ? 24.166 -56.812 -25.092 1.00 57.28 360 ALA A C 1
ATOM 2661 O O . ALA A 1 360 ? 24.707 -55.845 -25.627 1.00 57.28 360 ALA A O 1
ATOM 2662 N N . ALA A 1 361 ? 23.316 -56.660 -24.072 1.00 62.62 361 ALA A N 1
ATOM 2663 C CA . ALA A 1 361 ? 23.027 -55.354 -23.479 1.00 62.62 361 ALA A CA 1
ATOM 2664 C C . ALA A 1 361 ? 24.247 -54.811 -22.723 1.00 62.62 361 ALA A C 1
ATOM 2666 O O . ALA A 1 361 ? 24.576 -53.630 -22.842 1.00 62.62 361 ALA A O 1
ATOM 2667 N N . LYS A 1 362 ? 24.983 -55.698 -22.040 1.00 68.94 362 LYS A N 1
ATOM 2668 C CA . LYS A 1 362 ? 26.250 -55.352 -21.390 1.00 68.94 362 LYS A CA 1
ATOM 2669 C C . LYS A 1 362 ? 27.293 -54.840 -22.398 1.00 68.94 362 LYS A C 1
ATOM 2671 O O . LYS A 1 362 ? 27.937 -53.826 -22.142 1.00 68.94 362 LYS A O 1
ATOM 2676 N N . ALA A 1 363 ? 27.406 -55.475 -23.567 1.00 67.00 363 ALA A N 1
ATOM 2677 C CA . ALA A 1 363 ? 28.360 -55.073 -24.604 1.00 67.00 363 ALA A CA 1
ATOM 2678 C C . ALA A 1 363 ? 28.115 -53.649 -25.151 1.00 67.00 363 ALA A C 1
ATOM 2680 O O . ALA A 1 363 ? 29.072 -52.933 -25.442 1.00 67.00 363 ALA A O 1
ATOM 2681 N N . LYS A 1 364 ? 26.851 -53.204 -25.249 1.00 65.88 364 LYS A N 1
ATOM 2682 C CA . LYS A 1 364 ? 26.516 -51.831 -25.679 1.00 65.88 364 LYS A CA 1
ATOM 2683 C C . LYS A 1 364 ? 27.000 -50.769 -24.686 1.00 65.88 364 LYS A C 1
ATOM 2685 O O . LYS A 1 364 ? 27.456 -49.714 -25.109 1.00 65.88 364 LYS A O 1
ATOM 2690 N N . VAL A 1 365 ? 26.930 -51.056 -23.385 1.00 70.75 365 VAL A N 1
ATOM 2691 C CA . VAL A 1 365 ? 27.446 -50.167 -22.328 1.00 70.75 365 VAL A CA 1
ATOM 2692 C C . VAL A 1 365 ? 28.977 -50.152 -22.329 1.00 70.75 365 VAL A C 1
ATOM 2694 O O . VAL A 1 365 ? 29.593 -49.099 -22.173 1.00 70.75 365 VAL A O 1
ATOM 2697 N N . ASP A 1 366 ? 29.609 -51.305 -22.565 1.00 67.44 366 ASP A N 1
ATOM 2698 C CA . ASP A 1 366 ? 31.070 -51.415 -22.602 1.00 67.44 366 ASP A CA 1
ATOM 2699 C C . ASP A 1 366 ? 31.699 -50.602 -23.758 1.00 67.44 366 ASP A C 1
ATOM 2701 O O . ASP A 1 366 ? 32.821 -50.108 -23.600 1.00 67.44 366 ASP A O 1
ATOM 2705 N N . ALA A 1 367 ? 30.967 -50.413 -24.866 1.00 66.94 367 ALA A N 1
ATOM 2706 C CA . ALA A 1 367 ? 31.390 -49.678 -26.065 1.00 66.94 367 ALA A CA 1
ATOM 2707 C C . ALA A 1 367 ? 31.441 -48.142 -25.909 1.00 66.94 367 ALA A C 1
ATOM 2709 O O . ALA A 1 367 ? 31.921 -47.455 -26.812 1.00 66.94 367 ALA A O 1
ATOM 2710 N N . ILE A 1 368 ? 30.984 -47.586 -24.780 1.00 67.88 368 ILE A N 1
ATOM 2711 C CA . ILE A 1 368 ? 31.114 -46.152 -24.488 1.00 67.88 368 ILE A CA 1
ATOM 2712 C C . ILE A 1 368 ? 32.605 -45.838 -24.232 1.00 67.88 368 ILE A C 1
ATOM 2714 O O . ILE A 1 368 ? 33.213 -46.448 -23.337 1.00 67.88 368 ILE A O 1
ATOM 2718 N N . PRO A 1 369 ? 33.228 -44.921 -25.002 1.00 66.19 369 PRO A N 1
ATOM 2719 C CA . PRO A 1 369 ? 34.636 -44.571 -24.831 1.00 66.19 369 PRO A CA 1
ATOM 2720 C C . PRO A 1 369 ? 34.870 -43.862 -23.490 1.00 66.19 369 PRO A C 1
ATOM 2722 O O . PRO A 1 369 ? 33.982 -43.203 -22.963 1.00 66.19 369 PRO A O 1
ATOM 2725 N N . ALA A 1 370 ? 36.085 -43.963 -22.942 1.00 61.00 370 ALA A N 1
ATOM 2726 C CA . ALA A 1 370 ? 36.422 -43.417 -21.619 1.00 61.00 370 ALA A CA 1
ATOM 2727 C C . ALA A 1 370 ? 36.417 -41.874 -21.542 1.00 61.00 370 ALA A C 1
ATOM 2729 O O . ALA A 1 370 ? 36.448 -41.310 -20.452 1.00 61.00 370 ALA A O 1
ATOM 2730 N N . SER A 1 371 ? 36.398 -41.181 -22.684 1.00 58.12 371 SER A N 1
ATOM 2731 C CA . SER A 1 371 ? 36.366 -39.714 -22.763 1.00 58.12 371 SER A CA 1
ATOM 2732 C C . SER A 1 371 ? 35.553 -39.277 -23.986 1.00 58.12 371 SER A C 1
ATOM 2734 O O . SER A 1 371 ? 36.130 -38.938 -25.023 1.00 58.12 371 SER A O 1
ATOM 2736 N N . PRO A 1 372 ? 34.214 -39.358 -23.926 1.00 60.25 372 PRO A N 1
ATOM 2737 C CA . PRO A 1 372 ? 33.373 -38.902 -25.022 1.00 60.25 372 PRO A CA 1
ATOM 2738 C C . PRO A 1 372 ? 33.586 -37.393 -25.228 1.00 60.25 372 PRO A C 1
ATOM 2740 O O . PRO A 1 372 ? 33.492 -36.610 -24.284 1.00 60.25 372 PRO A O 1
ATOM 2743 N N . LYS A 1 373 ? 33.958 -36.988 -26.450 1.00 56.69 373 LYS A N 1
ATOM 2744 C CA . LYS A 1 373 ? 34.195 -35.578 -26.785 1.00 56.69 373 LYS A CA 1
ATOM 2745 C C . LYS A 1 373 ? 32.857 -34.874 -26.998 1.00 56.69 373 LYS A C 1
ATOM 2747 O O . LYS A 1 373 ? 32.160 -35.167 -27.964 1.00 56.69 373 LYS A O 1
ATOM 2752 N N . TYR A 1 374 ? 32.555 -33.919 -26.127 1.00 57.03 374 TYR A N 1
ATOM 2753 C CA . TYR A 1 374 ? 31.491 -32.933 -26.293 1.00 57.03 374 TYR A CA 1
ATOM 2754 C C . TYR A 1 374 ? 32.193 -31.589 -26.522 1.00 57.03 374 TYR A C 1
ATOM 2756 O O . TYR A 1 374 ? 32.822 -31.065 -25.606 1.00 57.03 374 TYR A O 1
ATOM 2764 N N . THR A 1 375 ? 32.228 -31.081 -27.754 1.00 48.56 375 THR A N 1
ATOM 2765 C CA . THR A 1 375 ? 32.878 -29.792 -28.034 1.00 48.56 375 THR A CA 1
ATOM 2766 C C . THR A 1 375 ? 31.940 -28.660 -27.645 1.00 48.56 375 THR A C 1
ATOM 2768 O O . THR A 1 375 ? 30.979 -28.373 -28.353 1.00 48.56 375 THR A O 1
ATOM 2771 N N . ASP A 1 376 ? 32.237 -28.027 -26.515 1.00 46.78 376 ASP A N 1
ATOM 2772 C CA . ASP A 1 376 ? 31.638 -26.769 -26.079 1.00 46.78 376 ASP A CA 1
ATOM 2773 C C . ASP A 1 376 ? 32.296 -25.609 -26.841 1.00 46.78 376 ASP A C 1
ATOM 2775 O O . ASP A 1 376 ? 33.164 -24.901 -26.334 1.00 46.78 376 ASP A O 1
ATOM 2779 N N . THR A 1 377 ? 31.970 -25.457 -28.124 1.00 54.44 377 THR A N 1
ATOM 2780 C CA . THR A 1 377 ? 32.266 -24.204 -28.829 1.00 54.44 377 THR A CA 1
ATOM 2781 C C . THR A 1 377 ? 31.241 -23.170 -28.386 1.00 54.44 377 THR A C 1
ATOM 2783 O O . THR A 1 377 ? 30.224 -22.960 -29.047 1.00 54.44 377 THR A O 1
ATOM 2786 N N . VAL A 1 378 ? 31.504 -22.545 -27.238 1.00 51.91 378 VAL A N 1
ATOM 2787 C CA . VAL A 1 378 ? 30.791 -21.347 -26.795 1.00 51.91 378 VAL A CA 1
ATOM 2788 C C . VAL A 1 378 ? 31.056 -20.249 -27.824 1.00 51.91 378 VAL A C 1
ATOM 2790 O O . VAL A 1 378 ? 32.185 -19.795 -28.001 1.00 51.91 378 VAL A O 1
ATOM 2793 N N . TYR A 1 379 ? 30.008 -19.867 -28.544 1.00 59.06 379 TYR A N 1
ATOM 2794 C CA . TYR A 1 379 ? 29.996 -18.725 -29.450 1.00 59.06 379 TYR A CA 1
ATOM 2795 C C . TYR A 1 379 ? 30.254 -17.438 -28.649 1.00 59.06 379 TYR A C 1
ATOM 2797 O O . TYR A 1 379 ? 29.449 -17.082 -27.788 1.00 59.06 379 TYR A O 1
ATOM 2805 N N . ASP A 1 380 ? 31.382 -16.764 -28.903 1.00 60.09 380 ASP A N 1
ATOM 2806 C CA . ASP A 1 380 ? 31.700 -15.469 -28.290 1.00 60.09 380 ASP A CA 1
ATOM 2807 C C . ASP A 1 380 ? 30.985 -14.340 -29.046 1.00 60.09 380 ASP A C 1
ATOM 2809 O O . ASP A 1 380 ? 31.462 -13.806 -30.049 1.00 60.09 380 ASP A O 1
ATOM 2813 N N . ASP A 1 381 ? 29.798 -13.996 -28.555 1.00 64.19 381 ASP A N 1
ATOM 2814 C CA . ASP A 1 381 ? 28.957 -12.910 -29.048 1.00 64.19 381 ASP A CA 1
ATOM 2815 C C . ASP A 1 381 ? 29.233 -11.571 -28.347 1.00 64.19 381 ASP A C 1
ATOM 2817 O O . ASP A 1 381 ? 28.467 -10.621 -28.529 1.00 64.19 381 ASP A O 1
ATOM 2821 N N . THR A 1 382 ? 30.328 -11.455 -27.584 1.00 70.69 382 THR A N 1
ATOM 2822 C CA . THR A 1 382 ? 30.659 -10.258 -26.791 1.00 70.69 382 THR A CA 1
ATOM 2823 C C . THR A 1 382 ? 30.666 -8.993 -27.650 1.00 70.69 382 THR A C 1
ATOM 2825 O O . THR A 1 382 ? 30.128 -7.962 -27.251 1.00 70.69 382 THR A O 1
ATOM 2828 N N . ALA A 1 383 ? 31.192 -9.063 -28.876 1.00 64.12 383 ALA A N 1
ATOM 2829 C CA . ALA A 1 383 ? 31.208 -7.925 -29.797 1.00 64.12 383 ALA A CA 1
ATOM 2830 C C . ALA A 1 383 ? 29.801 -7.502 -30.268 1.00 64.12 383 ALA A C 1
ATOM 2832 O O . ALA A 1 383 ? 29.550 -6.314 -30.480 1.00 64.12 383 ALA A O 1
ATOM 2833 N N . VAL A 1 384 ? 28.876 -8.455 -30.421 1.00 69.75 384 VAL A N 1
ATOM 2834 C CA . VAL A 1 384 ? 27.481 -8.190 -30.809 1.00 69.75 384 VAL A CA 1
ATOM 2835 C C . VAL A 1 384 ? 26.695 -7.657 -29.613 1.00 69.75 384 VAL A C 1
ATOM 2837 O O . VAL A 1 384 ? 26.006 -6.646 -29.748 1.00 69.75 384 VAL A O 1
ATOM 2840 N N . LYS A 1 385 ? 26.866 -8.264 -28.431 1.00 70.06 385 LYS A N 1
ATOM 2841 C CA . LYS A 1 385 ? 26.274 -7.800 -27.169 1.00 70.06 385 LYS A CA 1
ATOM 2842 C C . LYS A 1 385 ? 26.697 -6.376 -26.828 1.00 70.06 385 LYS A C 1
ATOM 2844 O O . LYS A 1 385 ? 25.833 -5.546 -26.587 1.00 70.06 385 LYS A O 1
ATOM 2849 N N . ASN A 1 386 ? 27.987 -6.050 -26.918 1.00 72.50 386 ASN A N 1
ATOM 2850 C CA . ASN A 1 386 ? 28.483 -4.700 -26.624 1.00 72.50 386 ASN A CA 1
ATOM 2851 C C . ASN A 1 386 ? 27.855 -3.632 -27.533 1.00 72.50 386 ASN A C 1
ATOM 2853 O O . ASN A 1 386 ? 27.573 -2.521 -27.088 1.00 72.50 386 ASN A O 1
ATOM 2857 N N . ARG A 1 387 ? 27.605 -3.966 -28.805 1.00 71.94 387 ARG A N 1
ATOM 2858 C CA . ARG A 1 387 ? 26.941 -3.061 -29.753 1.00 71.94 387 ARG A CA 1
ATOM 2859 C C . ARG A 1 387 ? 25.442 -2.943 -29.495 1.00 71.94 387 ARG A C 1
ATOM 2861 O O . ARG A 1 387 ? 24.917 -1.842 -29.609 1.00 71.94 387 ARG A O 1
ATOM 2868 N N . LEU A 1 388 ? 24.771 -4.040 -29.136 1.00 73.06 388 LEU A N 1
ATOM 2869 C CA . LEU A 1 388 ? 23.362 -4.012 -28.740 1.00 73.06 388 LEU A CA 1
ATOM 2870 C C . LEU A 1 388 ? 23.173 -3.152 -27.486 1.00 73.06 388 LEU A C 1
ATOM 2872 O O . LEU A 1 388 ? 22.340 -2.257 -27.498 1.00 73.06 388 LEU A O 1
ATOM 2876 N N . THR A 1 389 ? 24.021 -3.329 -26.473 1.00 71.19 389 THR A N 1
ATOM 2877 C CA . THR A 1 389 ? 23.999 -2.519 -25.249 1.00 71.19 389 THR A CA 1
ATOM 2878 C C . THR A 1 389 ? 24.258 -1.036 -25.524 1.00 71.19 389 THR A C 1
ATOM 2880 O O . THR A 1 389 ? 23.618 -0.182 -24.918 1.00 71.19 389 THR A O 1
ATOM 2883 N N . ALA A 1 390 ? 25.156 -0.692 -26.453 1.00 69.69 390 ALA A N 1
ATOM 2884 C CA . ALA A 1 390 ? 25.376 0.705 -26.837 1.00 69.69 390 ALA A CA 1
ATOM 2885 C C . ALA A 1 390 ? 24.114 1.336 -27.459 1.00 69.69 390 ALA A C 1
ATOM 2887 O O . ALA A 1 390 ? 23.738 2.445 -27.089 1.00 69.69 390 ALA A O 1
ATOM 2888 N N . VAL A 1 391 ? 23.424 0.599 -28.334 1.00 67.12 391 VAL A N 1
ATOM 2889 C CA . VAL A 1 391 ? 22.162 1.035 -28.955 1.00 67.12 391 VAL A CA 1
ATOM 2890 C C . VAL A 1 391 ? 21.024 1.108 -27.931 1.00 67.12 391 VAL A C 1
ATOM 2892 O O . VAL A 1 391 ? 20.271 2.075 -27.924 1.00 67.12 391 VAL A O 1
ATOM 2895 N N . GLU A 1 392 ? 20.904 0.128 -27.033 1.00 69.50 392 GLU A N 1
ATOM 2896 C CA . GLU A 1 392 ? 19.913 0.138 -25.948 1.00 69.50 392 GLU A CA 1
ATOM 2897 C C . GLU A 1 392 ? 20.107 1.338 -25.013 1.00 69.50 392 GLU A C 1
ATOM 2899 O O . GLU A 1 392 ? 19.128 1.970 -24.619 1.00 69.50 392 GLU A O 1
ATOM 2904 N N . ASN A 1 393 ? 21.354 1.710 -24.713 1.00 65.06 393 ASN A N 1
ATOM 2905 C CA . ASN A 1 393 ? 21.665 2.886 -23.901 1.00 65.06 393 ASN A CA 1
ATOM 2906 C C . ASN A 1 393 ? 21.331 4.206 -24.617 1.00 65.06 393 ASN A C 1
ATOM 2908 O O . ASN A 1 393 ? 20.829 5.134 -23.981 1.00 65.06 393 ASN A O 1
ATOM 2912 N N . GLU A 1 394 ? 21.551 4.294 -25.933 1.00 63.19 394 GLU A N 1
ATOM 2913 C CA . GLU A 1 394 ? 21.120 5.449 -26.734 1.00 63.19 394 GLU A CA 1
ATOM 2914 C C . GLU A 1 394 ? 19.585 5.565 -26.793 1.00 63.19 394 GLU A C 1
ATOM 2916 O O . GLU A 1 394 ? 19.045 6.667 -26.700 1.00 63.19 394 GLU A O 1
ATOM 2921 N N . VAL A 1 395 ? 18.865 4.440 -26.863 1.00 59.38 395 VAL A N 1
ATOM 2922 C CA . VAL A 1 395 ? 17.390 4.401 -26.847 1.00 59.38 395 VAL A CA 1
ATOM 2923 C C . VAL A 1 395 ? 16.822 4.717 -25.457 1.00 59.38 395 VAL A C 1
ATOM 2925 O O . VAL A 1 395 ? 15.830 5.440 -25.350 1.00 59.38 395 VAL A O 1
ATOM 2928 N N . ALA A 1 396 ? 17.461 4.252 -24.379 1.00 59.97 396 ALA A N 1
ATOM 2929 C CA . ALA A 1 396 ? 17.061 4.559 -23.004 1.00 59.97 396 ALA A CA 1
ATOM 2930 C C . ALA A 1 396 ? 17.159 6.066 -22.684 1.00 59.97 396 ALA A C 1
ATOM 2932 O O . ALA A 1 396 ? 16.328 6.599 -21.946 1.00 59.97 396 ALA A O 1
ATOM 2933 N N . GLY A 1 397 ? 18.115 6.777 -23.295 1.00 55.12 397 GLY A N 1
ATOM 2934 C CA . GLY A 1 397 ? 18.270 8.229 -23.157 1.00 55.12 397 GLY A CA 1
ATOM 2935 C C . GLY A 1 397 ? 17.144 9.060 -23.787 1.00 55.12 397 GLY A C 1
ATOM 2936 O O . GLY A 1 397 ? 16.929 10.197 -23.376 1.00 55.12 397 GLY A O 1
ATOM 2937 N N . ILE A 1 398 ? 16.382 8.499 -24.732 1.00 56.31 398 ILE A N 1
ATOM 2938 C CA . ILE A 1 398 ? 15.268 9.194 -25.404 1.00 56.31 398 ILE A CA 1
ATOM 2939 C C . ILE A 1 398 ? 13.978 9.146 -24.553 1.00 56.31 398 ILE A C 1
ATOM 2941 O O . ILE A 1 398 ? 13.088 9.974 -24.735 1.00 56.31 398 ILE A O 1
ATOM 2945 N N . GLY A 1 399 ? 13.892 8.234 -23.574 1.00 53.88 399 GLY A N 1
ATOM 2946 C CA . GLY A 1 399 ? 12.767 8.121 -22.631 1.00 53.88 399 GLY A CA 1
ATOM 2947 C C . GLY A 1 399 ? 13.045 8.642 -21.215 1.00 53.88 399 GLY A C 1
ATOM 2948 O O . GLY A 1 399 ? 12.117 8.784 -20.423 1.00 53.88 399 GLY A O 1
ATOM 2949 N N . ALA A 1 400 ? 14.301 8.951 -20.881 1.00 51.59 400 ALA A N 1
ATOM 2950 C CA . ALA A 1 400 ? 14.722 9.377 -19.545 1.00 51.59 400 ALA A CA 1
ATOM 2951 C C . ALA A 1 400 ? 14.675 10.905 -19.352 1.00 51.59 400 ALA A C 1
ATOM 2953 O O . ALA A 1 400 ? 15.582 11.507 -18.779 1.00 51.59 400 ALA A O 1
ATOM 2954 N N . GLY A 1 401 ? 13.575 11.536 -19.769 1.00 52.06 401 GLY A N 1
ATOM 2955 C CA . GLY A 1 401 ? 13.132 12.789 -19.159 1.00 52.06 401 GLY A CA 1
ATOM 2956 C C . GLY A 1 401 ? 12.643 12.495 -17.741 1.00 52.06 401 GLY A C 1
ATOM 2957 O O . GLY A 1 401 ? 11.446 12.412 -17.486 1.00 52.06 401 GLY A O 1
ATOM 2958 N N . SER A 1 402 ? 13.579 12.242 -16.829 1.00 56.94 402 SER A N 1
ATOM 2959 C CA . SER A 1 402 ? 13.335 11.965 -15.420 1.00 56.94 402 SER A CA 1
ATOM 2960 C C . SER A 1 402 ? 12.661 13.162 -14.757 1.00 56.94 402 SER A C 1
ATOM 2962 O O . SER A 1 402 ? 13.352 14.111 -14.396 1.00 56.94 402 SER A O 1
ATOM 2964 N N . SER A 1 403 ? 11.337 13.138 -14.597 1.00 54.34 403 SER A N 1
ATOM 2965 C CA . SER A 1 403 ? 10.640 13.929 -13.563 1.00 54.34 403 SER A CA 1
ATOM 2966 C C . SER A 1 403 ? 9.198 13.494 -13.269 1.00 54.34 403 SER A C 1
ATOM 2968 O O . SER A 1 403 ? 8.580 14.079 -12.388 1.00 54.34 403 SER A O 1
ATOM 2970 N N . PHE A 1 404 ? 8.631 12.486 -13.945 1.00 52.53 404 PHE A N 1
ATOM 2971 C CA . PHE A 1 404 ? 7.274 12.041 -13.611 1.00 52.53 404 PHE A CA 1
ATOM 2972 C C . PHE A 1 404 ? 7.066 10.554 -13.926 1.00 52.53 404 PHE A C 1
ATOM 2974 O O . PHE A 1 404 ? 6.687 10.191 -15.035 1.00 52.53 404 PHE A O 1
ATOM 2981 N N . SER A 1 405 ? 7.302 9.676 -12.947 1.00 69.62 405 SER A N 1
ATOM 2982 C CA . SER A 1 405 ? 6.924 8.253 -13.019 1.00 69.62 405 SER A CA 1
ATOM 2983 C C . SER A 1 405 ? 5.417 8.037 -12.816 1.00 69.62 405 SER A C 1
ATOM 2985 O O . SER A 1 405 ? 4.940 6.904 -12.816 1.00 69.62 405 SER A O 1
ATOM 2987 N N . GLY A 1 406 ? 4.655 9.120 -12.610 1.00 61.69 406 GLY A N 1
ATOM 2988 C CA . GLY A 1 406 ? 3.245 9.072 -12.222 1.00 61.69 406 GLY A CA 1
ATOM 2989 C C . GLY A 1 406 ? 3.032 8.550 -10.797 1.00 61.69 406 GLY A C 1
ATOM 2990 O O . GLY A 1 406 ? 1.893 8.469 -10.339 1.00 61.69 406 GLY A O 1
ATOM 2991 N N . SER A 1 407 ? 4.109 8.208 -10.083 1.00 72.69 407 SER A N 1
ATOM 2992 C CA . SER A 1 407 ? 4.058 7.806 -8.688 1.00 72.69 407 SER A CA 1
ATOM 2993 C C . SER A 1 407 ? 3.758 9.012 -7.813 1.00 72.69 407 SER A C 1
ATOM 2995 O O . SER A 1 407 ? 4.382 10.065 -7.937 1.00 72.69 407 SER A O 1
ATOM 2997 N N . TYR A 1 408 ? 2.865 8.822 -6.841 1.00 65.94 408 TYR A N 1
ATOM 2998 C CA . TYR A 1 408 ? 2.641 9.793 -5.774 1.00 65.94 408 TYR A CA 1
ATOM 2999 C C . TYR A 1 408 ? 3.958 10.204 -5.097 1.00 65.94 408 TYR A C 1
ATOM 3001 O O . TYR A 1 408 ? 4.109 11.342 -4.666 1.00 65.94 408 TYR A O 1
ATOM 3009 N N . ASN A 1 409 ? 4.944 9.302 -5.044 1.00 69.69 409 ASN A N 1
ATOM 3010 C CA . ASN A 1 409 ? 6.229 9.560 -4.404 1.00 69.69 409 ASN A CA 1
ATOM 3011 C C . ASN A 1 409 ? 7.083 10.620 -5.106 1.00 69.69 409 ASN A C 1
ATOM 3013 O O . ASN A 1 409 ? 7.890 11.242 -4.417 1.00 69.69 409 ASN A O 1
ATOM 3017 N N . ASP A 1 410 ? 6.837 10.898 -6.386 1.00 70.62 410 ASP A N 1
ATOM 3018 C CA . ASP A 1 410 ? 7.595 11.870 -7.182 1.00 70.62 410 ASP A CA 1
ATOM 3019 C C . ASP A 1 410 ? 7.235 13.326 -6.864 1.00 70.62 410 ASP A C 1
ATOM 3021 O O . ASP A 1 410 ? 7.940 14.246 -7.268 1.00 70.62 410 ASP A O 1
ATOM 3025 N N . LEU A 1 411 ? 6.138 13.548 -6.133 1.00 67.12 411 LEU A N 1
ATOM 3026 C CA . LEU A 1 411 ? 5.708 14.876 -5.714 1.00 67.12 411 LEU A CA 1
ATOM 3027 C C . LEU A 1 411 ? 6.476 15.301 -4.447 1.00 67.12 411 LEU A C 1
ATOM 3029 O O . LEU A 1 411 ? 6.366 14.671 -3.384 1.00 67.12 411 LEU A O 1
ATOM 3033 N N . THR A 1 412 ? 7.252 16.380 -4.547 1.00 66.06 412 THR A N 1
ATOM 3034 C CA . THR A 1 412 ? 7.727 17.154 -3.389 1.00 66.06 412 THR A CA 1
ATOM 3035 C C . THR A 1 412 ? 6.541 17.861 -2.719 1.00 66.06 412 THR A C 1
ATOM 3037 O O . THR A 1 412 ? 5.575 18.210 -3.391 1.00 66.06 412 THR A O 1
ATOM 3040 N N . ASP A 1 413 ? 6.577 18.025 -1.393 1.00 58.66 413 ASP A N 1
ATOM 3041 C CA . ASP A 1 413 ? 5.530 18.693 -0.589 1.00 58.66 413 ASP A CA 1
ATOM 3042 C C . ASP A 1 413 ? 4.126 18.063 -0.626 1.00 58.66 413 ASP A C 1
ATOM 3044 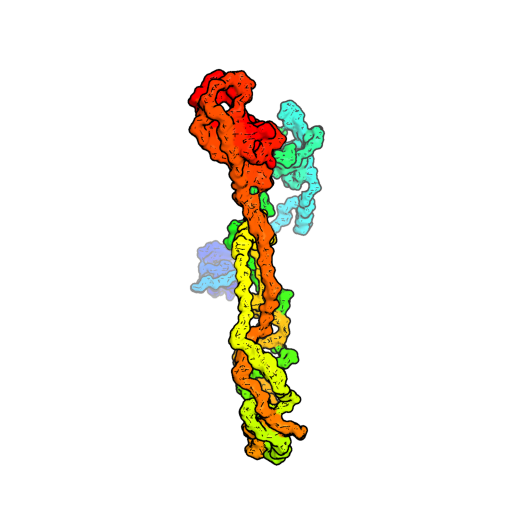O O . ASP A 1 413 ? 3.106 18.723 -0.422 1.00 58.66 413 ASP A O 1
ATOM 3048 N N . LYS A 1 414 ? 4.054 16.748 -0.841 1.00 63.75 414 LYS A N 1
ATOM 3049 C CA . LYS A 1 414 ? 2.792 16.002 -0.803 1.00 63.75 414 LYS A CA 1
ATOM 3050 C C . LYS A 1 414 ? 2.313 15.696 0.629 1.00 63.75 414 LYS A C 1
ATOM 3052 O O . LYS A 1 414 ? 3.139 15.454 1.514 1.00 63.75 414 LYS A O 1
ATOM 3057 N N . PRO A 1 415 ? 0.988 15.629 0.864 1.00 60.44 415 PRO A N 1
ATOM 3058 C CA . PRO A 1 415 ? 0.426 15.140 2.122 1.00 60.44 415 PRO A CA 1
ATOM 3059 C C . PRO A 1 415 ? 0.927 13.737 2.501 1.00 60.44 415 PRO A C 1
ATOM 3061 O O . PRO A 1 415 ? 1.111 12.872 1.649 1.00 60.44 415 PRO A O 1
ATOM 3064 N N . ALA A 1 416 ? 1.117 13.460 3.793 1.00 65.19 416 ALA A N 1
ATOM 3065 C CA . ALA A 1 416 ? 1.412 12.094 4.216 1.00 65.19 416 ALA A CA 1
ATOM 3066 C C . ALA A 1 416 ? 0.130 11.248 4.110 1.00 65.19 416 ALA A C 1
ATOM 3068 O O . ALA A 1 416 ? -0.846 11.498 4.828 1.00 65.19 416 ALA A O 1
ATOM 3069 N N . ILE A 1 417 ? 0.114 10.228 3.248 1.00 57.97 417 ILE A N 1
ATOM 3070 C CA . ILE A 1 417 ? -0.972 9.235 3.223 1.00 57.97 417 ILE A CA 1
ATOM 3071 C C . ILE A 1 417 ? -0.825 8.375 4.488 1.00 57.97 417 ILE A C 1
ATOM 3073 O O . ILE A 1 417 ? 0.280 7.916 4.768 1.00 57.97 417 ILE A O 1
ATOM 3077 N N . PRO A 1 418 ? -1.874 8.213 5.320 1.00 58.22 418 PRO A N 1
ATOM 3078 C CA . PRO A 1 418 ? -1.761 7.405 6.528 1.00 58.22 418 PRO A CA 1
ATOM 3079 C C . PRO A 1 418 ? -1.370 5.971 6.174 1.00 58.22 418 PRO A C 1
ATOM 3081 O O . PRO A 1 418 ? -1.994 5.358 5.308 1.00 58.22 418 PRO A O 1
ATOM 3084 N N . GLU A 1 419 ? -0.369 5.439 6.872 1.00 59.12 419 GLU A N 1
ATOM 3085 C CA . GLU A 1 419 ? -0.165 3.996 6.927 1.00 59.12 419 GLU A CA 1
ATOM 3086 C C . GLU A 1 419 ? -1.453 3.359 7.448 1.00 59.12 419 GLU A C 1
ATOM 3088 O O . GLU A 1 419 ? -2.092 3.879 8.371 1.00 59.12 419 GLU A O 1
ATOM 3093 N N . ALA A 1 420 ? -1.876 2.269 6.806 1.00 55.00 420 ALA A N 1
ATOM 3094 C CA . ALA A 1 420 ? -3.063 1.547 7.231 1.00 55.00 420 ALA A CA 1
ATOM 3095 C C . ALA A 1 420 ? -2.934 1.225 8.724 1.00 55.00 420 ALA A C 1
ATOM 3097 O O . ALA A 1 420 ? -1.903 0.714 9.158 1.00 55.00 420 ALA A O 1
ATOM 3098 N N . VAL A 1 421 ? -3.969 1.537 9.509 1.00 60.47 421 VAL A N 1
ATOM 3099 C CA . VAL A 1 421 ? -4.017 1.187 10.931 1.00 60.47 421 VAL A CA 1
ATOM 3100 C C . VAL A 1 421 ? -3.873 -0.331 11.036 1.00 60.47 421 VAL A C 1
ATOM 3102 O O . VAL A 1 421 ? -4.785 -1.078 10.683 1.00 60.47 421 VAL A O 1
ATOM 3105 N N . THR A 1 422 ? -2.693 -0.789 11.454 1.00 63.62 422 THR A N 1
ATOM 3106 C CA . THR A 1 422 ? -2.389 -2.218 11.550 1.00 63.62 422 THR A CA 1
ATOM 3107 C C . THR A 1 422 ? -2.851 -2.768 12.892 1.00 63.62 422 THR A C 1
ATOM 3109 O O . THR A 1 422 ? -2.945 -2.044 13.886 1.00 63.62 422 THR A O 1
ATOM 3112 N N . GLU A 1 423 ? -3.082 -4.079 12.955 1.00 61.62 423 GLU A N 1
ATOM 3113 C CA . GLU A 1 423 ? -3.428 -4.758 14.210 1.00 61.62 423 GLU A CA 1
ATOM 3114 C C . GLU A 1 423 ? -2.357 -4.542 15.296 1.00 61.62 423 GLU A C 1
ATOM 3116 O O . GLU A 1 423 ? -2.685 -4.447 16.478 1.00 61.62 423 GLU A O 1
ATOM 3121 N N . GLN A 1 424 ? -1.092 -4.371 14.899 1.00 64.19 424 GLN A N 1
ATOM 3122 C CA . GLN A 1 424 ? 0.031 -4.122 15.801 1.00 64.19 424 GLN A CA 1
ATOM 3123 C C . GLN A 1 424 ? -0.012 -2.714 16.414 1.00 64.19 424 GLN A C 1
ATOM 3125 O O . GLN A 1 424 ? 0.241 -2.559 17.611 1.00 64.19 424 GLN A O 1
ATOM 3130 N N . THR A 1 425 ? -0.403 -1.708 15.625 1.00 63.41 425 THR A N 1
ATOM 3131 C CA .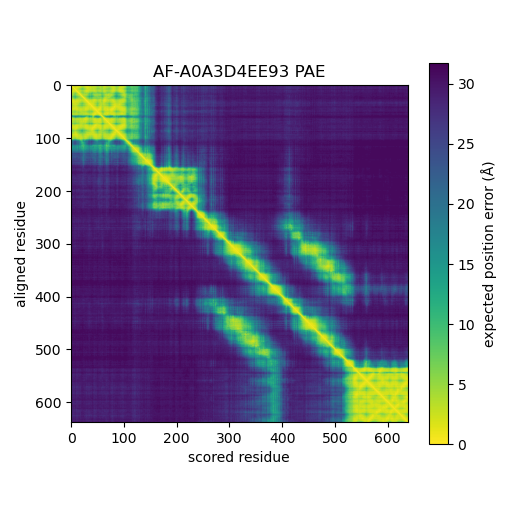 THR A 1 425 ? -0.575 -0.318 16.077 1.00 63.41 425 THR A CA 1
ATOM 3132 C C . THR A 1 425 ? -1.712 -0.204 17.096 1.00 63.41 425 THR A C 1
ATOM 3134 O O . THR A 1 425 ? -1.551 0.434 18.132 1.00 63.41 425 THR A O 1
ATOM 3137 N N . VAL A 1 426 ? -2.834 -0.892 16.854 1.00 62.53 426 VAL A N 1
ATOM 3138 C CA . VAL A 1 426 ? -4.004 -0.882 17.754 1.00 62.53 426 VAL A CA 1
ATOM 3139 C C . VAL A 1 426 ? -3.733 -1.648 19.058 1.00 62.53 426 VAL A C 1
ATOM 3141 O O . VAL A 1 426 ? -4.160 -1.211 20.127 1.00 62.53 426 VAL A O 1
ATOM 3144 N N . SER A 1 427 ? -2.957 -2.739 18.997 1.00 61.22 427 SER A N 1
ATOM 3145 C CA . SER A 1 427 ? -2.513 -3.495 20.182 1.00 61.22 427 SER A CA 1
ATOM 3146 C C . SER A 1 427 ? -1.665 -2.643 21.136 1.00 61.22 427 SER A C 1
ATOM 3148 O O . SER A 1 427 ? -1.847 -2.707 22.352 1.00 61.22 427 SER A O 1
ATOM 3150 N N . GLY A 1 428 ? -0.786 -1.791 20.592 1.00 63.88 428 GLY A N 1
ATOM 3151 C CA . GLY A 1 428 ? 0.046 -0.874 21.380 1.00 63.88 428 GLY A CA 1
ATOM 3152 C C . GLY A 1 428 ? -0.752 0.164 22.180 1.00 63.88 428 GLY A C 1
ATOM 3153 O O . GLY A 1 428 ? -0.246 0.694 23.165 1.00 63.88 428 GLY A O 1
ATOM 3154 N N . TRP A 1 429 ? -2.009 0.420 21.802 1.00 61.34 429 TRP A N 1
ATOM 3155 C CA . TRP A 1 429 ? -2.930 1.325 22.499 1.00 61.34 429 TRP A CA 1
ATOM 3156 C C . TRP A 1 429 ? -3.809 0.621 23.547 1.00 61.34 429 TRP A C 1
ATOM 3158 O O . TRP A 1 429 ? -4.700 1.242 24.120 1.00 61.34 429 TRP A O 1
ATOM 3168 N N . GLY A 1 430 ? -3.580 -0.672 23.809 1.00 57.38 430 GLY A N 1
ATOM 3169 C CA . GLY A 1 430 ? -4.339 -1.445 24.798 1.00 57.38 430 GLY A CA 1
ATOM 3170 C C . GLY A 1 430 ? -5.703 -1.946 24.308 1.00 57.38 430 GLY A C 1
ATOM 3171 O O . GLY A 1 430 ? -6.509 -2.413 25.116 1.00 57.38 430 GLY A O 1
ATOM 3172 N N . PHE A 1 431 ? -5.968 -1.881 22.999 1.00 57.91 431 PHE A N 1
ATOM 3173 C CA . PHE A 1 431 ? -7.183 -2.403 22.376 1.00 57.91 431 PHE A CA 1
ATOM 3174 C C . PHE A 1 431 ? -6.881 -3.693 21.613 1.00 57.91 431 PHE A C 1
ATOM 3176 O O . PHE A 1 431 ? -5.853 -3.826 20.955 1.00 57.91 431 PHE A O 1
ATOM 3183 N N . THR A 1 432 ? -7.778 -4.673 21.687 1.00 60.94 432 THR A N 1
ATOM 3184 C CA . THR A 1 432 ? -7.639 -5.951 20.972 1.00 60.94 432 THR A CA 1
ATOM 3185 C C . THR A 1 432 ? -8.826 -6.133 20.034 1.00 60.94 432 THR A C 1
ATOM 3187 O O . THR A 1 432 ? -9.952 -5.753 20.370 1.00 60.94 432 THR A O 1
ATOM 3190 N N . LYS A 1 433 ? -8.574 -6.666 18.832 1.00 53.41 433 LYS A N 1
ATOM 3191 C CA . LYS A 1 433 ? -9.619 -6.942 17.838 1.00 53.41 433 LYS A CA 1
ATOM 3192 C C . LYS A 1 433 ? -10.621 -7.899 18.460 1.00 53.41 433 LYS A C 1
ATOM 3194 O O . LYS A 1 433 ? -10.220 -8.930 18.999 1.00 53.41 433 LYS A O 1
ATOM 3199 N N . ASN A 1 434 ? -11.904 -7.553 18.423 1.00 50.56 434 ASN A N 1
ATOM 3200 C CA . ASN A 1 434 ? -12.920 -8.382 19.045 1.00 50.56 434 ASN A CA 1
ATOM 3201 C C . ASN A 1 434 ? -13.201 -9.597 18.149 1.00 50.56 434 ASN A C 1
ATOM 3203 O O . ASN A 1 434 ? -14.104 -9.601 17.320 1.00 50.56 434 ASN A O 1
ATOM 3207 N N . THR A 1 435 ? -12.365 -10.623 18.288 1.00 40.75 435 THR A N 1
ATOM 3208 C CA . THR A 1 435 ? -12.564 -11.955 17.705 1.00 40.75 435 THR A CA 1
ATOM 3209 C C . THR A 1 435 ? -13.087 -12.956 18.743 1.00 40.75 435 THR A C 1
ATOM 3211 O O . THR A 1 435 ? -13.151 -14.151 18.465 1.00 40.75 435 THR A O 1
ATOM 3214 N N . GLY A 1 436 ? -13.496 -12.498 19.936 1.00 47.12 436 GLY A N 1
ATOM 3215 C CA . GLY A 1 436 ? -14.035 -13.365 20.989 1.00 47.12 436 GLY A CA 1
ATOM 3216 C C . GLY A 1 436 ? -12.988 -14.211 21.727 1.00 47.12 436 GLY A C 1
ATOM 3217 O O . GLY A 1 436 ? -13.281 -15.339 22.121 1.00 47.12 436 GLY A O 1
ATOM 3218 N N . THR A 1 437 ? -11.762 -13.716 21.919 1.00 45.81 437 THR A N 1
ATOM 3219 C CA . THR A 1 437 ? -10.642 -14.549 22.391 1.00 45.81 437 THR A CA 1
ATOM 3220 C C . THR A 1 437 ? -10.083 -14.158 23.761 1.00 45.81 437 THR A C 1
ATOM 3222 O O . THR A 1 437 ? -9.466 -13.114 23.940 1.00 45.81 437 THR A O 1
ATOM 3225 N N . TYR A 1 438 ? -10.301 -15.072 24.710 1.00 53.19 438 TYR A N 1
ATOM 3226 C CA . TYR A 1 438 ? -9.465 -15.445 25.858 1.00 53.19 438 TYR A CA 1
ATOM 3227 C C . TYR A 1 438 ? -8.139 -14.677 26.048 1.00 53.19 438 TYR A C 1
ATOM 3229 O O . TYR A 1 438 ? -7.219 -14.791 25.241 1.00 53.19 438 TYR A O 1
ATOM 3237 N N . SER A 1 439 ? -8.006 -13.980 27.184 1.00 53.41 439 SER A N 1
ATOM 3238 C CA . SER A 1 439 ? -6.722 -13.467 27.686 1.00 53.41 439 SER A CA 1
ATOM 3239 C C . SER A 1 439 ? -6.092 -14.488 28.644 1.00 53.41 439 SER A C 1
ATOM 3241 O O . SER A 1 439 ? -6.617 -14.737 29.730 1.00 53.41 439 SER A O 1
ATOM 3243 N N . LYS A 1 440 ? -4.977 -15.099 28.231 1.00 59.06 440 LYS A N 1
ATOM 3244 C CA . LYS A 1 440 ? -4.233 -16.112 28.996 1.00 59.06 440 LYS A CA 1
ATOM 3245 C C . LYS A 1 440 ? -3.604 -15.513 30.269 1.00 59.06 440 LYS A C 1
ATOM 3247 O O . LYS A 1 440 ? -2.850 -14.548 30.155 1.00 59.06 440 LYS A O 1
ATOM 3252 N N . PRO A 1 441 ? -3.803 -16.101 31.464 1.00 64.75 441 PRO A N 1
ATOM 3253 C CA . PRO A 1 441 ? -3.035 -15.729 32.653 1.00 64.75 441 PRO A CA 1
ATOM 3254 C C . PRO A 1 441 ? -1.545 -16.051 32.470 1.00 64.75 441 PRO A C 1
ATOM 3256 O O . PRO A 1 441 ? -1.207 -17.137 31.998 1.00 64.75 441 PRO A O 1
ATOM 3259 N N . ALA A 1 442 ? -0.641 -15.166 32.904 1.00 65.12 442 ALA A N 1
ATOM 3260 C CA . ALA A 1 442 ? 0.810 -15.372 32.776 1.00 65.12 442 ALA A CA 1
ATOM 3261 C C . ALA A 1 442 ? 1.311 -16.684 33.429 1.00 65.12 442 ALA A C 1
ATOM 3263 O O . ALA A 1 442 ? 2.286 -17.266 32.964 1.00 65.12 442 ALA A O 1
ATOM 3264 N N . GLY A 1 443 ? 0.616 -17.180 34.463 1.00 63.75 443 GLY A N 1
ATOM 3265 C CA . GLY A 1 443 ? 0.895 -18.463 35.127 1.00 63.75 443 GLY A CA 1
ATOM 3266 C C . GLY A 1 443 ? 0.118 -19.675 34.587 1.00 63.75 443 GLY A C 1
ATOM 3267 O O . GLY A 1 443 ? 0.242 -20.769 35.139 1.00 63.75 443 GLY A O 1
ATOM 3268 N N . GLY A 1 444 ? -0.693 -19.499 33.538 1.00 71.56 444 GLY A N 1
ATOM 3269 C CA . GLY A 1 444 ? -1.706 -20.471 33.117 1.00 71.56 444 GLY A CA 1
ATOM 3270 C C . GLY A 1 444 ? -2.835 -20.625 34.143 1.00 71.56 444 GLY A C 1
ATOM 3271 O O . GLY A 1 444 ? -2.815 -19.999 35.200 1.00 71.56 444 GLY A O 1
ATOM 3272 N N . ILE A 1 445 ? -3.842 -21.445 33.839 1.00 75.50 445 ILE A N 1
ATOM 3273 C CA . ILE A 1 445 ? -4.940 -21.729 34.782 1.00 75.50 445 ILE A CA 1
ATOM 3274 C C . ILE A 1 445 ? -4.459 -22.745 35.840 1.00 75.50 445 ILE A C 1
ATOM 3276 O O . ILE A 1 445 ? -4.107 -23.873 35.464 1.00 75.50 445 ILE A O 1
ATOM 3280 N N . PRO A 1 446 ? -4.433 -22.394 37.141 1.00 73.38 446 PRO A N 1
ATOM 3281 C CA . PRO A 1 446 ? -4.038 -23.303 38.216 1.00 73.38 446 PRO A CA 1
ATOM 3282 C C . PRO A 1 446 ? -4.970 -24.513 38.349 1.00 73.38 446 PRO A C 1
ATOM 3284 O O . PRO A 1 446 ? -6.175 -24.424 38.125 1.00 73.38 446 PRO A O 1
ATOM 3287 N N . LYS A 1 447 ? -4.432 -25.657 38.801 1.00 72.12 447 LYS A N 1
ATOM 3288 C CA . LYS A 1 447 ? -5.237 -26.864 39.082 1.00 72.12 447 LYS A CA 1
ATOM 3289 C C . LYS A 1 447 ? -6.334 -26.601 40.123 1.00 72.12 447 LYS A C 1
ATOM 3291 O O . LYS A 1 447 ? -7.398 -27.201 40.026 1.00 72.12 447 LYS A O 1
ATOM 3296 N N . THR A 1 448 ? -6.073 -25.715 41.084 1.00 69.56 448 THR A N 1
ATOM 3297 C CA . THR A 1 448 ? -7.003 -25.309 42.153 1.00 69.56 448 THR A CA 1
ATOM 3298 C C . THR A 1 448 ? -8.247 -24.603 41.635 1.00 69.56 448 THR A C 1
ATOM 3300 O O . THR A 1 448 ? -9.295 -24.691 42.268 1.00 69.56 448 THR A O 1
ATOM 3303 N N . ASP A 1 449 ? -8.144 -23.967 40.472 1.00 69.06 449 ASP A N 1
ATOM 3304 C CA . ASP A 1 449 ? -9.203 -23.141 39.892 1.00 69.06 449 ASP A CA 1
ATOM 3305 C C . ASP A 1 449 ? -10.140 -23.982 39.003 1.00 69.06 449 ASP A C 1
ATOM 3307 O O . ASP A 1 449 ? -11.166 -23.504 38.520 1.00 69.06 449 ASP A O 1
ATOM 3311 N N . LEU A 1 450 ? -9.808 -25.263 38.790 1.00 76.38 450 LEU A N 1
ATOM 3312 C CA . LEU A 1 450 ? -10.656 -26.232 38.098 1.00 76.38 450 LEU A CA 1
ATOM 3313 C C . LEU A 1 450 ? -11.703 -26.812 39.056 1.00 76.38 450 LEU A C 1
ATOM 3315 O O . LEU A 1 450 ? -11.448 -26.986 40.246 1.00 76.38 450 LEU A O 1
ATOM 3319 N N . ALA A 1 451 ? -12.861 -27.217 38.531 1.00 77.88 451 ALA A N 1
ATOM 3320 C CA . ALA A 1 451 ? -13.864 -27.930 39.322 1.00 77.88 451 ALA A CA 1
ATOM 3321 C C . ALA A 1 451 ? -13.264 -29.185 39.989 1.00 77.88 451 ALA A C 1
ATOM 3323 O O . ALA A 1 451 ? -12.489 -29.917 39.368 1.00 77.88 451 ALA A O 1
ATOM 3324 N N . SER A 1 452 ? -13.655 -29.481 41.231 1.00 71.00 452 SER A N 1
ATOM 3325 C CA . SER A 1 452 ? -13.048 -30.550 42.043 1.00 71.00 452 SER A CA 1
ATOM 3326 C C . SER A 1 452 ? -13.038 -31.921 41.353 1.00 71.00 452 SER A C 1
ATOM 3328 O O . SER A 1 452 ? -12.046 -32.641 41.435 1.00 71.00 452 SER A O 1
ATOM 3330 N N . ALA A 1 453 ? -14.084 -32.254 40.587 1.00 74.88 453 ALA A N 1
ATOM 3331 C CA . ALA A 1 453 ? -14.150 -33.495 39.809 1.00 74.88 453 ALA A CA 1
ATOM 3332 C C . ALA A 1 453 ? -13.031 -33.607 38.751 1.00 74.88 453 ALA A C 1
ATOM 3334 O O . ALA A 1 453 ? -12.478 -34.686 38.534 1.00 74.88 453 ALA A O 1
ATOM 3335 N N . VAL A 1 454 ? -12.652 -32.488 38.123 1.00 78.00 454 VAL A N 1
ATOM 3336 C CA . VAL A 1 454 ? -11.544 -32.427 37.155 1.00 78.00 454 VAL A CA 1
ATOM 3337 C C . VAL A 1 454 ? -10.210 -32.632 37.871 1.00 78.00 454 VAL A C 1
ATOM 3339 O O . VAL A 1 454 ? -9.354 -33.376 37.390 1.00 78.00 454 VAL A O 1
ATOM 3342 N N . GLN A 1 455 ? -10.048 -32.042 39.058 1.00 79.06 455 GLN A N 1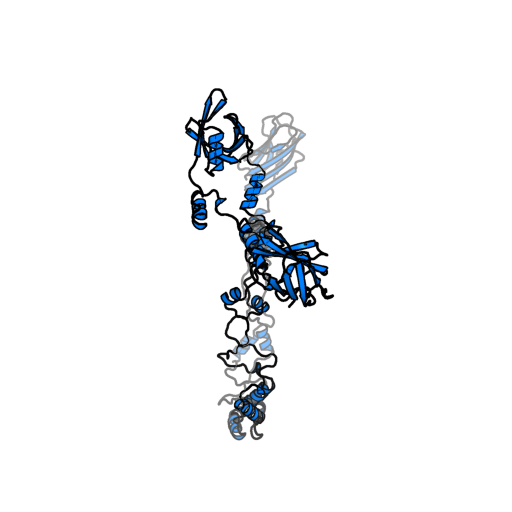
ATOM 3343 C CA . GLN A 1 455 ? -8.840 -32.213 39.867 1.00 79.06 455 GLN A CA 1
ATOM 3344 C C . GLN A 1 455 ? -8.608 -33.684 40.246 1.00 79.06 455 GLN A C 1
ATOM 3346 O O . GLN A 1 455 ? -7.476 -34.170 40.144 1.00 79.06 455 GLN A O 1
ATOM 3351 N N . THR A 1 456 ? -9.674 -34.406 40.614 1.00 78.12 456 THR A N 1
ATOM 3352 C CA . THR A 1 456 ? -9.634 -35.841 40.936 1.00 78.12 456 THR A CA 1
ATOM 3353 C C . THR A 1 456 ? -9.194 -36.691 39.744 1.00 78.12 456 THR A C 1
ATOM 3355 O O . THR A 1 456 ? -8.321 -37.546 39.894 1.00 78.12 456 THR A O 1
ATOM 3358 N N . SER A 1 457 ? -9.748 -36.457 38.551 1.00 80.00 457 SER A N 1
ATOM 3359 C CA . SER A 1 457 ? -9.377 -37.203 37.338 1.00 80.00 457 SER A CA 1
ATOM 3360 C C . SER A 1 457 ? -7.911 -36.999 36.952 1.00 80.00 457 SER A C 1
ATOM 3362 O O . SER A 1 457 ? -7.225 -37.960 36.612 1.00 80.00 457 SER A O 1
ATOM 3364 N N . LEU A 1 458 ? -7.395 -35.775 37.097 1.00 82.31 458 LEU A N 1
ATOM 3365 C CA . LEU A 1 458 ? -5.972 -35.491 36.890 1.00 82.31 458 LEU A CA 1
ATOM 3366 C C . LEU A 1 458 ? -5.082 -36.234 37.899 1.00 82.31 458 LEU A C 1
ATOM 3368 O O . LEU A 1 458 ? -3.998 -36.673 37.542 1.00 82.31 458 LEU A O 1
ATOM 3372 N N . GLY A 1 459 ? -5.536 -36.407 39.146 1.00 78.75 459 GLY A N 1
ATOM 3373 C CA . GLY A 1 459 ? -4.814 -37.203 40.146 1.00 78.75 459 GLY A CA 1
ATOM 3374 C C . GLY A 1 459 ? -4.731 -38.695 39.798 1.00 78.75 459 GLY A C 1
ATOM 3375 O O . GLY A 1 459 ? -3.712 -39.323 40.060 1.00 78.75 459 GLY A O 1
ATOM 3376 N N . LYS A 1 460 ? -5.763 -39.257 39.154 1.00 79.00 460 LYS A N 1
ATOM 3377 C CA . LYS A 1 460 ? -5.729 -40.640 38.636 1.00 79.00 460 LYS A CA 1
ATOM 3378 C C . LYS A 1 460 ? -4.776 -40.795 37.448 1.00 79.00 460 LYS A C 1
ATOM 3380 O O . LYS A 1 460 ? -4.140 -41.832 37.309 1.00 79.00 460 LYS A O 1
ATOM 3385 N N . ALA A 1 461 ? -4.663 -39.770 36.604 1.00 80.19 461 ALA A N 1
ATOM 3386 C CA . ALA A 1 461 ? -3.716 -39.763 35.490 1.00 80.19 461 ALA A CA 1
ATOM 3387 C C . ALA A 1 461 ? -2.252 -39.792 35.963 1.00 80.19 461 ALA A C 1
ATOM 3389 O O . ALA A 1 461 ? -1.405 -40.418 35.329 1.00 80.19 461 ALA A O 1
ATOM 3390 N N . ASP A 1 462 ? -1.954 -39.164 37.105 1.00 77.38 462 ASP A N 1
ATOM 3391 C CA . ASP A 1 462 ? -0.606 -39.154 37.677 1.00 77.38 462 ASP A CA 1
ATOM 3392 C C . ASP A 1 462 ? -0.098 -40.537 38.117 1.00 77.38 462 ASP A C 1
ATOM 3394 O O . ASP A 1 462 ? 1.119 -40.716 38.204 1.00 77.38 462 ASP A O 1
ATOM 3398 N N . SER A 1 463 ? -0.996 -41.500 38.363 1.00 73.94 463 SER A N 1
ATOM 3399 C CA . SER A 1 463 ? -0.686 -42.843 38.874 1.00 73.94 463 SER A CA 1
ATOM 3400 C C . SER A 1 463 ? -0.904 -43.989 37.871 1.00 73.94 463 SER A C 1
ATOM 3402 O O . SER A 1 463 ? -0.837 -45.156 38.258 1.00 73.94 463 SER A O 1
ATOM 3404 N N . ALA A 1 464 ? -1.143 -43.698 36.588 1.00 75.50 464 ALA A N 1
ATOM 3405 C CA . ALA A 1 464 ? -1.351 -44.723 35.562 1.00 75.50 464 ALA A CA 1
ATOM 3406 C C . ALA A 1 464 ? -0.042 -45.436 35.136 1.00 75.50 464 ALA A C 1
ATOM 3408 O O . ALA A 1 464 ? 1.024 -44.823 35.065 1.00 75.50 464 ALA A O 1
ATOM 3409 N N . LEU A 1 465 ? -0.126 -46.742 34.836 1.00 67.94 465 LEU A N 1
ATOM 3410 C CA . LEU A 1 465 ? 1.004 -47.592 34.423 1.00 67.94 465 LEU A CA 1
ATOM 3411 C C . LEU A 1 465 ? 1.483 -47.253 32.994 1.00 67.94 465 LEU A C 1
ATOM 3413 O O . LEU A 1 465 ? 0.670 -47.169 32.075 1.00 67.94 465 LEU A O 1
ATOM 3417 N N . GLN A 1 466 ? 2.801 -47.095 32.794 1.00 68.75 466 GLN A N 1
ATOM 3418 C CA . GLN A 1 466 ? 3.384 -46.552 31.548 1.00 68.75 466 GLN A CA 1
ATOM 3419 C C . GLN A 1 466 ? 4.324 -47.499 30.767 1.00 68.75 466 GLN A C 1
ATOM 3421 O O . GLN A 1 466 ? 4.980 -47.055 29.829 1.00 68.75 466 GLN A O 1
ATOM 3426 N N . ALA A 1 467 ? 4.431 -48.789 31.122 1.00 67.88 467 ALA A N 1
ATOM 3427 C CA . ALA A 1 467 ? 5.381 -49.713 30.478 1.00 67.88 467 ALA A CA 1
ATOM 3428 C C . ALA A 1 467 ? 4.772 -51.081 30.103 1.00 67.88 467 ALA A C 1
ATOM 3430 O O . ALA A 1 467 ? 3.943 -51.624 30.834 1.00 67.88 467 ALA A O 1
ATOM 3431 N N . VAL A 1 468 ? 5.213 -51.635 28.961 1.00 65.69 468 VAL A N 1
ATOM 3432 C CA . VAL A 1 4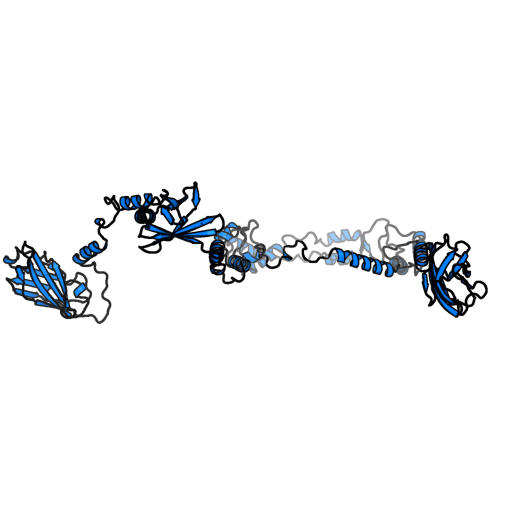68 ? 4.794 -52.940 28.402 1.00 65.69 468 VAL A CA 1
ATOM 3433 C C . VAL A 1 468 ? 5.519 -54.094 29.128 1.00 65.69 468 VAL A C 1
ATOM 3435 O O . VAL A 1 468 ? 6.725 -53.984 29.359 1.00 65.69 468 VAL A O 1
ATOM 3438 N N . PRO A 1 469 ? 4.845 -55.215 29.462 1.00 68.62 469 PRO A N 1
ATOM 3439 C CA . PRO A 1 469 ? 5.477 -56.391 30.079 1.00 68.62 469 PRO A CA 1
ATOM 3440 C C . PRO A 1 469 ? 6.610 -57.018 29.240 1.00 68.62 469 PRO A C 1
ATOM 3442 O O . PRO A 1 469 ? 6.543 -57.050 28.013 1.00 68.62 469 PRO A O 1
ATOM 3445 N N . SER A 1 470 ? 7.615 -57.609 29.897 1.00 63.84 470 SER A N 1
ATOM 3446 C CA . SER A 1 470 ? 8.849 -58.152 29.287 1.00 63.84 470 SER A CA 1
ATOM 3447 C C . SER A 1 470 ? 8.692 -59.404 28.402 1.00 63.84 470 SER A C 1
ATOM 3449 O O . SER A 1 470 ? 9.673 -59.872 27.831 1.00 63.84 470 SER A O 1
ATOM 3451 N N . THR A 1 471 ? 7.487 -59.965 28.264 1.00 64.25 471 THR A N 1
ATOM 3452 C CA . THR A 1 471 ? 7.203 -61.176 27.463 1.00 64.25 471 THR A CA 1
ATOM 3453 C C . THR A 1 471 ? 6.921 -60.901 25.981 1.00 64.25 471 THR A C 1
ATOM 3455 O O . THR A 1 471 ? 6.673 -61.833 25.214 1.00 64.25 471 THR A O 1
ATOM 3458 N N . TYR A 1 472 ? 6.985 -59.638 25.560 1.00 68.88 472 TYR A N 1
ATOM 3459 C CA . TYR A 1 472 ? 6.811 -59.205 24.177 1.00 68.88 472 TYR A CA 1
ATOM 3460 C C . TYR A 1 472 ? 8.142 -58.707 23.585 1.00 68.88 472 TYR A C 1
ATOM 3462 O O . TYR A 1 472 ? 8.939 -58.085 24.286 1.00 68.88 472 TYR A O 1
ATOM 3470 N N . ARG A 1 473 ? 8.394 -58.949 22.289 1.00 69.75 473 ARG A N 1
ATOM 3471 C CA . ARG A 1 473 ? 9.584 -58.418 21.587 1.00 69.75 473 ARG A CA 1
ATOM 3472 C C . ARG A 1 473 ? 9.299 -57.037 20.992 1.00 69.75 473 ARG A C 1
ATOM 3474 O O . ARG A 1 473 ? 8.206 -56.800 20.487 1.00 69.75 473 ARG A O 1
ATOM 3481 N N . THR A 1 474 ? 10.285 -56.140 21.039 1.00 68.44 474 THR A N 1
ATOM 3482 C CA . THR A 1 474 ? 10.230 -54.820 20.388 1.00 68.44 474 THR A CA 1
ATOM 3483 C C . THR A 1 474 ? 10.469 -54.937 18.882 1.00 68.44 474 THR A C 1
ATOM 3485 O O . THR A 1 474 ? 11.172 -55.840 18.428 1.00 68.44 474 THR A O 1
ATOM 3488 N N . ALA A 1 475 ? 9.965 -53.972 18.108 1.00 66.25 475 ALA A N 1
ATOM 3489 C CA . ALA A 1 475 ? 10.228 -53.876 16.669 1.00 66.25 475 ALA A CA 1
ATOM 3490 C C . ALA A 1 475 ? 11.735 -53.834 16.332 1.00 66.25 475 ALA A C 1
ATOM 3492 O O . ALA A 1 475 ? 12.161 -54.467 15.383 1.00 66.25 475 ALA A O 1
ATOM 3493 N N . SER A 1 476 ? 12.576 -53.213 17.166 1.00 67.31 476 SER A N 1
ATOM 3494 C CA . SER A 1 476 ? 14.034 -53.163 16.946 1.00 67.31 476 SER A CA 1
ATOM 3495 C C . SER A 1 476 ? 14.726 -54.530 17.014 1.00 67.31 476 SER A C 1
ATOM 3497 O O . SER A 1 476 ? 15.659 -54.812 16.256 1.00 67.31 476 SER A O 1
ATOM 3499 N N . ALA A 1 477 ? 14.266 -55.394 17.923 1.00 69.00 477 ALA A N 1
ATOM 3500 C CA . ALA A 1 477 ? 14.744 -56.767 18.004 1.00 69.00 477 ALA A CA 1
ATOM 3501 C C . ALA A 1 477 ? 14.325 -57.559 16.754 1.00 69.00 477 ALA A C 1
ATOM 3503 O O . ALA A 1 477 ? 15.075 -58.422 16.304 1.00 69.00 477 ALA A O 1
ATOM 3504 N N . GLN A 1 478 ? 13.171 -57.215 16.172 1.00 72.81 478 GLN A N 1
ATOM 3505 C CA . GLN A 1 478 ? 12.682 -57.790 14.924 1.00 72.81 478 GLN A CA 1
ATOM 3506 C C . GLN A 1 478 ? 13.464 -57.291 13.700 1.00 72.81 478 GLN A C 1
ATOM 3508 O O . GLN A 1 478 ? 13.941 -58.095 12.906 1.00 72.81 478 GLN A O 1
ATOM 3513 N N . ASP A 1 479 ? 13.695 -55.985 13.595 1.00 71.62 479 ASP A N 1
ATOM 3514 C CA . ASP A 1 479 ? 14.419 -55.361 12.483 1.00 71.62 479 ASP A CA 1
ATOM 3515 C C . ASP A 1 479 ? 15.848 -55.894 12.353 1.00 71.62 479 ASP A C 1
ATOM 3517 O O . ASP A 1 479 ? 16.365 -56.059 11.250 1.00 71.62 479 ASP A O 1
ATOM 3521 N N . THR A 1 480 ? 16.491 -56.209 13.480 1.00 74.69 480 THR A N 1
ATOM 3522 C CA . THR A 1 480 ? 17.837 -56.797 13.482 1.00 74.69 480 THR A CA 1
ATOM 3523 C C . THR A 1 480 ? 17.843 -58.154 12.772 1.00 74.69 480 THR A C 1
ATOM 3525 O O . THR A 1 480 ? 18.748 -58.430 11.986 1.00 74.69 480 THR A O 1
ATOM 3528 N N . ILE A 1 481 ? 16.812 -58.972 12.986 1.00 71.25 481 ILE A N 1
ATOM 3529 C CA . ILE A 1 481 ? 16.664 -60.291 12.361 1.00 71.25 481 ILE A CA 1
ATOM 3530 C C . ILE A 1 481 ? 16.246 -60.139 10.889 1.00 71.25 481 ILE A C 1
ATOM 3532 O O . ILE A 1 481 ? 16.870 -60.737 10.010 1.00 71.25 481 ILE A O 1
ATOM 3536 N N . ASP A 1 482 ? 15.267 -59.278 10.601 1.00 73.31 482 ASP A N 1
ATOM 3537 C CA . ASP A 1 482 ? 14.764 -59.036 9.243 1.00 73.31 482 ASP A CA 1
ATOM 3538 C C . ASP A 1 482 ? 15.801 -58.362 8.328 1.00 73.31 482 ASP A C 1
ATOM 3540 O O . ASP A 1 482 ? 15.826 -58.613 7.123 1.00 73.31 482 ASP A O 1
ATOM 3544 N N . SER A 1 483 ? 16.714 -57.555 8.879 1.00 73.81 483 SER A N 1
ATOM 3545 C CA . SER A 1 483 ? 17.768 -56.869 8.114 1.00 73.81 483 SER A CA 1
ATOM 3546 C C . SER A 1 483 ? 18.744 -57.825 7.423 1.00 73.81 483 SER A C 1
ATOM 3548 O O . SER A 1 483 ? 19.315 -57.489 6.377 1.00 73.81 483 SER A O 1
ATOM 3550 N N . GLY A 1 484 ? 18.904 -59.025 7.985 1.00 78.62 484 GLY A N 1
ATOM 3551 C CA . GLY A 1 484 ? 19.716 -60.103 7.436 1.00 78.62 484 GLY A CA 1
ATOM 3552 C C . GLY A 1 484 ? 18.989 -60.942 6.389 1.00 78.62 484 GLY A C 1
ATOM 3553 O O . GLY A 1 484 ? 19.558 -61.928 5.923 1.00 78.62 484 GLY A O 1
ATOM 3554 N N . LYS A 1 485 ? 17.751 -60.592 6.017 1.00 81.38 485 LYS A N 1
ATOM 3555 C CA . LYS A 1 485 ? 16.878 -61.430 5.193 1.00 81.38 485 LYS A CA 1
ATOM 3556 C C . LYS A 1 485 ? 16.247 -60.666 4.019 1.00 81.38 485 LYS A C 1
ATOM 3558 O O . LYS A 1 485 ? 16.169 -59.440 4.008 1.00 81.38 485 LYS A O 1
ATOM 3563 N N . VAL A 1 486 ? 15.783 -61.403 3.010 1.00 80.31 486 VAL A N 1
ATOM 3564 C CA . VAL A 1 486 ? 14.963 -60.918 1.884 1.00 80.31 486 VAL A CA 1
ATOM 3565 C C . VAL A 1 486 ? 13.780 -61.861 1.637 1.00 80.31 486 VAL A C 1
ATOM 3567 O O . VAL A 1 486 ? 13.841 -63.037 1.994 1.00 80.31 486 VAL A O 1
ATOM 3570 N N . ASP A 1 487 ? 12.687 -61.359 1.055 1.00 82.56 487 ASP A N 1
ATOM 3571 C CA . ASP A 1 487 ? 11.475 -62.155 0.797 1.00 82.56 487 ASP A CA 1
ATOM 3572 C C . ASP A 1 487 ? 11.729 -63.321 -0.161 1.00 82.56 487 ASP A C 1
ATOM 3574 O O . ASP A 1 487 ? 12.310 -63.157 -1.234 1.00 82.56 487 ASP A O 1
ATOM 3578 N N . LYS A 1 488 ? 11.266 -64.521 0.200 1.00 77.50 488 LYS A N 1
ATOM 3579 C CA . LYS A 1 488 ? 11.405 -65.693 -0.663 1.00 77.50 488 LYS A CA 1
ATOM 3580 C C . LYS A 1 488 ? 10.342 -65.655 -1.760 1.00 77.50 488 LYS A C 1
ATOM 3582 O O . LYS A 1 488 ? 9.149 -65.659 -1.476 1.00 77.50 488 LYS A O 1
ATOM 3587 N N . VAL A 1 489 ? 10.767 -65.695 -3.021 1.00 73.44 489 VAL A N 1
ATOM 3588 C CA . VAL A 1 489 ? 9.870 -65.871 -4.174 1.00 73.44 489 VAL A CA 1
ATOM 3589 C C . VAL A 1 489 ? 10.135 -67.237 -4.791 1.00 73.44 489 VAL A C 1
ATOM 3591 O O . VAL A 1 489 ? 11.264 -67.541 -5.179 1.00 73.44 489 VAL A O 1
ATOM 3594 N N . THR A 1 490 ? 9.101 -68.073 -4.879 1.00 70.69 490 THR A N 1
ATOM 3595 C CA . THR A 1 490 ? 9.196 -69.412 -5.476 1.00 70.69 490 THR A CA 1
ATOM 3596 C C . THR A 1 490 ? 9.762 -69.323 -6.897 1.00 70.69 490 THR A C 1
ATOM 3598 O O . THR A 1 490 ? 9.208 -68.626 -7.743 1.00 70.69 490 THR A O 1
ATOM 3601 N N . GLY A 1 491 ? 10.878 -70.014 -7.155 1.00 62.81 491 GLY A N 1
ATOM 3602 C CA . GLY A 1 491 ? 11.550 -70.039 -8.462 1.00 62.81 491 GLY A CA 1
ATOM 3603 C C . GLY A 1 491 ? 12.592 -68.936 -8.710 1.00 62.81 491 GLY A C 1
ATOM 3604 O O . GLY A 1 491 ? 13.190 -68.929 -9.781 1.00 62.81 491 GLY A O 1
ATOM 3605 N N . LYS A 1 492 ? 12.851 -68.034 -7.749 1.00 63.28 492 LYS A N 1
ATOM 3606 C CA . LYS A 1 492 ? 13.908 -67.006 -7.840 1.00 63.28 492 LYS A CA 1
ATOM 3607 C C . LYS A 1 492 ? 15.083 -67.281 -6.891 1.00 63.28 492 LYS A C 1
ATOM 3609 O O . LYS A 1 492 ? 14.897 -67.846 -5.816 1.00 63.28 492 LYS A O 1
ATOM 3614 N N . GLY A 1 493 ? 16.278 -66.829 -7.281 1.00 66.00 493 GLY A N 1
ATOM 3615 C CA . GLY A 1 493 ? 17.498 -66.796 -6.458 1.00 66.00 493 GLY A CA 1
ATOM 3616 C C . GLY A 1 493 ? 18.124 -65.391 -6.401 1.00 66.00 493 GLY A C 1
ATOM 3617 O O . GLY A 1 493 ? 17.605 -64.457 -7.012 1.00 66.00 493 GLY A O 1
ATOM 3618 N N . LEU A 1 494 ? 19.232 -65.227 -5.668 1.00 66.75 494 LEU A N 1
ATOM 3619 C CA . LEU A 1 494 ? 20.037 -63.989 -5.667 1.00 66.75 494 LEU A CA 1
ATOM 3620 C C . LEU A 1 494 ? 20.762 -63.811 -7.025 1.00 66.75 494 LEU A C 1
ATOM 3622 O O . LEU A 1 494 ? 21.255 -64.798 -7.572 1.00 66.75 494 LEU A O 1
ATOM 3626 N N . SER A 1 495 ? 20.842 -62.583 -7.562 1.00 65.81 495 SER A N 1
ATOM 3627 C CA . SER A 1 495 ? 21.438 -62.270 -8.884 1.00 65.81 495 SER A CA 1
ATOM 3628 C C . SER A 1 495 ? 22.912 -62.706 -9.031 1.00 65.81 495 SER A C 1
ATOM 3630 O O . SER A 1 495 ? 23.667 -62.795 -8.054 1.00 65.81 495 SER A O 1
ATOM 3632 N N . THR A 1 496 ? 23.338 -62.993 -10.276 1.00 56.94 496 THR A N 1
ATOM 3633 C CA . THR A 1 496 ? 24.721 -63.434 -10.592 1.00 56.94 496 THR A CA 1
ATOM 3634 C C . THR A 1 496 ? 25.583 -62.358 -11.284 1.00 56.94 496 THR A C 1
ATOM 3636 O O . THR A 1 496 ? 26.801 -62.435 -11.171 1.00 56.94 496 THR A O 1
ATOM 3639 N N . ASN A 1 497 ? 25.005 -61.339 -11.944 1.00 55.75 497 ASN A N 1
ATOM 3640 C CA . ASN A 1 497 ? 25.749 -60.317 -12.711 1.00 55.75 497 ASN A CA 1
ATOM 3641 C C . ASN A 1 497 ? 25.240 -58.880 -12.457 1.00 55.75 497 ASN A C 1
ATOM 3643 O O . ASN A 1 497 ? 24.410 -58.372 -13.212 1.00 55.75 497 ASN A O 1
ATOM 3647 N N . ASP A 1 498 ? 25.781 -58.205 -11.441 1.00 57.72 498 ASP A N 1
ATOM 3648 C CA . ASP A 1 498 ? 25.504 -56.787 -11.157 1.00 57.72 498 ASP A CA 1
ATOM 3649 C C . ASP A 1 498 ? 26.474 -55.847 -11.934 1.00 57.72 498 ASP A C 1
ATOM 3651 O O . ASP A 1 498 ? 27.538 -56.280 -12.390 1.00 57.72 498 ASP A O 1
ATOM 3655 N N . TYR A 1 499 ? 26.130 -54.557 -12.127 1.00 54.00 499 TYR A N 1
ATOM 3656 C CA . TYR A 1 499 ? 27.024 -53.561 -12.758 1.00 54.00 499 TYR A CA 1
ATOM 3657 C C . TYR A 1 499 ? 28.390 -53.530 -12.053 1.00 54.00 499 TYR A C 1
ATOM 3659 O O . TYR A 1 499 ? 28.458 -53.323 -10.844 1.00 54.00 499 TYR A O 1
ATOM 3667 N N . THR A 1 500 ? 2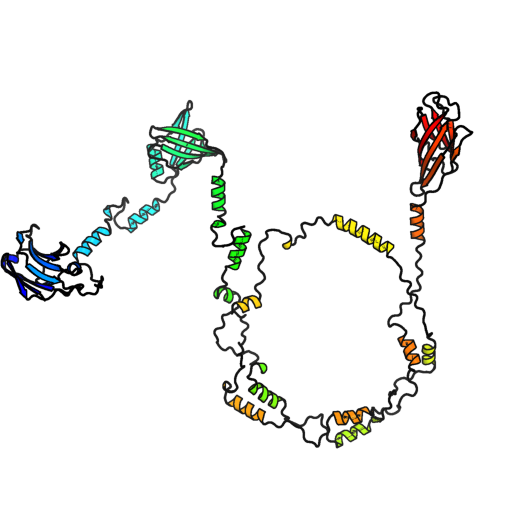9.498 -53.634 -12.794 1.00 59.09 500 THR A N 1
ATOM 3668 C CA . THR A 1 500 ? 30.809 -53.321 -12.207 1.00 59.09 500 THR A CA 1
ATOM 3669 C C . THR A 1 500 ? 30.922 -51.812 -11.980 1.00 59.09 500 THR A C 1
ATOM 3671 O O . THR A 1 500 ? 30.425 -51.019 -12.784 1.00 59.09 500 THR A O 1
ATOM 3674 N N . ASN A 1 501 ? 31.631 -51.390 -10.926 1.00 62.53 501 ASN A N 1
ATOM 3675 C CA . ASN A 1 501 ? 31.874 -49.965 -10.647 1.00 62.53 501 ASN A CA 1
ATOM 3676 C C . ASN A 1 501 ? 32.490 -49.228 -11.853 1.00 62.53 501 ASN A C 1
ATOM 3678 O O . ASN A 1 501 ? 32.201 -48.057 -12.076 1.00 62.53 501 ASN A O 1
ATOM 3682 N N . ALA A 1 502 ? 33.274 -49.929 -12.680 1.00 61.78 502 ALA A N 1
ATOM 3683 C CA . ALA A 1 502 ? 33.840 -49.395 -13.916 1.00 61.78 502 ALA A CA 1
ATOM 3684 C C . ALA A 1 502 ? 32.779 -49.098 -14.995 1.00 61.78 502 ALA A C 1
ATOM 3686 O O . ALA A 1 502 ? 32.868 -48.081 -15.677 1.00 61.78 502 ALA A O 1
ATOM 3687 N N . ALA A 1 503 ? 31.764 -49.956 -15.148 1.00 63.59 503 ALA A N 1
ATOM 3688 C CA . ALA A 1 503 ? 30.659 -49.719 -16.079 1.00 63.59 503 ALA A CA 1
ATOM 3689 C C . ALA A 1 503 ? 29.734 -48.604 -15.572 1.00 63.59 503 ALA A C 1
ATOM 3691 O O . ALA A 1 503 ? 29.312 -47.755 -16.356 1.00 63.59 503 ALA A O 1
ATOM 3692 N N . LYS A 1 504 ? 29.485 -48.559 -14.255 1.00 66.88 504 LYS A N 1
ATOM 3693 C CA . LYS A 1 504 ? 28.729 -47.469 -13.632 1.00 66.88 504 LYS A CA 1
ATOM 3694 C C . LYS A 1 504 ? 29.420 -46.118 -13.851 1.00 66.88 504 LYS A C 1
ATOM 3696 O O . LYS A 1 504 ? 28.768 -45.185 -14.293 1.00 66.88 504 LYS A O 1
ATOM 3701 N N . ALA A 1 505 ? 30.738 -46.039 -13.655 1.00 67.25 505 ALA A N 1
ATOM 3702 C CA . ALA A 1 505 ? 31.507 -44.811 -13.866 1.00 67.25 505 ALA A CA 1
ATOM 3703 C C . ALA A 1 505 ? 31.440 -44.289 -15.314 1.00 67.25 505 ALA A C 1
ATOM 3705 O O . ALA A 1 505 ? 31.370 -43.083 -15.520 1.00 67.25 505 ALA A O 1
ATOM 3706 N N . LYS A 1 506 ? 31.415 -45.177 -16.320 1.00 70.00 506 LYS A N 1
ATOM 3707 C CA . LYS A 1 506 ? 31.253 -44.779 -17.732 1.00 70.00 506 LYS A CA 1
ATOM 3708 C C . LYS A 1 506 ? 29.879 -44.173 -18.026 1.00 70.00 506 LYS A C 1
ATOM 3710 O O . LYS A 1 506 ? 29.793 -43.226 -18.798 1.00 70.00 506 LYS A O 1
ATOM 3715 N N . VAL A 1 507 ? 28.819 -44.727 -17.436 1.00 69.75 507 VAL A N 1
ATOM 3716 C CA . VAL A 1 507 ? 27.446 -44.223 -17.605 1.00 69.75 507 VAL A CA 1
ATOM 3717 C C . VAL A 1 507 ? 27.234 -42.943 -16.795 1.00 69.75 507 VAL A C 1
ATOM 3719 O O . VAL A 1 507 ? 26.676 -41.989 -17.321 1.00 69.75 507 VAL A O 1
ATOM 3722 N N . ASP A 1 508 ? 27.742 -42.886 -15.562 1.00 68.06 508 ASP A N 1
ATOM 3723 C CA . ASP A 1 508 ? 27.703 -41.690 -14.711 1.00 68.06 508 ASP A CA 1
ATOM 3724 C C . ASP A 1 508 ? 28.500 -40.517 -15.314 1.00 68.06 508 ASP A C 1
ATOM 3726 O O . ASP A 1 508 ? 28.168 -39.359 -15.076 1.00 68.06 508 ASP A O 1
ATOM 3730 N N . ALA A 1 509 ? 29.548 -40.797 -16.101 1.00 66.81 509 ALA A N 1
ATOM 3731 C CA . ALA A 1 509 ? 30.322 -39.777 -16.810 1.00 66.81 509 ALA A CA 1
ATOM 3732 C C . ALA A 1 509 ? 29.548 -39.119 -17.968 1.00 66.81 509 ALA A C 1
ATOM 3734 O O . ALA A 1 509 ? 30.014 -38.126 -18.531 1.00 66.81 509 ALA A O 1
ATOM 3735 N N . ILE A 1 510 ? 28.378 -39.652 -18.339 1.00 65.75 510 ILE A N 1
ATOM 3736 C CA . ILE A 1 510 ? 27.463 -38.991 -19.265 1.00 65.75 510 ILE A CA 1
ATOM 3737 C C . ILE A 1 510 ? 26.620 -38.007 -18.443 1.00 65.75 510 ILE A C 1
ATOM 3739 O O . ILE A 1 510 ? 25.864 -38.437 -17.570 1.00 65.75 510 ILE A O 1
ATOM 3743 N N . PRO A 1 511 ? 26.712 -36.690 -18.697 1.00 66.19 511 PRO A N 1
ATOM 3744 C CA . PRO A 1 511 ? 25.868 -35.728 -17.999 1.00 66.19 511 PRO A CA 1
ATOM 3745 C C . PRO A 1 511 ? 24.393 -36.037 -18.279 1.00 66.19 511 PRO A C 1
ATOM 3747 O O . PRO A 1 511 ? 24.052 -36.479 -19.372 1.00 66.19 511 PRO A O 1
ATOM 3750 N N . ALA A 1 512 ? 23.501 -35.764 -17.324 1.00 58.66 512 ALA A N 1
ATOM 3751 C CA . ALA A 1 512 ? 22.078 -36.128 -17.399 1.00 58.66 512 ALA A CA 1
ATOM 3752 C C . ALA A 1 512 ? 21.310 -35.540 -18.609 1.00 58.66 512 ALA A C 1
ATOM 3754 O O . ALA A 1 512 ? 20.157 -35.894 -18.850 1.00 58.66 512 ALA A O 1
ATOM 3755 N N . SER A 1 513 ? 21.911 -34.624 -19.373 1.00 56.97 513 SER A N 1
ATOM 3756 C CA . SER A 1 513 ? 21.328 -34.014 -20.575 1.00 56.97 513 SER A CA 1
ATOM 3757 C C . SER A 1 513 ? 22.418 -33.688 -21.604 1.00 56.97 513 SER A C 1
ATOM 3759 O O . SER A 1 513 ? 22.775 -32.520 -21.776 1.00 56.97 513 SER A O 1
ATOM 3761 N N . PRO A 1 514 ? 22.994 -34.695 -22.280 1.00 60.81 514 PRO A N 1
ATOM 3762 C CA . PRO A 1 514 ? 24.038 -34.456 -23.266 1.00 60.81 514 PRO A CA 1
ATOM 3763 C C . PRO A 1 514 ? 23.416 -33.783 -24.500 1.00 60.81 514 PRO A C 1
ATOM 3765 O O . PRO A 1 514 ? 22.532 -34.348 -25.144 1.00 60.81 514 PRO A O 1
ATOM 3768 N N . LYS A 1 515 ? 23.848 -32.560 -24.828 1.00 56.69 515 LYS A N 1
ATOM 3769 C CA . LYS A 1 515 ? 23.424 -31.863 -26.051 1.00 56.69 515 LYS A CA 1
ATOM 3770 C C . LYS A 1 515 ? 24.373 -32.231 -27.188 1.00 56.69 515 LYS A C 1
ATOM 3772 O O . LYS A 1 515 ? 25.538 -31.852 -27.168 1.00 56.69 515 LYS A O 1
ATOM 3777 N N . TYR A 1 516 ? 23.868 -32.967 -28.170 1.00 54.16 516 TYR A N 1
ATOM 3778 C CA . TYR A 1 516 ? 24.569 -33.237 -29.422 1.00 54.16 516 TYR A CA 1
ATOM 3779 C C . TYR A 1 516 ? 24.058 -32.239 -30.463 1.00 54.16 516 TYR A C 1
ATOM 3781 O O . TYR A 1 516 ? 22.892 -32.314 -30.843 1.00 54.16 516 TYR A O 1
ATOM 3789 N N . THR A 1 517 ? 24.882 -31.288 -30.901 1.00 48.94 517 THR A N 1
ATOM 3790 C CA . THR A 1 517 ? 24.498 -30.344 -31.964 1.00 48.94 517 THR A CA 1
ATOM 3791 C C . THR A 1 517 ? 25.522 -30.385 -33.089 1.00 48.94 517 THR A C 1
ATOM 3793 O O . THR A 1 517 ? 26.636 -29.888 -32.942 1.00 48.94 517 THR A O 1
ATOM 3796 N N . ASP A 1 518 ? 25.130 -30.996 -34.204 1.00 47.53 518 ASP A N 1
ATOM 3797 C CA . ASP A 1 518 ? 25.821 -30.919 -35.491 1.00 47.53 518 ASP A CA 1
ATOM 3798 C C . ASP A 1 518 ? 25.380 -29.633 -36.206 1.00 47.53 518 ASP A C 1
ATOM 3800 O O . ASP A 1 518 ? 24.469 -29.638 -37.029 1.00 47.53 518 ASP A O 1
ATOM 3804 N N . THR A 1 519 ? 25.939 -28.491 -35.809 1.00 53.97 519 THR A N 1
ATOM 3805 C CA . THR A 1 519 ? 25.650 -27.203 -36.461 1.00 53.97 519 THR A CA 1
ATOM 3806 C C . THR A 1 519 ? 26.914 -26.363 -36.549 1.00 53.97 519 THR A C 1
ATOM 3808 O O . THR A 1 519 ? 27.323 -25.729 -35.579 1.00 53.97 519 THR A O 1
ATOM 3811 N N . VAL A 1 520 ? 27.521 -26.348 -37.735 1.00 53.94 520 VAL A N 1
ATOM 3812 C CA . VAL A 1 520 ? 28.530 -25.358 -38.133 1.00 53.94 520 VAL A CA 1
ATOM 3813 C C . VAL A 1 520 ? 27.795 -24.062 -38.497 1.00 53.94 520 VAL A C 1
ATOM 3815 O O . VAL A 1 520 ? 26.935 -24.068 -39.374 1.00 53.94 520 VAL A O 1
ATOM 3818 N N . TYR A 1 521 ? 28.097 -22.958 -37.810 1.00 55.91 521 TYR A N 1
ATOM 3819 C CA . TYR A 1 521 ? 27.523 -21.633 -38.081 1.00 55.91 521 TYR A CA 1
ATOM 3820 C C . TYR A 1 521 ? 28.335 -20.913 -39.173 1.00 55.91 521 TYR A C 1
ATOM 3822 O O . TYR A 1 521 ? 29.534 -20.702 -38.994 1.00 55.91 521 TYR A O 1
ATOM 3830 N N . ASP A 1 522 ? 27.702 -20.544 -40.294 1.00 58.16 522 ASP A N 1
ATOM 3831 C CA . ASP A 1 522 ? 28.335 -19.833 -41.419 1.00 58.16 522 ASP A CA 1
ATOM 3832 C C . ASP A 1 522 ? 28.049 -18.319 -41.355 1.00 58.16 522 ASP A C 1
ATOM 3834 O O . ASP A 1 522 ? 26.949 -17.856 -41.658 1.00 58.16 522 ASP A O 1
ATOM 3838 N N . ASP A 1 523 ? 29.056 -17.536 -40.957 1.00 63.03 523 ASP A N 1
ATOM 3839 C CA . ASP A 1 523 ? 28.998 -16.073 -40.840 1.00 63.03 523 ASP A CA 1
ATOM 3840 C C . ASP A 1 523 ? 29.591 -15.330 -42.054 1.00 63.03 523 ASP A C 1
ATOM 3842 O O . ASP A 1 523 ? 29.774 -14.104 -42.017 1.00 63.03 523 ASP A O 1
ATOM 3846 N N . THR A 1 524 ? 29.844 -16.049 -43.156 1.00 68.19 524 THR A N 1
ATOM 3847 C CA . THR A 1 524 ? 30.462 -15.519 -44.383 1.00 68.19 524 THR A CA 1
ATOM 3848 C C . THR A 1 524 ? 29.730 -14.278 -44.895 1.00 68.19 524 THR A C 1
ATOM 3850 O O . THR A 1 524 ? 30.357 -13.265 -45.204 1.00 68.19 524 THR A O 1
ATOM 3853 N N . ALA A 1 525 ? 28.393 -14.293 -44.891 1.00 59.25 525 ALA A N 1
ATOM 3854 C CA . ALA A 1 525 ? 27.577 -13.179 -45.378 1.00 59.25 525 ALA A CA 1
ATOM 3855 C C . ALA A 1 525 ? 27.756 -11.881 -44.564 1.00 59.25 525 ALA A C 1
ATOM 3857 O O . ALA A 1 525 ? 27.691 -10.783 -45.120 1.00 59.25 525 ALA A O 1
ATOM 3858 N N . VAL A 1 526 ? 27.997 -11.983 -43.253 1.00 65.38 526 VAL A N 1
ATOM 3859 C CA . VAL A 1 526 ? 28.172 -10.816 -42.374 1.00 65.38 526 VAL A CA 1
ATOM 3860 C C . VAL A 1 526 ? 29.567 -10.219 -42.556 1.00 65.38 526 VAL A C 1
ATOM 3862 O O . VAL A 1 526 ? 29.696 -9.003 -42.715 1.00 65.38 526 VAL A O 1
ATOM 3865 N N . LYS A 1 527 ? 30.603 -11.064 -42.629 1.00 68.75 527 LYS A N 1
ATOM 3866 C CA . LYS A 1 527 ? 31.984 -10.632 -42.904 1.00 68.75 527 LYS A CA 1
ATOM 3867 C C . LYS A 1 527 ? 32.118 -9.979 -44.280 1.00 68.75 527 LYS A C 1
ATOM 3869 O O . LYS A 1 527 ? 32.755 -8.933 -44.394 1.00 68.75 527 LYS A O 1
ATOM 3874 N N . SER A 1 528 ? 31.456 -10.523 -45.306 1.00 64.62 528 SER A N 1
ATOM 3875 C CA . SER A 1 528 ? 31.436 -9.922 -46.646 1.00 64.62 528 SER A CA 1
ATOM 3876 C C . SER A 1 528 ? 30.795 -8.532 -46.662 1.00 64.62 528 SER A C 1
ATOM 3878 O O . SER A 1 528 ? 31.294 -7.637 -47.342 1.00 64.62 528 SER A O 1
ATOM 3880 N N . ARG A 1 529 ? 29.721 -8.315 -45.890 1.00 66.44 529 ARG A N 1
ATOM 3881 C CA . ARG A 1 529 ? 29.066 -6.999 -45.793 1.00 66.44 529 ARG A CA 1
ATOM 3882 C C . ARG A 1 529 ? 29.933 -5.962 -45.080 1.00 66.44 529 ARG A C 1
ATOM 3884 O O . ARG A 1 529 ? 29.924 -4.807 -45.488 1.00 66.44 529 ARG A O 1
ATOM 3891 N N . LEU A 1 530 ? 30.687 -6.361 -44.055 1.00 69.06 530 LEU A N 1
ATOM 3892 C CA . LEU A 1 530 ? 31.583 -5.463 -43.320 1.00 69.06 530 LEU A CA 1
ATOM 3893 C C . LEU A 1 530 ? 32.782 -5.024 -44.178 1.00 69.06 530 LEU A C 1
ATOM 3895 O O . LEU A 1 530 ? 33.064 -3.833 -44.278 1.00 69.06 530 LEU A O 1
ATOM 3899 N N . ALA A 1 531 ? 33.410 -5.962 -44.895 1.00 64.56 531 ALA A N 1
ATOM 3900 C CA . ALA A 1 531 ? 34.512 -5.657 -45.811 1.00 64.56 531 ALA A CA 1
ATOM 3901 C C . ALA A 1 531 ? 34.105 -4.689 -46.943 1.00 64.56 531 ALA A C 1
ATOM 3903 O O . ALA A 1 531 ? 34.900 -3.842 -47.353 1.00 64.56 531 ALA A O 1
ATOM 3904 N N . ALA A 1 532 ? 32.859 -4.776 -47.424 1.00 61.41 532 ALA A N 1
ATOM 3905 C CA . ALA A 1 532 ? 32.332 -3.901 -48.472 1.00 61.41 532 ALA A CA 1
ATOM 3906 C C . ALA A 1 532 ? 32.106 -2.444 -48.020 1.00 61.41 532 ALA A C 1
ATOM 3908 O O . ALA A 1 532 ? 32.102 -1.545 -48.858 1.00 61.41 532 ALA A O 1
ATOM 3909 N N . VAL A 1 533 ? 31.923 -2.196 -46.719 1.00 62.41 533 VAL A N 1
ATOM 3910 C CA . VAL A 1 533 ? 31.714 -0.843 -46.170 1.00 62.41 533 VAL A CA 1
ATOM 3911 C C . VAL A 1 533 ? 33.044 -0.122 -45.919 1.00 62.41 533 VAL A C 1
ATOM 3913 O O . VAL A 1 533 ? 33.118 1.096 -46.061 1.00 62.41 533 VAL A O 1
ATOM 3916 N N . GLU A 1 534 ? 34.109 -0.856 -45.591 1.00 65.62 534 GLU A N 1
ATOM 3917 C CA . GLU A 1 534 ? 35.379 -0.272 -45.131 1.00 65.62 534 GLU A CA 1
ATOM 3918 C C . GLU A 1 534 ? 36.454 -0.152 -46.235 1.00 65.62 534 GLU A C 1
ATOM 3920 O O . GLU A 1 534 ? 37.360 0.683 -46.142 1.00 65.62 534 GLU A O 1
ATOM 3925 N N . GLY A 1 535 ? 36.372 -0.946 -47.310 1.00 69.75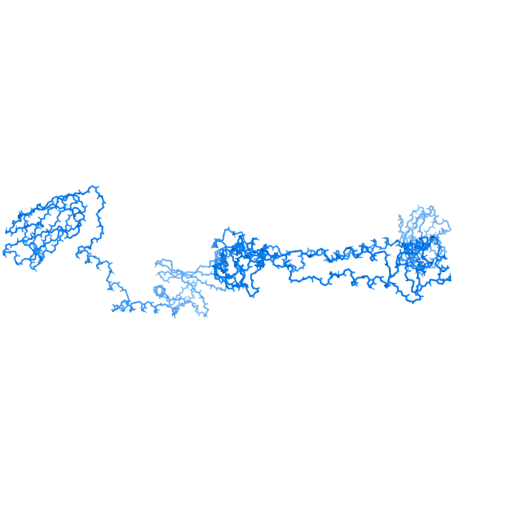 535 GLY A N 1
ATOM 3926 C CA . GLY A 1 535 ? 37.393 -0.992 -48.362 1.00 69.75 535 GLY A CA 1
ATOM 3927 C C . GLY A 1 535 ? 37.117 -0.080 -49.564 1.00 69.75 535 GLY A C 1
ATOM 3928 O O . GLY A 1 535 ? 36.332 -0.438 -50.435 1.00 69.75 535 GLY A O 1
ATOM 3929 N N . MET A 1 536 ? 37.815 1.060 -49.684 1.00 79.88 536 MET A N 1
ATOM 3930 C CA . MET A 1 536 ? 37.841 1.830 -50.945 1.00 79.88 536 MET A CA 1
ATOM 3931 C C . MET A 1 536 ? 38.979 1.359 -51.873 1.00 79.88 536 MET A C 1
ATOM 3933 O O . MET A 1 536 ? 40.138 1.300 -51.449 1.00 79.88 536 MET A O 1
ATOM 3937 N N . GLU A 1 537 ? 38.671 1.080 -53.139 1.00 87.19 537 GLU A N 1
ATOM 3938 C CA . GLU A 1 537 ? 39.614 0.624 -54.177 1.00 87.19 537 GLU A CA 1
ATOM 3939 C C . GLU A 1 537 ? 40.464 1.797 -54.702 1.00 87.19 537 GLU A C 1
ATOM 3941 O O . GLU A 1 537 ? 39.950 2.897 -54.874 1.00 87.19 537 GLU A O 1
ATOM 3946 N N . ASN A 1 538 ? 41.759 1.606 -54.968 1.00 89.94 538 ASN A N 1
ATOM 3947 C CA . ASN A 1 538 ? 42.595 2.667 -55.547 1.00 89.94 538 ASN A CA 1
ATOM 3948 C C . ASN A 1 538 ? 42.319 2.823 -57.049 1.00 89.94 538 ASN A C 1
ATOM 3950 O O . ASN A 1 538 ? 42.344 1.845 -57.790 1.00 89.94 538 ASN A O 1
ATOM 3954 N N . VAL A 1 539 ? 42.132 4.059 -57.512 1.00 92.19 539 VAL A N 1
ATOM 3955 C CA . VAL A 1 539 ? 41.989 4.390 -58.935 1.00 92.19 539 VAL A CA 1
ATOM 3956 C C . VAL A 1 539 ? 43.303 4.978 -59.441 1.00 92.19 539 VAL A C 1
ATOM 3958 O O . VAL A 1 539 ? 43.792 5.979 -58.921 1.00 92.19 539 VAL A O 1
ATOM 3961 N N . ALA A 1 540 ? 43.899 4.347 -60.451 1.00 93.56 540 ALA A N 1
ATOM 3962 C CA . ALA A 1 540 ? 45.158 4.809 -61.023 1.00 93.56 540 ALA A CA 1
ATOM 3963 C C . ALA A 1 540 ? 44.945 6.061 -61.888 1.00 93.56 540 ALA A C 1
ATOM 3965 O O . ALA A 1 540 ? 44.096 6.064 -62.782 1.00 93.56 540 ALA A O 1
ATOM 3966 N N . LEU A 1 541 ? 45.752 7.098 -61.649 1.00 93.44 541 LEU A N 1
ATOM 3967 C CA . LEU A 1 541 ? 45.847 8.287 -62.494 1.00 93.44 541 LEU A CA 1
ATOM 3968 C C . LEU A 1 541 ? 47.264 8.392 -63.063 1.00 93.44 541 LEU A C 1
ATOM 3970 O O . LEU A 1 541 ? 48.251 8.189 -62.354 1.00 93.44 541 LEU A O 1
ATOM 3974 N N . THR A 1 542 ? 47.383 8.718 -64.345 1.00 92.62 542 THR A N 1
ATOM 3975 C CA . THR A 1 542 ? 48.687 8.895 -65.005 1.00 92.62 542 THR A CA 1
ATOM 3976 C C . THR A 1 542 ? 48.772 10.276 -65.622 1.00 92.62 542 THR A C 1
ATOM 3978 O O . THR A 1 542 ? 47.836 10.691 -66.295 1.00 92.62 542 THR A O 1
ATOM 3981 N N . VAL A 1 543 ? 49.886 10.982 -65.447 1.00 89.00 543 VAL A N 1
ATOM 3982 C CA . VAL A 1 543 ? 50.066 12.325 -66.017 1.00 89.00 543 VAL A CA 1
ATOM 3983 C C . VAL A 1 543 ? 49.990 12.276 -67.545 1.00 89.00 543 VAL A C 1
ATOM 3985 O O . VAL A 1 543 ? 50.668 11.471 -68.182 1.00 89.00 543 VAL A O 1
ATOM 3988 N N . ALA A 1 544 ? 49.191 13.159 -68.140 1.00 83.19 544 ALA A N 1
ATOM 3989 C CA . ALA A 1 544 ? 49.102 13.308 -69.586 1.00 83.19 544 ALA A CA 1
ATOM 3990 C C . ALA A 1 544 ? 50.305 14.125 -70.100 1.00 83.19 544 ALA A C 1
ATOM 3992 O O . ALA A 1 544 ? 50.480 15.294 -69.751 1.00 83.19 544 ALA A O 1
ATOM 3993 N N . SER A 1 545 ? 51.162 13.477 -70.898 1.00 74.06 545 SER A N 1
ATOM 3994 C CA . SER A 1 545 ? 52.303 14.024 -71.658 1.00 74.06 545 SER A CA 1
ATOM 3995 C C . SER A 1 545 ? 52.995 15.262 -71.067 1.00 74.06 545 SER A C 1
ATOM 3997 O O . SER A 1 545 ? 52.932 16.348 -71.639 1.00 74.06 545 SER A O 1
ATOM 3999 N N . GLY A 1 546 ? 53.679 15.099 -69.928 1.00 80.12 546 GLY A N 1
ATOM 4000 C CA . GLY A 1 546 ? 54.630 16.085 -69.383 1.00 80.12 546 GLY A CA 1
ATOM 4001 C C . GLY A 1 546 ? 54.040 17.436 -68.958 1.00 80.12 546 GLY A C 1
ATOM 4002 O O . GLY A 1 546 ? 54.798 18.350 -68.632 1.00 80.12 546 GLY A O 1
ATOM 4003 N N . ARG A 1 547 ? 52.707 17.575 -68.955 1.00 87.69 547 ARG A N 1
ATOM 4004 C CA . ARG A 1 547 ? 52.003 18.833 -68.653 1.00 87.69 547 ARG A CA 1
ATOM 4005 C C . ARG A 1 547 ? 51.985 19.184 -67.171 1.00 87.69 547 ARG A C 1
ATOM 4007 O O . ARG A 1 547 ? 51.779 20.350 -66.845 1.00 87.69 547 ARG A O 1
ATOM 4014 N N . LEU A 1 548 ? 52.225 18.207 -66.298 1.00 92.88 548 LEU A N 1
ATOM 4015 C CA . LEU A 1 548 ? 52.441 18.409 -64.869 1.00 92.88 548 LEU A CA 1
ATOM 4016 C C . LEU A 1 548 ? 53.775 17.792 -64.436 1.00 92.88 548 LEU A C 1
ATOM 4018 O O . LEU A 1 548 ? 54.154 16.721 -64.910 1.00 92.88 548 LEU A O 1
ATOM 4022 N N . THR A 1 549 ? 54.450 18.442 -63.498 1.00 93.00 549 THR A N 1
ATOM 4023 C CA . THR A 1 549 ? 55.616 17.927 -62.766 1.00 93.00 549 THR A CA 1
ATOM 4024 C C . THR A 1 549 ? 55.309 17.891 -61.268 1.00 93.00 549 THR A C 1
ATOM 4026 O O . THR A 1 549 ? 54.295 18.432 -60.828 1.00 93.00 549 THR A O 1
ATOM 4029 N N . ASN A 1 550 ? 56.142 17.202 -60.476 1.00 92.50 550 ASN A N 1
ATOM 4030 C CA . ASN A 1 550 ? 55.954 17.046 -59.023 1.00 92.50 550 ASN A CA 1
ATOM 4031 C C . ASN A 1 550 ? 54.552 16.542 -58.634 1.00 92.50 550 ASN A C 1
ATOM 4033 O O . ASN A 1 550 ? 53.945 17.017 -57.674 1.00 92.50 550 ASN A O 1
ATOM 4037 N N . VAL A 1 551 ? 54.020 15.595 -59.414 1.00 93.00 551 VAL A N 1
ATOM 4038 C CA . VAL A 1 551 ? 52.637 15.144 -59.255 1.00 93.00 551 VAL A CA 1
ATOM 4039 C C . VAL A 1 551 ? 52.496 14.181 -58.084 1.00 93.00 551 VAL A C 1
ATOM 4041 O O . VAL A 1 551 ? 53.185 13.167 -58.014 1.00 93.00 551 VAL A O 1
ATOM 4044 N N . SER A 1 552 ? 51.534 14.467 -57.213 1.00 94.25 552 SER A N 1
ATOM 4045 C CA . SER A 1 552 ? 51.020 13.551 -56.199 1.00 94.25 552 SER A CA 1
ATOM 4046 C C . SER A 1 552 ? 49.505 13.486 -56.319 1.00 94.25 552 SER A C 1
ATOM 4048 O O . SER A 1 552 ? 48.852 14.493 -56.590 1.00 94.25 552 SER A O 1
ATOM 4050 N N . TYR A 1 553 ? 48.923 12.307 -56.137 1.00 94.94 553 TYR A N 1
ATOM 4051 C CA . TYR A 1 553 ? 47.477 12.165 -56.164 1.00 94.94 553 TYR A CA 1
ATOM 4052 C C . TYR A 1 553 ? 46.989 11.082 -55.211 1.00 94.94 553 TYR A C 1
ATOM 4054 O O . TYR A 1 553 ? 47.718 10.191 -54.781 1.00 94.94 553 TYR A O 1
ATOM 4062 N N . THR A 1 554 ? 45.707 11.155 -54.891 1.00 94.38 554 THR A N 1
ATOM 4063 C CA . THR A 1 554 ? 44.962 10.077 -54.253 1.00 94.38 554 THR A CA 1
ATOM 4064 C C . THR A 1 554 ? 43.622 9.993 -54.950 1.00 94.38 554 THR A C 1
ATOM 4066 O O . THR A 1 554 ? 42.876 10.969 -54.942 1.00 94.38 554 THR A O 1
ATOM 4069 N N . ALA A 1 555 ? 43.318 8.848 -55.553 1.00 93.75 555 ALA A N 1
ATOM 4070 C CA . ALA A 1 555 ? 42.001 8.579 -56.106 1.00 93.75 555 ALA A CA 1
ATOM 4071 C C . ALA A 1 555 ? 41.496 7.239 -55.576 1.00 93.75 555 ALA A C 1
ATOM 4073 O O . ALA A 1 555 ? 42.198 6.231 -55.678 1.00 93.75 555 ALA A O 1
ATOM 4074 N N . ARG A 1 556 ? 40.315 7.238 -54.951 1.00 92.12 556 ARG A N 1
ATOM 4075 C CA . ARG A 1 556 ? 39.734 6.040 -54.333 1.00 92.12 556 ARG A CA 1
ATOM 4076 C C . ARG A 1 556 ? 38.261 5.891 -54.688 1.00 92.12 556 ARG A C 1
ATOM 4078 O O . ARG A 1 556 ? 37.501 6.847 -54.561 1.00 92.12 556 ARG A O 1
ATOM 4085 N N . TYR A 1 557 ? 37.876 4.695 -55.116 1.00 90.75 557 TYR A N 1
ATOM 4086 C CA . TYR A 1 557 ? 36.514 4.310 -55.457 1.00 90.75 557 TYR A CA 1
ATOM 4087 C C . TYR A 1 557 ? 35.800 3.703 -54.248 1.00 90.75 557 TYR A C 1
ATOM 4089 O O . TYR A 1 557 ? 36.312 2.785 -53.606 1.00 90.75 557 TYR A O 1
ATOM 4097 N N . SER A 1 558 ? 34.600 4.199 -53.962 1.00 87.19 558 SER A N 1
ATOM 4098 C CA . SER A 1 558 ? 33.674 3.603 -53.004 1.00 87.19 558 SER A CA 1
ATOM 4099 C C . SER A 1 558 ? 32.605 2.820 -53.764 1.00 87.19 558 SER A C 1
ATOM 4101 O O . SER A 1 558 ? 31.787 3.417 -54.463 1.00 87.19 558 SER A O 1
ATOM 4103 N N . SER A 1 559 ? 32.583 1.494 -53.599 1.00 80.12 559 SER A N 1
ATOM 4104 C CA . SER A 1 559 ? 31.525 0.629 -54.145 1.00 80.12 559 SER A CA 1
ATOM 4105 C C . SER A 1 559 ? 30.158 0.929 -53.531 1.00 80.12 559 SER A C 1
ATOM 4107 O O . SER A 1 559 ? 29.145 0.797 -54.208 1.00 80.12 559 SER A O 1
ATOM 4109 N N . LEU A 1 560 ? 30.136 1.378 -52.271 1.00 79.31 560 LEU A N 1
ATOM 4110 C CA . LEU A 1 560 ? 28.922 1.784 -51.567 1.00 79.31 560 LEU A CA 1
ATOM 4111 C C . LEU A 1 560 ? 28.270 3.015 -52.209 1.00 79.31 560 LEU A C 1
ATOM 4113 O O . LEU A 1 560 ? 27.050 3.069 -52.328 1.00 79.31 560 LEU A O 1
ATOM 4117 N N . LEU A 1 561 ? 29.078 4.006 -52.596 1.00 82.69 561 LEU A N 1
ATOM 4118 C CA . LEU A 1 561 ? 28.579 5.274 -53.136 1.00 82.69 561 LEU A CA 1
ATOM 4119 C C . LEU A 1 561 ? 28.548 5.308 -54.671 1.00 82.69 561 LEU A C 1
ATOM 4121 O O . LEU A 1 561 ? 27.900 6.180 -55.240 1.00 82.69 561 LEU A O 1
ATOM 4125 N N . GLY A 1 562 ? 29.253 4.396 -55.351 1.00 87.06 562 GLY A N 1
ATOM 4126 C CA . GLY A 1 562 ? 29.421 4.431 -56.808 1.00 87.06 562 GLY A CA 1
ATOM 4127 C C . GLY A 1 562 ? 30.245 5.635 -57.282 1.00 87.06 562 GLY A C 1
ATOM 4128 O O . GLY A 1 562 ? 30.010 6.171 -58.363 1.00 87.06 562 GLY A O 1
ATOM 4129 N N . MET A 1 563 ? 31.178 6.107 -56.449 1.00 90.25 563 MET A N 1
ATOM 4130 C CA . MET A 1 563 ? 31.901 7.368 -56.645 1.00 90.25 563 MET A CA 1
ATOM 4131 C C . MET A 1 563 ? 33.405 7.183 -56.486 1.00 90.25 563 MET A C 1
ATOM 4133 O O . MET A 1 563 ? 33.858 6.432 -55.620 1.00 90.25 563 MET A O 1
ATOM 4137 N N . VAL A 1 564 ? 34.182 7.927 -57.268 1.00 93.31 564 VAL A N 1
ATOM 4138 C CA . VAL A 1 564 ? 35.622 8.095 -57.065 1.00 93.31 564 VAL A CA 1
ATOM 4139 C C . VAL A 1 564 ? 35.876 9.454 -56.438 1.00 93.31 564 VAL A C 1
ATOM 4141 O O . VAL A 1 564 ? 35.505 10.475 -57.008 1.00 93.31 564 VAL A O 1
ATOM 4144 N N . PHE A 1 565 ? 36.545 9.475 -55.289 1.00 93.75 565 PHE A N 1
ATOM 4145 C CA . PHE A 1 565 ? 37.060 10.694 -54.672 1.00 93.75 565 PHE A CA 1
ATOM 4146 C C . PHE A 1 565 ? 38.489 10.923 -55.129 1.00 93.75 565 PHE A C 1
ATOM 4148 O O . PHE A 1 565 ? 39.295 9.996 -55.069 1.00 93.75 565 PHE A O 1
ATOM 4155 N N . VAL A 1 566 ? 38.814 12.146 -55.542 1.00 95.12 566 VAL A N 1
ATOM 4156 C CA . VAL A 1 566 ? 40.123 12.487 -56.099 1.00 95.12 566 VAL A CA 1
ATOM 4157 C C . VAL A 1 566 ? 40.741 13.698 -55.413 1.00 95.12 566 VAL A C 1
ATOM 4159 O O . VAL A 1 566 ? 40.058 14.670 -55.095 1.00 95.12 566 VAL A O 1
ATOM 4162 N N . ARG A 1 567 ? 42.060 13.651 -55.224 1.00 96.50 567 ARG A N 1
ATOM 4163 C CA . ARG A 1 567 ? 42.922 14.795 -54.915 1.00 96.50 567 ARG A CA 1
ATOM 4164 C C . ARG A 1 567 ? 44.166 14.719 -55.781 1.00 96.50 567 ARG A C 1
ATOM 4166 O O . ARG A 1 567 ? 44.746 13.644 -55.903 1.00 96.50 567 ARG A O 1
ATOM 4173 N N . ILE A 1 568 ? 44.575 15.835 -56.362 1.00 95.88 568 ILE A N 1
ATOM 4174 C CA . ILE A 1 568 ? 45.730 15.945 -57.253 1.00 95.88 568 ILE A CA 1
ATOM 4175 C C . ILE A 1 568 ? 46.499 17.194 -56.866 1.00 95.88 568 ILE A C 1
ATOM 4177 O O . ILE A 1 568 ? 45.914 18.250 -56.647 1.00 95.88 568 ILE A O 1
ATOM 4181 N N . TYR A 1 569 ? 47.809 17.059 -56.838 1.00 95.31 569 TYR A N 1
ATOM 4182 C CA . TYR A 1 569 ? 48.772 18.100 -56.550 1.00 95.31 569 TYR A CA 1
ATOM 4183 C C . TYR A 1 569 ? 49.834 18.031 -57.638 1.00 95.31 569 TYR A C 1
ATOM 4185 O O . TYR A 1 569 ? 50.241 16.931 -58.010 1.00 95.31 569 TYR A O 1
ATOM 4193 N N . GLY A 1 570 ? 50.289 19.167 -58.146 1.00 94.75 570 GLY A N 1
ATOM 4194 C CA . GLY A 1 570 ? 51.406 19.215 -59.086 1.00 94.75 570 GLY A CA 1
ATOM 4195 C C . GLY A 1 570 ? 51.675 20.626 -59.580 1.00 94.75 570 GLY A C 1
ATOM 4196 O O . GLY A 1 570 ? 50.890 21.536 -59.324 1.00 94.75 570 GLY A O 1
ATOM 4197 N N . THR A 1 571 ? 52.765 20.798 -60.315 1.00 95.44 571 THR A N 1
ATOM 4198 C CA . THR A 1 571 ? 53.163 22.073 -60.919 1.00 95.44 571 THR A CA 1
ATOM 4199 C C . THR A 1 571 ? 52.905 22.022 -62.423 1.00 95.44 571 THR A C 1
ATOM 4201 O O . THR A 1 571 ? 53.283 21.056 -63.087 1.00 95.44 571 THR A O 1
ATOM 4204 N N . VAL A 1 572 ? 52.258 23.044 -62.989 1.00 94.06 572 VAL A N 1
ATOM 4205 C CA . VAL A 1 572 ? 51.984 23.099 -64.434 1.00 94.06 572 VAL A CA 1
ATOM 4206 C C . VAL A 1 572 ? 53.279 23.318 -65.213 1.00 94.06 572 VAL A C 1
ATOM 4208 O O . VAL A 1 572 ? 53.976 24.303 -65.004 1.00 94.06 572 VAL A O 1
ATOM 4211 N N . ASN A 1 573 ? 53.586 22.422 -66.149 1.00 93.25 573 ASN A N 1
ATOM 4212 C CA . ASN A 1 573 ? 54.851 22.385 -66.891 1.00 93.25 573 ASN A CA 1
ATOM 4213 C C . ASN A 1 573 ? 54.674 22.609 -68.409 1.00 93.25 573 ASN A C 1
ATOM 4215 O O . ASN A 1 573 ? 55.561 22.321 -69.208 1.00 93.25 573 ASN A O 1
ATOM 4219 N N . ALA A 1 574 ? 53.521 23.131 -68.832 1.00 89.12 574 ALA A N 1
ATOM 4220 C CA . ALA A 1 574 ? 53.240 23.447 -70.229 1.00 89.12 574 ALA A CA 1
ATOM 4221 C C . ALA A 1 574 ? 52.684 24.865 -70.383 1.00 89.12 574 ALA A C 1
ATOM 4223 O O . ALA A 1 574 ? 51.982 25.367 -69.505 1.00 89.12 574 ALA A O 1
ATOM 4224 N N . ASP A 1 575 ? 52.985 25.494 -71.518 1.00 89.06 575 ASP A N 1
ATOM 4225 C CA . ASP A 1 575 ? 52.358 26.751 -71.918 1.00 89.06 575 ASP A CA 1
ATOM 4226 C C . ASP A 1 575 ? 50.914 26.467 -72.362 1.00 89.06 575 ASP A C 1
ATOM 4228 O O . ASP A 1 575 ? 50.676 25.694 -73.292 1.00 89.06 575 ASP A O 1
ATOM 4232 N N . MET A 1 576 ? 49.945 27.055 -71.655 1.00 91.25 576 MET A N 1
ATOM 4233 C CA . MET A 1 576 ? 48.514 26.837 -71.875 1.00 91.25 576 MET A CA 1
ATOM 4234 C C . MET A 1 576 ? 47.808 28.172 -72.131 1.00 91.25 576 MET A C 1
ATOM 4236 O O . MET A 1 576 ? 47.923 29.107 -71.334 1.00 91.25 576 MET A O 1
ATOM 4240 N N . ASN A 1 577 ? 47.069 28.251 -73.238 1.00 92.94 577 ASN A N 1
ATOM 4241 C CA . ASN A 1 577 ? 46.300 29.430 -73.628 1.00 92.94 577 ASN A CA 1
ATOM 4242 C C . ASN A 1 577 ? 44.983 29.511 -72.847 1.00 92.94 577 ASN A C 1
ATOM 4244 O O . ASN A 1 577 ? 44.394 28.493 -72.475 1.00 92.94 577 ASN A O 1
ATOM 4248 N N . THR A 1 578 ? 44.495 30.732 -72.634 1.00 93.88 578 THR A N 1
ATOM 4249 C CA . THR A 1 578 ? 43.234 30.980 -71.929 1.00 93.88 578 THR A CA 1
ATOM 4250 C C . THR A 1 578 ? 42.038 30.408 -72.686 1.00 93.88 578 THR A C 1
ATOM 4252 O O . THR A 1 578 ? 41.944 30.519 -73.906 1.00 93.88 578 THR A O 1
ATOM 4255 N N . GLY A 1 579 ? 41.106 29.793 -71.955 1.00 90.94 579 GLY A N 1
ATOM 4256 C CA . GLY A 1 579 ? 39.837 29.297 -72.494 1.00 90.94 579 GLY A CA 1
ATOM 4257 C C . GLY A 1 579 ? 39.876 27.913 -73.156 1.00 90.94 579 GLY A C 1
ATOM 4258 O O . GLY A 1 579 ? 38.813 27.390 -73.483 1.00 90.94 579 GLY A O 1
ATOM 4259 N N . TYR A 1 580 ? 41.049 27.289 -73.303 1.00 93.94 580 TYR A N 1
ATOM 4260 C CA . TYR A 1 580 ? 41.191 25.947 -73.886 1.00 93.94 580 TYR A CA 1
ATOM 4261 C C . TYR A 1 580 ? 41.362 24.865 -72.815 1.00 93.94 580 TYR A C 1
ATOM 4263 O O . TYR A 1 580 ? 41.997 25.092 -71.786 1.00 93.94 580 TYR A O 1
ATOM 4271 N N . ASP A 1 581 ? 40.818 23.674 -73.074 1.00 93.00 581 ASP A N 1
ATOM 4272 C CA . ASP A 1 581 ? 41.009 22.504 -72.215 1.00 93.00 581 ASP A CA 1
ATOM 4273 C C . ASP A 1 581 ? 42.321 21.794 -72.541 1.00 93.00 581 ASP A C 1
ATOM 4275 O O . ASP A 1 581 ? 42.555 21.392 -73.681 1.00 93.00 581 ASP A O 1
ATOM 4279 N N . TYR A 1 582 ? 43.130 21.549 -71.516 1.00 94.25 582 TYR A N 1
ATOM 4280 C CA . TYR A 1 582 ? 44.350 20.764 -71.618 1.00 94.25 582 TYR A CA 1
ATOM 4281 C C . TYR A 1 582 ? 44.248 19.534 -70.729 1.00 94.25 582 TYR A C 1
ATOM 4283 O O . TYR A 1 582 ? 44.163 19.651 -69.512 1.00 94.25 582 TYR A O 1
ATOM 4291 N N . ASP A 1 583 ? 44.281 18.345 -71.321 1.00 94.56 583 ASP A N 1
ATOM 4292 C CA . ASP A 1 583 ? 44.332 17.088 -70.569 1.00 94.56 583 ASP A CA 1
ATOM 4293 C C . ASP A 1 583 ? 45.622 17.028 -69.755 1.00 94.56 583 ASP A C 1
ATOM 4295 O O . ASP A 1 583 ? 46.712 17.157 -70.314 1.00 94.56 583 ASP A O 1
ATOM 4299 N N . ILE A 1 584 ? 45.494 16.882 -68.441 1.00 94.19 584 ILE A N 1
ATOM 4300 C CA . ILE A 1 584 ? 46.613 16.887 -67.496 1.00 94.19 584 ILE A CA 1
ATOM 4301 C C . ILE A 1 584 ? 46.833 15.518 -66.856 1.00 94.19 584 ILE A C 1
ATOM 4303 O O . ILE A 1 584 ? 47.974 15.197 -66.533 1.00 94.19 584 ILE A O 1
ATOM 4307 N N . MET A 1 585 ? 45.790 14.688 -66.728 1.00 95.25 585 MET A N 1
ATOM 4308 C CA . MET A 1 585 ? 45.879 13.300 -66.255 1.00 95.25 585 MET A CA 1
ATOM 4309 C C . MET A 1 585 ? 44.919 12.385 -67.030 1.00 95.25 585 MET A C 1
ATOM 4311 O O . MET A 1 585 ? 43.822 12.807 -67.378 1.00 95.25 585 MET A O 1
ATOM 4315 N N . ASN A 1 586 ? 45.296 11.126 -67.242 1.00 95.00 586 ASN A N 1
ATOM 4316 C CA . ASN A 1 586 ? 44.421 10.057 -67.727 1.00 95.00 586 ASN A CA 1
ATOM 4317 C C . ASN A 1 586 ? 43.908 9.227 -66.545 1.00 95.00 586 ASN A C 1
ATOM 4319 O O . ASN A 1 586 ? 44.646 8.986 -65.584 1.00 95.00 586 ASN A O 1
ATOM 4323 N N . ILE A 1 587 ? 42.660 8.779 -66.639 1.00 95.25 587 ILE A N 1
ATOM 4324 C CA . ILE A 1 587 ? 41.981 7.949 -65.644 1.00 95.25 587 ILE A CA 1
ATOM 4325 C C . ILE A 1 587 ? 42.079 6.491 -66.102 1.00 95.25 587 ILE A C 1
ATOM 4327 O O . ILE A 1 587 ? 41.573 6.142 -67.164 1.00 95.25 587 ILE A O 1
ATOM 4331 N N . GLY A 1 588 ? 42.748 5.639 -65.320 1.00 88.75 588 GLY A N 1
ATOM 4332 C CA . GLY A 1 588 ? 43.028 4.257 -65.728 1.00 88.75 588 GLY A CA 1
ATOM 4333 C C . GLY A 1 588 ? 41.817 3.320 -65.674 1.00 88.75 588 GLY A C 1
ATOM 4334 O O . GLY A 1 588 ? 41.688 2.430 -66.509 1.00 88.75 588 GLY A O 1
ATOM 4335 N N . ALA A 1 589 ? 40.928 3.511 -64.698 1.00 87.56 589 ALA A N 1
ATOM 4336 C CA . ALA A 1 589 ? 39.706 2.728 -64.505 1.00 87.56 589 ALA A CA 1
ATOM 4337 C C . ALA A 1 589 ? 38.647 3.587 -63.800 1.00 87.56 589 ALA A C 1
ATOM 4339 O O . ALA A 1 589 ? 38.983 4.646 -63.274 1.00 87.56 589 ALA A O 1
ATOM 4340 N N . ARG A 1 590 ? 37.387 3.125 -63.753 1.00 92.56 590 ARG A N 1
ATOM 4341 C CA . ARG A 1 590 ? 36.268 3.862 -63.127 1.00 92.56 590 ARG A CA 1
ATOM 4342 C C . ARG A 1 590 ? 36.069 5.230 -63.793 1.00 92.56 590 ARG A C 1
ATOM 4344 O O . ARG A 1 590 ? 36.221 6.268 -63.155 1.00 92.56 590 ARG A O 1
ATOM 4351 N N . LEU A 1 591 ? 35.815 5.221 -65.103 1.00 93.69 591 LEU A N 1
ATOM 4352 C CA . LEU A 1 591 ? 35.694 6.442 -65.900 1.00 93.69 591 LEU A CA 1
ATOM 4353 C C . LEU A 1 591 ? 34.471 7.265 -65.458 1.00 93.69 591 LEU A C 1
ATOM 4355 O O . LEU A 1 591 ? 33.447 6.675 -65.124 1.00 93.69 591 LEU A O 1
ATOM 4359 N N . PRO A 1 592 ? 34.540 8.606 -65.489 1.00 94.12 592 PRO A N 1
ATOM 4360 C CA . PRO A 1 592 ? 33.379 9.444 -65.222 1.00 94.12 592 PRO A CA 1
ATOM 4361 C C . PRO A 1 592 ? 32.219 9.110 -66.165 1.00 94.12 592 PRO A C 1
ATOM 4363 O O . PRO A 1 592 ? 32.377 9.147 -67.385 1.00 94.12 592 PRO A O 1
ATOM 4366 N N . ASN A 1 593 ? 31.037 8.827 -65.618 1.00 91.75 593 ASN A N 1
ATOM 4367 C CA . ASN A 1 593 ? 29.829 8.615 -66.425 1.00 91.75 593 ASN A CA 1
ATOM 4368 C C . ASN A 1 593 ? 29.347 9.907 -67.123 1.00 91.75 593 ASN A C 1
ATOM 4370 O O . ASN A 1 593 ? 28.700 9.855 -68.169 1.00 91.75 593 ASN A O 1
ATOM 4374 N N . SER A 1 594 ? 29.701 11.070 -66.573 1.00 90.50 594 SER A N 1
ATOM 4375 C CA . SER A 1 594 ? 29.439 12.401 -67.114 1.00 90.50 594 SER A CA 1
ATOM 4376 C C . SER A 1 594 ? 30.620 13.337 -66.864 1.00 90.50 594 SER A C 1
ATOM 4378 O O . SER A 1 594 ? 31.494 13.055 -66.046 1.00 90.50 594 SER A O 1
ATOM 4380 N N . HIS A 1 595 ? 30.631 14.496 -67.528 1.00 91.06 595 HIS A N 1
ATOM 4381 C CA . HIS A 1 595 ? 31.589 15.555 -67.208 1.00 91.06 595 HIS A CA 1
ATOM 4382 C C . HIS A 1 595 ? 31.348 16.062 -65.781 1.00 91.06 595 HIS A C 1
ATOM 4384 O O . HIS A 1 595 ? 30.312 16.662 -65.505 1.00 91.06 595 HIS A O 1
ATOM 4390 N N . ALA A 1 596 ? 32.301 15.824 -64.882 1.00 92.06 596 ALA A N 1
ATOM 4391 C CA . ALA A 1 596 ? 32.256 16.301 -63.508 1.00 92.06 596 ALA A CA 1
ATOM 4392 C C . ALA A 1 596 ? 33.184 17.510 -63.352 1.00 92.06 596 ALA A C 1
ATOM 4394 O O . ALA A 1 596 ? 34.374 17.443 -63.671 1.00 92.06 596 ALA A O 1
ATOM 4395 N N . ALA A 1 597 ? 32.640 18.624 -62.863 1.00 93.00 597 ALA A N 1
ATOM 4396 C CA . ALA A 1 597 ? 33.451 19.769 -62.474 1.00 93.00 597 ALA A CA 1
ATOM 4397 C C . ALA A 1 597 ? 34.249 19.416 -61.213 1.00 93.00 597 ALA A C 1
ATOM 4399 O O . ALA A 1 597 ? 33.689 18.942 -60.225 1.00 93.00 597 ALA A O 1
ATOM 4400 N N . LEU A 1 598 ? 35.555 19.658 -61.252 1.00 96.00 598 LEU A N 1
ATOM 4401 C CA . LEU A 1 598 ? 36.442 19.495 -60.110 1.00 96.00 598 LEU A CA 1
ATOM 4402 C C . LEU A 1 598 ? 36.837 20.875 -59.585 1.00 96.00 598 LEU A C 1
ATOM 4404 O O . LEU A 1 598 ? 37.025 21.824 -60.350 1.00 96.00 598 LEU A O 1
ATOM 4408 N N . ALA A 1 599 ? 37.003 20.984 -58.271 1.00 95.81 599 ALA A N 1
ATOM 4409 C CA . ALA A 1 599 ? 37.519 22.199 -57.667 1.00 95.81 599 ALA A CA 1
ATOM 4410 C C . ALA A 1 599 ? 39.022 22.288 -57.933 1.00 95.81 599 ALA A C 1
ATOM 4412 O O . ALA A 1 599 ? 39.749 21.334 -57.660 1.00 95.81 599 ALA A O 1
ATOM 4413 N N . VAL A 1 600 ? 39.492 23.436 -58.424 1.00 95.44 600 VAL A N 1
ATOM 4414 C CA . VAL A 1 600 ? 40.919 23.722 -58.601 1.00 95.44 600 VAL A CA 1
ATOM 4415 C C . VAL A 1 600 ? 41.315 24.952 -57.797 1.00 95.44 600 VAL A C 1
ATOM 4417 O O . VAL A 1 600 ? 40.625 25.968 -57.802 1.00 95.44 600 VAL A O 1
ATOM 4420 N N . LYS A 1 601 ? 42.444 24.856 -57.100 1.00 95.25 601 LYS A N 1
ATOM 4421 C CA . LYS A 1 601 ? 43.093 25.959 -56.397 1.00 95.25 601 LYS A CA 1
ATOM 4422 C C . LYS A 1 601 ? 44.488 26.152 -56.974 1.00 95.25 601 LYS A C 1
ATOM 4424 O O . LYS A 1 601 ? 45.285 25.218 -57.001 1.00 95.25 601 LYS A O 1
ATOM 4429 N N . SER A 1 602 ? 44.767 27.369 -57.416 1.00 92.75 602 SER A N 1
ATOM 4430 C CA . SER A 1 602 ? 46.067 27.816 -57.909 1.00 92.75 602 SER A CA 1
ATOM 4431 C C . SER A 1 602 ? 46.167 29.330 -57.734 1.00 92.75 602 SER A C 1
ATOM 4433 O O . SER A 1 602 ? 45.146 30.000 -57.576 1.00 92.75 602 SER A O 1
ATOM 4435 N N . SER A 1 603 ? 47.379 29.882 -57.776 1.00 93.69 603 SER A N 1
ATOM 4436 C CA . SER A 1 603 ? 47.584 31.338 -57.810 1.00 93.69 603 SER A CA 1
ATOM 4437 C C . SER A 1 603 ? 47.168 31.963 -59.146 1.00 93.69 603 SER A C 1
ATOM 4439 O O . SER A 1 603 ? 47.184 33.186 -59.266 1.00 93.69 603 SER A O 1
ATOM 4441 N N . LYS A 1 604 ? 46.821 31.133 -60.140 1.00 93.06 604 LYS A N 1
ATOM 4442 C CA . LYS A 1 604 ? 46.219 31.543 -61.407 1.00 93.06 604 LYS A CA 1
ATOM 4443 C C . LYS A 1 604 ? 44.809 30.982 -61.557 1.00 93.06 604 LYS A C 1
ATOM 4445 O O . LYS A 1 604 ? 44.565 29.823 -61.221 1.00 93.06 604 LYS A O 1
ATOM 4450 N N . ALA A 1 605 ? 43.881 31.782 -62.072 1.00 93.62 605 ALA A N 1
ATOM 4451 C CA . ALA A 1 605 ? 42.502 31.354 -62.281 1.00 93.62 605 ALA A CA 1
ATOM 4452 C C . ALA A 1 605 ? 42.428 30.204 -63.302 1.00 93.62 605 ALA A C 1
ATOM 4454 O O . ALA A 1 605 ? 42.920 30.314 -64.428 1.00 93.62 605 ALA A O 1
ATOM 4455 N N . ALA A 1 606 ? 41.790 29.100 -62.915 1.00 94.69 606 ALA A N 1
ATOM 4456 C CA . ALA A 1 606 ? 41.620 27.918 -63.752 1.00 94.69 606 ALA A CA 1
ATOM 4457 C C . ALA A 1 606 ? 40.328 27.167 -63.403 1.00 94.69 606 ALA A C 1
ATOM 4459 O O . ALA A 1 606 ? 39.723 27.397 -62.357 1.00 94.69 606 ALA A O 1
ATOM 4460 N N . GLN A 1 607 ? 39.926 26.242 -64.270 1.00 96.12 607 GLN A N 1
ATOM 4461 C CA . GLN A 1 607 ? 38.877 25.249 -64.029 1.00 96.12 607 GLN A CA 1
ATOM 4462 C C . GLN A 1 607 ? 39.426 23.850 -64.291 1.00 96.12 607 GLN A C 1
ATOM 4464 O O . GLN A 1 607 ? 40.292 23.681 -65.147 1.00 96.12 607 GLN A O 1
ATOM 4469 N N . ALA A 1 608 ? 38.916 22.847 -63.580 1.00 96.50 608 ALA A N 1
ATOM 4470 C CA . ALA A 1 608 ? 39.273 21.454 -63.805 1.00 96.50 608 ALA A CA 1
ATOM 4471 C C . ALA A 1 608 ? 38.019 20.609 -64.040 1.00 96.50 608 ALA A C 1
ATOM 4473 O O . ALA A 1 608 ? 36.979 20.832 -63.422 1.00 96.50 608 ALA A O 1
ATOM 4474 N N . PHE A 1 609 ? 38.126 19.625 -64.927 1.00 95.81 609 PHE A N 1
ATOM 4475 C CA . PHE A 1 609 ? 37.020 18.743 -65.286 1.00 95.81 609 PHE A CA 1
ATOM 4476 C C . PHE A 1 609 ? 37.513 17.306 -65.377 1.00 95.81 609 PHE A C 1
ATOM 4478 O O . PHE A 1 609 ? 38.503 17.052 -66.058 1.00 95.81 609 PHE A O 1
ATOM 4485 N N . ALA A 1 610 ? 36.808 16.368 -64.749 1.00 96.50 610 ALA A N 1
ATOM 4486 C CA . ALA A 1 610 ? 36.913 14.953 -65.086 1.00 96.50 610 ALA A CA 1
ATOM 4487 C C . ALA A 1 610 ? 35.929 14.666 -66.227 1.00 96.50 610 ALA A C 1
ATOM 4489 O O . ALA A 1 610 ? 34.720 14.841 -66.073 1.00 96.50 610 ALA A O 1
ATOM 4490 N N . LYS A 1 611 ? 36.444 14.280 -67.393 1.00 94.69 611 LYS A N 1
ATOM 4491 C CA . LYS A 1 611 ? 35.653 14.048 -68.604 1.00 94.69 611 LYS A CA 1
ATOM 4492 C C . LYS A 1 611 ? 35.316 12.571 -68.761 1.00 94.69 611 LYS A C 1
ATOM 4494 O O . LYS A 1 611 ? 36.114 11.703 -68.412 1.00 94.69 611 LYS A O 1
ATOM 4499 N N . SER A 1 612 ? 34.175 12.290 -69.385 1.00 92.75 612 SER A N 1
ATOM 4500 C CA . SER A 1 612 ? 33.740 10.928 -69.709 1.00 92.75 612 SER A CA 1
ATOM 4501 C C . SER A 1 612 ? 34.621 10.264 -70.768 1.00 92.75 612 SER A C 1
ATOM 4503 O O . SER A 1 612 ? 34.625 9.046 -70.894 1.00 92.75 612 SER A O 1
ATOM 4505 N N . SER A 1 613 ? 35.451 11.046 -71.466 1.00 90.62 613 SER A N 1
ATOM 4506 C CA . SER A 1 613 ? 36.537 10.551 -72.317 1.00 90.62 613 SER A CA 1
ATOM 4507 C C . SER A 1 613 ? 37.720 9.952 -71.536 1.00 90.62 613 SER A C 1
ATOM 4509 O O . SER A 1 613 ? 38.697 9.541 -72.152 1.00 90.62 613 SER A O 1
ATOM 4511 N N . GLY A 1 614 ? 37.659 9.907 -70.199 1.00 93.50 614 GLY A N 1
ATOM 4512 C CA . GLY A 1 614 ? 38.663 9.254 -69.356 1.00 93.50 614 GLY A CA 1
ATOM 4513 C C . GLY A 1 614 ? 39.891 10.105 -69.047 1.00 93.50 614 GLY A C 1
ATOM 4514 O O . GLY A 1 614 ? 40.961 9.574 -68.760 1.00 93.50 614 GLY A O 1
ATOM 4515 N N . VAL A 1 615 ? 39.747 11.428 -69.088 1.00 94.56 615 VAL A N 1
ATOM 4516 C CA . VAL A 1 615 ? 40.827 12.376 -68.790 1.00 94.56 615 VAL A CA 1
ATOM 4517 C C . VAL A 1 615 ? 40.367 13.421 -67.789 1.00 94.56 615 VAL A C 1
ATOM 4519 O O . VAL A 1 615 ? 39.190 13.775 -67.724 1.00 94.56 615 VAL A O 1
ATOM 4522 N N . ILE A 1 616 ? 41.313 13.938 -67.021 1.00 96.31 616 ILE A N 1
ATOM 4523 C CA . ILE A 1 616 ? 41.146 15.145 -66.225 1.00 96.31 616 ILE A CA 1
ATOM 4524 C C . ILE A 1 616 ? 41.808 16.275 -67.003 1.00 96.31 616 ILE A C 1
ATOM 4526 O O . ILE A 1 616 ? 43.009 16.211 -67.279 1.00 96.31 616 ILE A O 1
ATOM 4530 N N . SER A 1 617 ? 41.034 17.296 -67.360 1.00 95.19 617 SER A N 1
ATOM 4531 C CA . SER A 1 617 ? 41.518 18.469 -68.089 1.00 95.19 617 SER A CA 1
ATOM 4532 C C . SER A 1 617 ? 41.563 19.700 -67.185 1.00 95.19 617 SER A C 1
ATOM 4534 O O . SER A 1 617 ? 40.717 19.866 -66.307 1.00 95.19 617 SER A O 1
ATOM 4536 N N . LEU A 1 618 ? 42.527 20.581 -67.443 1.00 95.56 618 LEU A N 1
ATOM 4537 C CA . LEU A 1 618 ? 42.672 21.903 -66.845 1.00 95.56 618 LEU A CA 1
ATOM 4538 C C . LEU A 1 618 ? 42.412 22.971 -67.913 1.00 95.56 618 LEU A C 1
ATOM 4540 O O . LEU A 1 618 ? 42.975 22.904 -69.004 1.00 95.56 618 LEU A O 1
ATOM 4544 N N . ARG A 1 619 ? 41.588 23.967 -67.592 1.00 95.31 619 ARG A N 1
ATOM 4545 C CA . ARG A 1 619 ? 41.312 25.139 -68.426 1.00 95.31 619 ARG A CA 1
ATOM 4546 C C . ARG A 1 619 ? 41.800 26.398 -67.718 1.00 95.31 619 ARG A C 1
ATOM 4548 O O . ARG A 1 619 ? 41.169 26.804 -66.741 1.00 95.31 619 ARG A O 1
ATOM 4555 N N . PRO A 1 620 ? 42.879 27.045 -68.178 1.00 95.25 620 PRO A N 1
ATOM 4556 C CA . PRO A 1 620 ? 43.280 28.344 -67.651 1.00 95.25 620 PRO A CA 1
ATOM 4557 C C . PRO A 1 620 ? 42.238 29.408 -68.010 1.00 95.25 620 PRO A C 1
ATOM 4559 O O . PRO A 1 620 ? 41.787 29.486 -69.155 1.00 95.25 620 PRO A O 1
ATOM 4562 N N . LEU A 1 621 ? 41.866 30.239 -67.041 1.00 94.81 621 LEU A N 1
ATOM 4563 C CA . LEU A 1 621 ? 40.977 31.389 -67.238 1.00 94.81 621 LEU A CA 1
ATOM 4564 C C . LEU A 1 621 ? 41.753 32.702 -67.409 1.00 94.81 621 LEU A C 1
ATOM 4566 O O . LEU A 1 621 ? 41.199 33.683 -67.892 1.00 94.81 621 LEU A O 1
ATOM 4570 N N . GLU A 1 622 ? 43.043 32.709 -67.072 1.00 92.94 622 GLU A N 1
ATOM 4571 C CA . GLU A 1 622 ? 43.965 33.819 -67.309 1.00 92.94 622 GLU A CA 1
ATOM 4572 C C . GLU A 1 622 ? 45.337 33.317 -67.796 1.00 92.94 622 GLU A C 1
ATOM 4574 O O . GLU A 1 622 ? 45.677 32.139 -67.652 1.00 92.94 622 GLU A O 1
ATOM 4579 N N . SER A 1 623 ? 46.112 34.191 -68.441 1.00 91.12 623 SER A N 1
ATOM 4580 C CA . SER A 1 623 ? 47.374 33.819 -69.090 1.00 91.12 623 SER A CA 1
ATOM 4581 C C . SER A 1 623 ? 48.497 33.533 -68.088 1.00 91.12 623 SER A C 1
ATOM 4583 O O . SER A 1 623 ? 48.580 34.164 -67.031 1.00 91.12 623 SER A O 1
ATOM 4585 N N . GLY A 1 624 ? 49.433 32.661 -68.477 1.00 89.19 624 GLY A N 1
ATOM 4586 C CA . GLY A 1 624 ? 50.677 32.437 -67.735 1.00 89.19 624 GLY A CA 1
ATOM 4587 C C . GLY A 1 624 ? 50.549 31.457 -66.569 1.00 89.19 624 GLY A C 1
ATOM 4588 O O . GLY A 1 624 ? 51.134 31.692 -65.521 1.00 89.19 624 GLY A O 1
ATOM 4589 N N . ILE A 1 625 ? 49.789 30.369 -66.734 1.00 92.62 625 ILE A N 1
ATOM 4590 C CA . ILE A 1 625 ? 49.631 29.319 -65.708 1.00 92.62 625 ILE A CA 1
ATOM 4591 C C . ILE A 1 625 ? 50.866 28.409 -65.552 1.00 92.62 625 ILE A C 1
ATOM 4593 O O . ILE A 1 625 ? 50.971 27.666 -64.579 1.00 92.62 625 ILE A O 1
ATOM 4597 N N . LYS A 1 626 ? 51.817 28.450 -66.493 1.00 93.81 626 LYS A N 1
ATOM 4598 C CA . LYS A 1 626 ? 53.051 27.658 -66.428 1.00 93.81 626 LYS A CA 1
ATOM 4599 C C . LYS A 1 626 ? 53.859 28.003 -65.172 1.00 93.81 626 LYS A C 1
ATOM 4601 O O . LYS A 1 626 ? 53.971 29.169 -64.807 1.00 93.81 626 LYS A O 1
ATOM 4606 N N . ASN A 1 627 ? 54.450 26.984 -64.555 1.00 93.94 627 ASN A N 1
ATOM 4607 C CA . ASN A 1 627 ? 55.209 27.013 -63.302 1.00 93.94 627 ASN A CA 1
ATOM 4608 C C . ASN A 1 627 ? 54.392 27.337 -62.040 1.00 93.94 627 ASN A C 1
ATOM 4610 O O . ASN A 1 627 ? 54.985 27.550 -60.985 1.00 93.94 627 ASN A O 1
ATOM 4614 N N . TYR A 1 628 ? 53.057 27.354 -62.113 1.00 94.69 628 TYR A N 1
ATOM 4615 C CA . TYR A 1 628 ? 52.212 27.481 -60.928 1.00 94.69 628 TYR A CA 1
ATOM 4616 C C . TYR A 1 628 ? 51.767 26.120 -60.401 1.00 94.69 628 TYR A C 1
ATOM 4618 O O . TYR A 1 628 ? 51.428 25.211 -61.167 1.00 94.69 628 TYR A O 1
ATOM 4626 N N . ASP A 1 629 ? 51.729 26.008 -59.076 1.00 96.12 629 ASP A N 1
ATOM 4627 C CA . ASP A 1 629 ? 51.176 24.847 -58.394 1.00 96.12 629 ASP A CA 1
ATOM 4628 C C . ASP A 1 629 ? 49.653 24.826 -58.508 1.00 96.12 629 ASP A C 1
ATOM 4630 O O . ASP A 1 629 ? 48.970 25.858 -58.431 1.00 96.12 629 ASP A O 1
ATOM 4634 N N . ILE A 1 630 ? 49.121 23.623 -58.682 1.00 94.88 630 ILE A N 1
ATOM 4635 C CA . ILE A 1 630 ? 47.695 23.346 -58.740 1.00 94.88 630 ILE A CA 1
ATOM 4636 C C . ILE A 1 630 ? 47.331 22.283 -57.706 1.00 94.88 630 ILE A C 1
ATOM 4638 O O . ILE A 1 630 ? 48.033 21.290 -57.512 1.00 94.88 630 ILE A O 1
ATOM 4642 N N . TYR A 1 631 ? 46.189 22.495 -57.065 1.00 96.69 631 TYR A N 1
ATOM 4643 C CA . TYR A 1 631 ? 45.512 21.530 -56.214 1.00 96.69 631 TYR A CA 1
ATOM 4644 C C . TYR A 1 631 ? 44.128 21.282 -56.796 1.00 96.69 631 TYR A C 1
ATOM 4646 O O . TYR A 1 631 ? 43.323 22.211 -56.855 1.00 96.69 631 TYR A O 1
ATOM 4654 N N . ILE A 1 632 ? 43.835 20.056 -57.218 1.00 96.50 632 ILE A N 1
ATOM 4655 C CA . ILE A 1 632 ? 42.518 19.669 -57.726 1.00 96.50 632 ILE A CA 1
ATOM 4656 C C . ILE A 1 632 ? 41.891 18.677 -56.755 1.00 96.50 632 ILE A C 1
ATOM 4658 O O . ILE A 1 632 ? 42.534 17.712 -56.356 1.00 96.50 632 ILE A O 1
ATOM 4662 N N . THR A 1 633 ? 40.632 18.888 -56.387 1.00 96.50 633 THR A N 1
ATOM 4663 C CA . THR A 1 633 ? 39.863 17.952 -55.562 1.00 96.50 633 THR A CA 1
ATOM 4664 C C . THR A 1 633 ? 38.433 17.848 -56.053 1.00 96.50 633 THR A C 1
ATOM 4666 O O . THR A 1 633 ? 37.892 18.774 -56.658 1.00 96.50 633 THR A O 1
ATOM 4669 N N . GLY A 1 634 ? 37.804 16.719 -55.778 1.00 95.19 634 GLY A N 1
ATOM 4670 C CA . GLY A 1 634 ? 36.402 16.513 -56.077 1.00 95.19 634 GLY A CA 1
ATOM 4671 C C . GLY A 1 634 ? 36.070 15.040 -56.132 1.00 95.19 634 GLY A C 1
ATOM 4672 O O . GLY A 1 634 ? 36.762 14.197 -55.555 1.00 95.19 634 GLY A O 1
ATOM 4673 N N . PHE A 1 635 ? 35.000 14.741 -56.847 1.00 94.94 635 PHE A N 1
ATOM 4674 C CA . PHE A 1 635 ? 34.569 13.382 -57.086 1.00 94.94 635 PHE A CA 1
ATOM 4675 C C . PHE A 1 635 ? 33.895 13.268 -58.449 1.00 94.94 635 PHE A C 1
ATOM 4677 O O . PHE A 1 635 ? 33.470 14.267 -59.032 1.00 94.94 635 PHE A O 1
ATOM 4684 N N . TRP A 1 636 ? 33.762 12.040 -58.932 1.00 94.94 636 TRP A N 1
ATOM 4685 C CA . TRP A 1 636 ? 32.880 11.709 -60.045 1.00 94.94 636 TRP A CA 1
ATOM 4686 C C . TRP A 1 636 ? 32.171 10.384 -59.780 1.00 94.94 636 TRP A C 1
ATOM 4688 O O . TRP A 1 636 ? 32.643 9.565 -58.990 1.00 94.94 636 TRP A O 1
ATOM 4698 N N . PHE A 1 637 ? 31.035 10.181 -60.439 1.00 93.06 637 PHE A N 1
ATOM 4699 C CA . PHE A 1 637 ? 30.341 8.896 -60.451 1.00 93.06 637 PHE A CA 1
ATOM 4700 C C . PHE A 1 637 ? 30.933 8.010 -61.548 1.00 93.06 637 PHE A C 1
ATOM 4702 O O . PHE A 1 637 ? 31.208 8.504 -62.647 1.00 93.06 637 PHE A O 1
ATOM 4709 N N . ALA A 1 638 ? 31.157 6.734 -61.236 1.00 85.88 638 ALA A N 1
ATOM 4710 C CA . ALA A 1 638 ? 31.884 5.793 -62.088 1.00 85.88 638 ALA A CA 1
ATOM 4711 C C . ALA A 1 638 ? 31.205 4.433 -62.219 1.00 85.88 638 ALA A C 1
ATOM 4713 O O . ALA A 1 638 ? 30.601 3.980 -61.218 1.00 85.88 638 ALA A O 1
#

Radius of gyration: 64.96 Å; Cα contacts (8 Å, |Δi|>4): 916; chains: 1; bounding box: 105×143×157 Å

Nearest PDB structures (foldseek):
  4doh-assembly2_E  TM=5.261E-01  e=1.688E-01  Homo sapiens
  5xj0-assembly1_H  TM=5.069E-01  e=8.817E-01  Oshimavirus P2345
  8dpu-assembly1_C  TM=6.743E-01  e=5.740E+00  Homo sapiens
  8ave-assembly1_B  TM=3.461E-01  e=7.073E-01  Homo sapiens
  3se4-assembly1_C  TM=3.631E-01  e=2.512E+00  Homo sapiens

Mean predicted aligned error: 24.76 Å

Sequence (638 aa):
MIKARIDGVELKISEREPLLAGTVGLNKISLSFSDEWAIFTKQIDFTNEQSGETRRISAEVGVCTVPWELLKAEGDITCYVRGIGSDGRLVLRTNEANLGTVLGGDDGDVPGTGTPTPDVCDETAAKIGDLSKLETNDKSQLVAAINELKRADGLSVFEVTLTSADGVLAADKTFAQVKAAVADGKPVLKVHSDGDVLWFFLLDKSPAEIDFVGFADEQILAYLTAKQDGSWETTVTARVTVEMLSELSDKLGNLGNLTTTAKTSLVAAINELKSGAAVTEQTVSGWGFTKNTGTYSKPAGGIPKTDLASAVQTSLGKADSALQTVPSTYRTASAQDSIDSGKVDKVTGKGLSTNDYTAAAKAKVDAIPASPKYTDTVYDDTAVKNRLTAVENEVAGIGAGSSFSGSYNDLTDKPAIPEAVTEQTVSGWGFTKNTGTYSKPAGGIPKTDLASAVQTSLGKADSALQAVPSTYRTASAQDTIDSGKVDKVTGKGLSTNDYTNAAKAKVDAIPASPKYTDTVYDDTAVKSRLAAVEGMENVALTVASGRLTNVSYTARYSSLLGMVFVRIYGTVNADMNTGYDYDIMNIGARLPNSHAALAVKSSKAAQAFAKSSGVISLRPLESGIKNYDIYITGFWFA